Protein AF-A0A847XT49-F1 (afdb_monomer_lite)

Structure (mmCIF, N/CA/C/O backbone):
data_AF-A0A847XT49-F1
#
_entry.id   AF-A0A847XT49-F1
#
loop_
_atom_site.group_PDB
_atom_site.id
_atom_site.type_symbol
_atom_site.label_atom_id
_atom_site.label_alt_id
_atom_site.label_comp_id
_atom_site.label_asym_id
_atom_site.label_entity_id
_atom_site.label_seq_id
_atom_site.pdbx_PDB_ins_code
_atom_site.Cartn_x
_atom_site.Cartn_y
_atom_site.Cartn_z
_atom_site.occupancy
_atom_site.B_iso_or_equiv
_atom_site.auth_seq_id
_atom_site.auth_comp_id
_atom_site.auth_asym_id
_atom_site.auth_atom_id
_atom_site.pdbx_PDB_model_num
ATOM 1 N N . MET A 1 1 ? -0.349 -14.087 -38.206 1.00 60.12 1 MET A N 1
ATOM 2 C CA . MET A 1 1 ? 1.118 -14.023 -38.005 1.00 60.12 1 MET A CA 1
ATOM 3 C C . MET A 1 1 ? 1.437 -12.749 -37.218 1.00 60.12 1 MET A C 1
ATOM 5 O O . MET A 1 1 ? 1.251 -11.669 -37.749 1.00 60.12 1 MET A O 1
ATOM 9 N N . ASN A 1 2 ? 1.831 -12.834 -35.940 1.00 80.69 2 ASN A N 1
ATOM 10 C CA . ASN A 1 2 ? 2.009 -11.651 -35.070 1.00 80.69 2 ASN A CA 1
ATOM 11 C C . ASN A 1 2 ? 3.450 -11.107 -35.118 1.00 80.69 2 ASN A C 1
ATOM 13 O O . ASN A 1 2 ? 4.157 -11.145 -34.113 1.00 80.69 2 ASN A O 1
ATOM 17 N N . LEU A 1 3 ? 3.907 -10.662 -36.295 1.00 83.88 3 LEU A N 1
ATOM 18 C CA . LEU A 1 3 ? 5.313 -10.303 -36.538 1.00 83.88 3 LEU A CA 1
ATOM 19 C C . LEU A 1 3 ? 5.789 -9.132 -35.664 1.00 83.88 3 LEU A C 1
ATOM 21 O O . LEU A 1 3 ? 6.740 -9.295 -34.906 1.00 83.88 3 LEU A O 1
ATOM 25 N N . LYS A 1 4 ? 5.081 -7.995 -35.692 1.00 82.00 4 LYS A N 1
ATOM 26 C CA . LYS A 1 4 ? 5.397 -6.816 -34.865 1.00 82.00 4 LYS A CA 1
ATOM 27 C C . LYS A 1 4 ? 5.479 -7.170 -33.375 1.00 82.00 4 LYS A C 1
ATOM 29 O O . LYS A 1 4 ? 6.487 -6.911 -32.732 1.00 82.00 4 LYS A O 1
ATOM 34 N N . LYS A 1 5 ? 4.478 -7.895 -32.862 1.00 81.19 5 LYS A N 1
ATOM 35 C CA . LYS A 1 5 ? 4.433 -8.349 -31.460 1.00 81.19 5 LYS A CA 1
ATOM 36 C C . LYS A 1 5 ? 5.591 -9.290 -31.098 1.00 81.19 5 LYS A C 1
ATOM 38 O O . LYS A 1 5 ? 5.978 -9.338 -29.939 1.00 81.19 5 LYS A O 1
ATOM 43 N N . LYS A 1 6 ? 6.134 -10.060 -32.051 1.00 84.81 6 LYS A N 1
ATOM 44 C CA . LYS A 1 6 ? 7.329 -10.897 -31.836 1.00 84.81 6 LYS A CA 1
ATOM 45 C C . LYS A 1 6 ? 8.612 -10.063 -31.806 1.00 84.81 6 LYS A C 1
ATOM 47 O O . LYS A 1 6 ? 9.461 -10.338 -30.969 1.00 84.81 6 LYS A O 1
ATOM 52 N N . ILE A 1 7 ? 8.733 -9.058 -32.673 1.00 79.81 7 ILE A N 1
ATOM 53 C CA . ILE A 1 7 ? 9.879 -8.134 -32.710 1.00 79.81 7 ILE A CA 1
ATOM 54 C C . ILE A 1 7 ? 9.938 -7.305 -31.419 1.00 79.81 7 ILE A C 1
ATOM 56 O O . ILE A 1 7 ? 10.989 -7.205 -30.796 1.00 79.81 7 ILE A O 1
ATOM 60 N N . GLU A 1 8 ? 8.794 -6.791 -30.963 1.00 76.19 8 GLU A N 1
ATOM 61 C CA . GLU A 1 8 ? 8.677 -5.973 -29.746 1.00 76.19 8 GLU A CA 1
ATOM 62 C C . GLU A 1 8 ? 8.869 -6.759 -28.438 1.00 76.19 8 GLU A C 1
ATOM 64 O O . GLU A 1 8 ? 9.027 -6.148 -27.385 1.00 76.19 8 GLU A O 1
ATOM 69 N N . ARG A 1 9 ? 8.903 -8.103 -28.471 1.00 74.00 9 ARG A N 1
ATOM 70 C CA . ARG A 1 9 ? 9.296 -8.908 -27.295 1.00 74.00 9 ARG A CA 1
ATOM 71 C C . ARG A 1 9 ? 10.760 -8.713 -26.918 1.00 74.00 9 ARG A C 1
ATOM 73 O O . ARG A 1 9 ? 11.121 -8.989 -25.779 1.00 74.00 9 ARG A O 1
ATOM 80 N N . ILE A 1 10 ? 11.592 -8.290 -27.866 1.00 67.50 10 ILE A N 1
ATOM 81 C CA . ILE A 1 10 ? 12.993 -7.968 -27.618 1.00 67.50 10 ILE A CA 1
ATOM 82 C C . ILE A 1 10 ? 13.068 -6.457 -27.364 1.00 67.50 10 ILE A C 1
ATOM 84 O O . ILE A 1 10 ? 12.682 -5.687 -28.248 1.00 67.50 10 ILE A O 1
ATOM 88 N N . PRO A 1 11 ? 13.555 -5.998 -26.198 1.00 57.53 11 PRO A N 1
ATOM 89 C CA . PRO A 1 11 ? 13.780 -4.575 -25.954 1.00 57.53 11 PRO A CA 1
ATOM 90 C C . PRO A 1 11 ? 14.703 -3.977 -27.025 1.00 57.53 11 PRO A C 1
ATOM 92 O O . PRO A 1 11 ? 15.771 -4.516 -27.296 1.00 57.53 11 PRO A O 1
ATOM 95 N N . GLY A 1 12 ? 14.268 -2.904 -27.693 1.00 64.88 12 GLY A N 1
ATOM 96 C CA . GLY A 1 12 ? 14.983 -2.333 -28.847 1.00 64.88 12 GLY A CA 1
ATOM 97 C C . GLY A 1 12 ? 14.892 -3.160 -30.140 1.00 64.88 12 GLY A C 1
ATOM 98 O O . GLY A 1 12 ? 15.514 -2.805 -31.140 1.00 64.88 12 GLY A O 1
ATOM 99 N N . GLY A 1 13 ? 14.112 -4.244 -30.169 1.00 70.44 13 GLY A N 1
ATOM 100 C CA . GLY A 1 13 ? 14.038 -5.193 -31.286 1.00 70.44 13 GLY A CA 1
ATOM 101 C C . GLY A 1 13 ? 13.625 -4.566 -32.619 1.00 70.44 13 GLY A C 1
ATOM 102 O O . GLY A 1 13 ? 14.125 -4.980 -33.663 1.00 70.44 13 GLY A O 1
ATOM 103 N N . MET A 1 14 ? 12.799 -3.512 -32.579 1.00 80.75 14 MET A N 1
ATOM 104 C CA . MET A 1 14 ? 12.424 -2.703 -33.752 1.00 80.75 14 MET A CA 1
ATOM 105 C C . MET A 1 14 ? 13.620 -2.019 -34.426 1.00 80.75 14 MET A C 1
ATOM 107 O O . MET A 1 14 ? 13.506 -1.593 -35.568 1.00 80.75 14 MET A O 1
ATOM 111 N N . MET A 1 15 ? 14.758 -1.933 -33.739 1.00 77.44 15 MET A N 1
ATOM 112 C CA . MET A 1 15 ? 16.005 -1.409 -34.269 1.00 77.44 15 MET A CA 1
ATOM 113 C C . MET A 1 15 ? 17.002 -2.518 -34.622 1.00 77.44 15 MET A C 1
ATOM 115 O O . MET A 1 15 ? 17.554 -2.542 -35.718 1.00 77.44 15 MET A O 1
ATOM 119 N N . ILE A 1 16 ? 17.237 -3.448 -33.699 1.00 73.19 16 ILE A N 1
ATOM 120 C CA . ILE A 1 16 ? 18.313 -4.441 -33.834 1.00 73.19 16 ILE A CA 1
ATOM 121 C C . ILE A 1 16 ? 18.025 -5.437 -34.940 1.00 73.19 16 ILE A C 1
ATOM 123 O O . ILE A 1 16 ? 18.918 -5.757 -35.712 1.00 73.19 16 ILE A O 1
ATOM 127 N N . ILE A 1 17 ? 16.787 -5.926 -35.032 1.00 84.12 17 ILE A N 1
ATOM 128 C CA . ILE A 1 17 ? 16.445 -6.940 -36.029 1.00 84.12 17 ILE A CA 1
ATOM 129 C C . ILE A 1 17 ? 16.643 -6.382 -37.450 1.00 84.12 17 ILE A C 1
ATOM 131 O O . ILE A 1 17 ? 17.337 -7.033 -38.230 1.00 84.12 17 ILE A O 1
ATOM 135 N N . PRO A 1 18 ? 16.132 -5.182 -37.794 1.00 87.75 18 PRO A N 1
ATOM 136 C CA . PRO A 1 18 ? 16.410 -4.569 -39.092 1.00 87.75 18 PRO A CA 1
ATOM 137 C C . PRO A 1 18 ? 17.892 -4.265 -39.333 1.00 87.75 18 PRO A C 1
ATOM 139 O O . PRO A 1 18 ? 18.370 -4.488 -40.441 1.00 87.75 18 PRO A O 1
ATOM 142 N N . LEU A 1 19 ? 18.632 -3.821 -38.312 1.00 83.12 19 LEU A N 1
ATOM 143 C CA . LEU A 1 19 ? 20.072 -3.569 -38.423 1.00 83.12 19 LEU A CA 1
ATOM 144 C C . LEU A 1 19 ? 20.852 -4.854 -38.734 1.00 83.12 19 LEU A C 1
ATOM 146 O O . LEU A 1 19 ? 21.610 -4.889 -39.698 1.00 83.12 19 LEU A O 1
ATOM 150 N N . ILE A 1 20 ? 20.606 -5.935 -37.988 1.00 84.50 20 ILE A N 1
ATOM 151 C CA . ILE A 1 20 ? 21.206 -7.252 -38.245 1.00 84.50 20 ILE A CA 1
ATOM 152 C C . ILE A 1 20 ? 20.827 -7.741 -39.642 1.00 84.50 20 ILE A C 1
ATOM 154 O O . ILE A 1 20 ? 21.682 -8.246 -40.361 1.00 84.50 20 ILE A O 1
ATOM 158 N N . LEU A 1 21 ? 19.565 -7.577 -40.046 1.00 89.81 21 LEU A N 1
ATOM 159 C CA . LEU A 1 21 ? 19.106 -7.981 -41.371 1.00 89.81 21 LEU A CA 1
ATOM 160 C C . LEU A 1 21 ? 19.866 -7.237 -42.479 1.00 89.81 21 LEU A C 1
ATOM 162 O O . LEU A 1 21 ? 20.338 -7.878 -43.414 1.00 89.81 21 LEU A O 1
ATOM 166 N N . GLY A 1 22 ? 20.034 -5.918 -42.352 1.00 87.38 22 GLY A N 1
ATOM 167 C CA . GLY A 1 22 ? 20.837 -5.121 -43.280 1.00 87.38 22 GLY A CA 1
ATOM 168 C C . GLY A 1 22 ? 22.290 -5.599 -43.339 1.00 87.38 22 GLY A C 1
ATOM 169 O O . GLY A 1 22 ? 22.817 -5.815 -44.427 1.00 87.38 22 GLY A O 1
ATOM 170 N N . THR A 1 23 ? 22.908 -5.861 -42.183 1.00 84.12 23 THR A N 1
ATOM 171 C CA . THR A 1 23 ? 24.293 -6.356 -42.088 1.00 84.12 23 THR A CA 1
ATOM 172 C C . THR A 1 23 ? 24.457 -7.747 -42.694 1.00 84.12 23 THR A C 1
ATOM 174 O O . THR A 1 23 ? 25.430 -7.999 -43.402 1.00 84.12 23 THR A O 1
ATOM 177 N N . LEU A 1 24 ? 23.503 -8.654 -42.469 1.00 89.25 24 LEU A N 1
ATOM 178 C CA . LEU A 1 24 ? 23.511 -9.993 -43.057 1.00 89.25 24 LEU A CA 1
ATOM 179 C C . LEU A 1 24 ? 23.384 -9.927 -44.579 1.00 89.25 24 LEU A C 1
ATOM 181 O O . LEU A 1 24 ? 24.153 -10.584 -45.276 1.00 89.25 24 LEU A O 1
ATOM 185 N N . ILE A 1 25 ? 22.461 -9.115 -45.104 1.00 91.00 25 ILE A N 1
ATOM 186 C CA . ILE A 1 25 ? 22.310 -8.951 -46.555 1.00 91.00 25 ILE A CA 1
ATOM 187 C C . ILE A 1 25 ? 23.571 -8.316 -47.146 1.00 91.00 25 ILE A C 1
ATOM 189 O O . ILE A 1 25 ? 24.065 -8.807 -48.154 1.00 91.00 25 ILE A O 1
ATOM 193 N N . ASN A 1 26 ? 24.145 -7.298 -46.505 1.00 87.69 26 ASN A N 1
ATOM 194 C CA . ASN A 1 26 ? 25.396 -6.691 -46.956 1.00 87.69 26 ASN A CA 1
ATOM 195 C C . ASN A 1 26 ? 26.567 -7.691 -46.951 1.00 87.69 26 ASN A C 1
ATOM 197 O O . ASN A 1 26 ? 27.375 -7.710 -47.873 1.00 87.69 26 ASN A O 1
ATOM 201 N N . THR A 1 27 ? 26.630 -8.570 -45.948 1.00 85.62 27 THR A N 1
ATOM 202 C CA . THR A 1 27 ? 27.708 -9.562 -45.811 1.00 85.62 27 THR A CA 1
ATOM 203 C C . THR A 1 27 ? 27.575 -10.712 -46.815 1.00 85.62 27 THR A C 1
ATOM 205 O O . THR A 1 27 ? 28.565 -11.124 -47.412 1.00 85.62 27 THR A O 1
ATOM 208 N N . PHE A 1 28 ? 26.367 -11.256 -47.001 1.00 90.50 28 PHE A N 1
ATOM 209 C CA . PHE A 1 28 ? 26.149 -12.478 -47.787 1.00 90.50 28 PHE A CA 1
ATOM 210 C C . PHE A 1 28 ? 25.629 -12.228 -49.208 1.00 90.50 28 PHE A C 1
ATOM 212 O O . PHE A 1 28 ? 25.737 -13.103 -50.065 1.00 90.50 28 PHE A O 1
ATOM 219 N N . SER A 1 29 ? 25.014 -11.078 -49.483 1.00 89.88 29 SER A N 1
ATOM 220 C CA . SER A 1 29 ? 24.394 -10.758 -50.778 1.00 89.88 29 SER A CA 1
ATOM 221 C C . SER A 1 29 ? 24.349 -9.239 -51.046 1.00 89.88 29 SER A C 1
ATOM 223 O O . SER A 1 29 ? 23.268 -8.689 -51.279 1.00 89.88 29 SER A O 1
ATOM 225 N N . PRO A 1 30 ? 25.503 -8.536 -51.060 1.00 87.25 30 PRO A N 1
ATOM 226 C CA . PRO A 1 30 ? 25.552 -7.072 -51.174 1.00 87.25 30 PRO A CA 1
ATOM 227 C C . PRO A 1 30 ? 24.913 -6.541 -52.463 1.00 87.25 30 PRO A C 1
ATOM 229 O O . PRO A 1 30 ? 24.335 -5.456 -52.467 1.00 87.25 30 PRO A O 1
ATOM 232 N N . GLY A 1 31 ? 24.938 -7.332 -53.543 1.00 87.62 31 GLY A N 1
ATOM 233 C CA . GLY A 1 31 ? 24.306 -6.980 -54.816 1.00 87.62 31 GLY A CA 1
ATOM 234 C C . GLY A 1 31 ? 22.807 -6.684 -54.697 1.00 87.62 31 GLY A C 1
ATOM 235 O O . GLY A 1 31 ? 22.308 -5.847 -55.439 1.00 87.62 31 GLY A O 1
ATOM 236 N N . VAL A 1 32 ? 22.102 -7.279 -53.721 1.00 88.31 32 VAL A N 1
ATOM 237 C CA . VAL A 1 32 ? 20.669 -7.024 -53.467 1.00 88.31 32 VAL A CA 1
ATOM 238 C C . VAL A 1 32 ? 20.416 -5.585 -53.009 1.00 88.31 32 VAL A C 1
ATOM 240 O O . VAL A 1 32 ? 19.393 -4.990 -53.345 1.00 88.31 32 VAL A O 1
ATOM 243 N N . LEU A 1 33 ? 21.364 -4.998 -52.278 1.00 88.19 33 LEU A N 1
ATOM 244 C CA . LEU A 1 33 ? 21.280 -3.619 -51.794 1.00 88.19 33 LEU A CA 1
ATOM 245 C C . LEU A 1 33 ? 21.618 -2.604 -52.898 1.00 88.19 33 LEU A C 1
ATOM 247 O O . LEU A 1 33 ? 21.274 -1.429 -52.782 1.00 88.19 33 LEU A O 1
ATOM 251 N N . GLN A 1 34 ? 22.246 -3.053 -53.989 1.00 88.94 34 GLN A N 1
ATOM 252 C CA . GLN A 1 34 ? 22.743 -2.225 -55.095 1.00 88.94 34 GLN A CA 1
ATOM 253 C C . GLN A 1 34 ? 21.948 -2.405 -56.403 1.00 88.94 34 GLN A C 1
ATOM 255 O O . GLN A 1 34 ? 22.399 -1.976 -57.461 1.00 88.94 34 GLN A O 1
ATOM 260 N N . ILE A 1 35 ? 20.750 -3.004 -56.347 1.00 90.31 35 ILE A N 1
ATOM 261 C CA . ILE A 1 35 ? 19.878 -3.235 -57.521 1.00 90.31 35 ILE A CA 1
ATOM 262 C C . ILE A 1 35 ? 19.404 -1.916 -58.178 1.00 90.31 35 ILE A C 1
ATOM 264 O O . ILE A 1 35 ? 18.965 -1.911 -59.327 1.00 90.31 35 ILE A O 1
ATOM 268 N N . GLY A 1 36 ? 19.513 -0.784 -57.482 1.00 86.75 36 GLY A N 1
ATOM 269 C CA . GLY A 1 36 ? 19.028 0.521 -57.920 1.00 86.75 36 GLY A CA 1
ATOM 270 C C . GLY A 1 36 ? 17.586 0.794 -57.481 1.00 86.75 36 GLY A C 1
ATOM 271 O O . GLY A 1 36 ? 16.957 0.012 -56.761 1.00 86.75 36 GLY A O 1
ATOM 272 N N . GLY A 1 37 ? 17.055 1.949 -57.890 1.00 91.19 37 GLY A N 1
ATOM 273 C CA . GLY A 1 37 ? 15.684 2.364 -57.576 1.00 91.19 37 GLY A CA 1
ATOM 274 C C . GLY A 1 37 ? 15.412 2.522 -56.073 1.00 91.19 37 GLY A C 1
ATOM 275 O O . GLY A 1 37 ? 16.288 2.909 -55.298 1.00 91.19 37 GLY A O 1
ATOM 276 N N . PHE A 1 38 ? 14.177 2.230 -55.652 1.00 89.62 38 PHE A N 1
ATOM 277 C CA . PHE A 1 38 ? 13.729 2.441 -54.269 1.00 89.62 38 PHE A CA 1
ATOM 278 C C . PHE A 1 38 ? 14.445 1.545 -53.248 1.00 89.62 38 PHE A C 1
ATOM 280 O O . PHE A 1 38 ? 14.674 1.973 -52.120 1.00 89.62 38 PHE A O 1
ATOM 287 N N . THR A 1 39 ? 14.838 0.327 -53.637 1.00 87.56 39 THR A N 1
ATOM 288 C CA . THR A 1 39 ? 15.539 -0.616 -52.751 1.00 87.56 39 THR A CA 1
ATOM 289 C C . THR A 1 39 ? 16.897 -0.067 -52.328 1.00 87.56 39 THR A C 1
ATOM 291 O O . THR A 1 39 ? 17.190 -0.005 -51.135 1.00 87.56 39 THR A O 1
ATOM 294 N N . THR A 1 40 ? 17.698 0.402 -53.290 1.00 89.12 40 THR A N 1
ATOM 295 C CA . THR A 1 40 ? 18.985 1.042 -52.990 1.00 89.12 40 THR A CA 1
ATOM 296 C C . THR A 1 40 ? 18.787 2.354 -52.244 1.00 89.12 40 THR A C 1
ATOM 298 O O . THR A 1 40 ? 19.494 2.594 -51.274 1.00 89.12 40 THR A O 1
ATOM 301 N N . ALA A 1 41 ? 17.775 3.153 -52.601 1.00 88.50 41 ALA A N 1
ATOM 302 C CA . ALA A 1 41 ? 17.479 4.397 -51.891 1.00 88.50 41 ALA A CA 1
ATOM 303 C C . ALA A 1 41 ? 17.152 4.177 -50.401 1.00 88.50 41 ALA A C 1
ATOM 305 O O . ALA A 1 41 ? 17.579 4.966 -49.565 1.00 88.50 41 ALA A O 1
ATOM 306 N N . ILE A 1 42 ? 16.443 3.098 -50.046 1.00 88.56 42 ILE A N 1
ATOM 307 C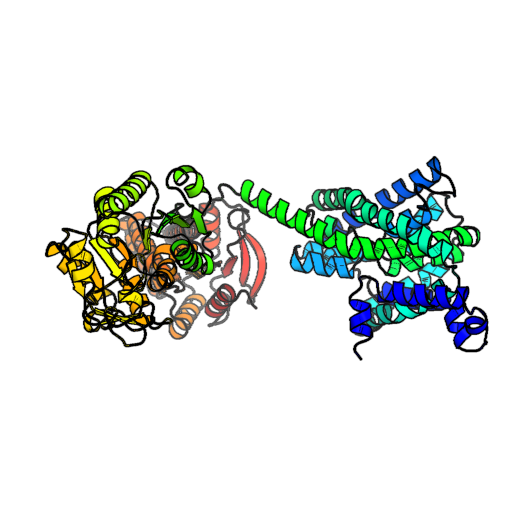 CA . ILE A 1 42 ? 16.200 2.732 -48.642 1.00 88.56 42 ILE A CA 1
ATOM 308 C C . ILE A 1 42 ? 17.486 2.216 -47.987 1.00 88.56 42 ILE A C 1
ATOM 310 O O . ILE A 1 42 ? 17.779 2.603 -46.861 1.00 88.56 42 ILE A O 1
ATOM 314 N N . ALA A 1 43 ? 18.267 1.379 -48.676 1.00 86.38 43 ALA A N 1
ATOM 315 C CA . ALA A 1 43 ? 19.497 0.801 -48.133 1.00 86.38 43 ALA A CA 1
ATOM 316 C C . ALA A 1 43 ? 20.598 1.845 -47.869 1.00 86.38 43 ALA A C 1
ATOM 318 O O . ALA A 1 43 ? 21.316 1.729 -46.883 1.00 86.38 43 ALA A O 1
ATOM 319 N N . THR A 1 44 ? 20.721 2.878 -48.708 1.00 85.00 44 THR A N 1
ATOM 320 C CA . THR A 1 44 ? 21.753 3.924 -48.576 1.00 85.00 44 THR A CA 1
ATOM 321 C C . THR A 1 44 ? 21.217 5.238 -47.998 1.00 85.00 44 THR A C 1
ATOM 323 O O . THR A 1 44 ? 21.986 6.160 -47.741 1.00 85.00 44 THR A O 1
ATOM 326 N N . GLY A 1 45 ? 19.903 5.355 -47.790 1.00 84.62 45 GLY A N 1
ATOM 327 C CA . GLY A 1 45 ? 19.216 6.592 -47.398 1.00 84.62 45 GLY A CA 1
ATOM 328 C C . GLY A 1 45 ? 19.166 6.875 -45.896 1.00 84.62 45 GLY A C 1
ATOM 329 O O . GLY A 1 45 ? 18.257 7.578 -45.447 1.00 84.62 45 GLY A O 1
ATOM 330 N N . SER A 1 46 ? 20.102 6.342 -45.103 1.00 80.31 46 SER A N 1
ATOM 331 C CA . SER A 1 46 ? 20.091 6.469 -43.636 1.00 80.31 46 SER A CA 1
ATOM 332 C C . SER A 1 46 ? 20.013 7.930 -43.175 1.00 80.31 46 SER A C 1
ATOM 334 O O . SER A 1 46 ? 19.205 8.247 -42.305 1.00 80.31 46 SER A O 1
ATOM 336 N N . SER A 1 47 ? 20.752 8.842 -43.812 1.00 81.06 47 SER A N 1
ATOM 337 C CA . SER A 1 47 ? 20.768 10.275 -43.480 1.00 81.06 47 SER A CA 1
ATOM 338 C C . SER A 1 47 ? 19.408 10.956 -43.649 1.00 81.06 47 SER A C 1
ATOM 340 O O . SER A 1 47 ? 18.991 11.722 -42.782 1.00 81.06 47 SER A O 1
ATOM 342 N N . ALA A 1 48 ? 18.690 10.663 -44.738 1.00 87.50 48 ALA A N 1
ATOM 343 C CA . ALA A 1 48 ? 17.374 11.246 -44.995 1.00 87.50 48 ALA A CA 1
ATOM 344 C C . ALA A 1 48 ? 16.340 10.738 -43.980 1.00 87.50 48 ALA A C 1
ATOM 346 O O . ALA A 1 48 ? 15.577 11.522 -43.416 1.00 87.50 48 ALA A O 1
ATOM 347 N N . LEU A 1 49 ? 16.361 9.434 -43.690 1.00 87.25 49 LEU A N 1
ATOM 348 C CA . LEU A 1 49 ? 15.468 8.816 -42.712 1.00 87.25 49 LEU A CA 1
ATOM 349 C C . LEU A 1 49 ? 15.741 9.319 -41.284 1.00 87.25 49 LEU A C 1
ATOM 351 O O . LEU A 1 49 ? 14.794 9.581 -40.541 1.00 87.25 49 LEU A O 1
ATOM 355 N N . ILE A 1 50 ? 17.014 9.518 -40.920 1.00 81.81 50 ILE A N 1
ATOM 356 C CA . ILE A 1 50 ? 17.413 10.144 -39.650 1.00 81.81 50 ILE A CA 1
ATOM 357 C C . ILE A 1 50 ? 16.919 11.595 -39.590 1.00 81.81 50 ILE A C 1
ATOM 359 O O . ILE A 1 50 ? 16.383 12.003 -38.566 1.00 81.81 50 ILE A O 1
ATOM 363 N N . GLY A 1 51 ? 17.017 12.362 -40.680 1.00 84.69 51 GLY A N 1
ATOM 364 C CA . GLY A 1 51 ? 16.494 13.731 -40.742 1.00 84.69 51 GLY A CA 1
ATOM 365 C C . GLY A 1 51 ? 14.994 13.812 -40.436 1.00 84.69 51 GLY A C 1
ATOM 366 O O . GLY A 1 51 ? 14.586 14.583 -39.570 1.00 84.69 51 GLY A O 1
ATOM 367 N N . VAL A 1 52 ? 14.174 12.968 -41.076 1.00 89.44 52 VAL A N 1
ATOM 368 C CA . VAL A 1 52 ? 12.722 12.899 -40.804 1.00 89.44 52 VAL A CA 1
ATOM 369 C C . VAL A 1 52 ? 12.452 12.456 -39.363 1.00 89.44 52 VAL A C 1
ATOM 371 O O . VAL A 1 52 ? 11.589 13.008 -38.683 1.00 89.44 52 VAL A O 1
ATOM 374 N N . PHE A 1 53 ? 13.226 11.496 -38.863 1.00 84.25 53 PHE A N 1
ATOM 375 C CA . PHE A 1 53 ? 13.117 11.032 -37.486 1.00 84.25 53 PHE A CA 1
ATOM 376 C C . PHE A 1 53 ? 13.413 12.139 -36.461 1.00 84.25 53 PHE A C 1
ATOM 378 O O . PHE A 1 53 ? 12.691 12.260 -35.471 1.00 84.25 53 PHE A O 1
ATOM 385 N N . LEU A 1 54 ? 14.408 12.993 -36.717 1.00 82.31 54 LEU A N 1
ATOM 386 C CA . LEU A 1 54 ? 14.720 14.146 -35.868 1.00 82.31 54 LEU A CA 1
ATOM 387 C C . LEU A 1 54 ? 13.577 15.175 -35.831 1.00 82.31 54 LEU A C 1
ATOM 389 O O . LEU A 1 54 ? 13.329 15.746 -34.770 1.00 82.31 54 LEU A O 1
ATOM 393 N N . VAL A 1 55 ? 12.825 15.355 -36.926 1.00 88.12 55 VAL A N 1
ATOM 394 C CA . VAL A 1 55 ? 11.588 16.167 -36.921 1.00 88.12 55 VAL A CA 1
ATOM 395 C C . VAL A 1 55 ? 10.538 15.556 -35.992 1.00 88.12 55 VAL A C 1
ATOM 397 O O . VAL A 1 55 ? 9.968 16.255 -35.154 1.00 88.12 55 VAL A O 1
ATOM 400 N N . CYS A 1 56 ? 10.300 14.244 -36.091 1.00 85.94 56 CYS A N 1
ATOM 401 C CA . CYS A 1 56 ? 9.343 13.547 -35.227 1.00 85.94 56 CYS A CA 1
ATOM 402 C C . CYS A 1 56 ? 9.699 13.671 -33.739 1.00 85.94 56 CYS A C 1
ATOM 404 O O . CYS A 1 56 ? 8.813 13.878 -32.912 1.00 85.94 56 CYS A O 1
ATOM 406 N N . MET A 1 57 ? 10.985 13.557 -33.395 1.00 78.81 57 MET A N 1
ATOM 407 C CA . MET A 1 57 ? 11.453 13.683 -32.010 1.00 78.81 57 MET A CA 1
ATOM 408 C C . MET A 1 57 ? 11.388 15.126 -31.502 1.00 78.81 57 MET A C 1
ATOM 410 O O . MET A 1 57 ? 10.959 15.348 -30.371 1.00 78.81 57 MET A O 1
ATOM 414 N N . GLY A 1 58 ? 11.712 16.112 -32.346 1.00 78.44 58 GLY A N 1
ATOM 415 C CA . GLY A 1 58 ? 11.626 17.531 -31.991 1.00 78.44 58 GLY A CA 1
ATOM 416 C C . GLY A 1 58 ? 10.239 17.952 -31.495 1.00 78.44 58 GLY A C 1
ATOM 417 O O . GLY A 1 58 ? 10.135 18.717 -30.539 1.00 78.44 58 GLY A O 1
ATOM 418 N N . ALA A 1 59 ? 9.167 17.384 -32.063 1.00 83.88 59 ALA A N 1
ATOM 419 C CA . ALA A 1 59 ? 7.783 17.658 -31.653 1.00 83.88 59 ALA A CA 1
ATOM 420 C C . ALA A 1 59 ? 7.464 17.258 -30.200 1.00 83.88 59 ALA A C 1
ATOM 422 O O . ALA A 1 59 ? 6.495 17.744 -29.613 1.00 83.88 59 ALA A O 1
ATOM 423 N N . GLY A 1 60 ? 8.274 16.387 -29.593 1.00 71.62 60 GLY A N 1
ATOM 424 C CA . GLY A 1 60 ? 8.140 15.986 -28.196 1.00 71.62 60 GLY A CA 1
ATOM 425 C C . GLY A 1 60 ? 8.536 17.064 -27.187 1.00 71.62 60 GLY A C 1
ATOM 426 O O . GLY A 1 60 ? 8.030 17.029 -26.064 1.00 71.62 60 GLY A O 1
ATOM 427 N N . ILE A 1 61 ? 9.368 18.033 -27.575 1.00 74.44 61 ILE A N 1
ATOM 428 C CA . ILE A 1 61 ? 9.936 19.038 -26.669 1.00 74.44 61 ILE A CA 1
ATOM 429 C C . ILE A 1 61 ? 8.898 20.138 -26.402 1.00 74.44 61 ILE A C 1
ATOM 431 O O . ILE A 1 61 ? 8.459 20.819 -27.327 1.00 74.44 61 ILE A O 1
ATOM 435 N N . SER A 1 62 ? 8.492 20.338 -25.142 1.00 68.69 62 SER A N 1
ATOM 436 C CA . SER A 1 62 ? 7.515 21.375 -24.758 1.00 68.69 62 SER A CA 1
ATOM 437 C C . SER A 1 62 ? 7.982 22.230 -23.585 1.00 68.69 62 SER A C 1
ATOM 439 O O . SER A 1 62 ? 8.473 21.696 -22.595 1.00 68.69 62 SER A O 1
ATOM 441 N N . PHE A 1 63 ? 7.728 23.540 -23.646 1.00 63.09 63 PHE A N 1
ATOM 442 C CA . PHE A 1 63 ? 8.238 24.529 -22.680 1.00 63.09 63 PHE A CA 1
ATOM 443 C C . PHE A 1 63 ? 7.334 24.805 -21.466 1.00 63.09 63 PHE A C 1
ATOM 445 O O . PHE A 1 63 ? 7.621 25.696 -20.670 1.00 63.09 63 PHE A O 1
ATOM 452 N N . LYS A 1 64 ? 6.227 24.074 -21.302 1.00 60.34 64 LYS A N 1
ATOM 453 C CA . LYS A 1 64 ? 5.272 24.288 -20.202 1.00 60.34 64 LYS A CA 1
ATOM 454 C C . LYS A 1 64 ? 5.469 23.229 -19.114 1.00 60.34 64 LYS A C 1
ATOM 456 O O . LYS A 1 64 ? 4.879 22.158 -19.203 1.00 60.34 64 LYS A O 1
ATOM 461 N N . ALA A 1 65 ? 6.292 23.521 -18.104 1.00 58.72 65 ALA A N 1
ATOM 462 C CA . ALA A 1 65 ? 6.509 22.650 -16.944 1.00 58.72 65 ALA A CA 1
ATOM 463 C C . ALA A 1 65 ? 6.499 23.451 -15.632 1.00 58.72 65 ALA A C 1
ATOM 465 O O . ALA A 1 65 ? 6.903 24.613 -15.601 1.00 58.72 65 ALA A O 1
ATOM 466 N N . ALA A 1 66 ? 6.045 22.823 -14.543 1.00 63.44 66 ALA A N 1
ATOM 467 C CA . ALA A 1 66 ? 6.056 23.426 -13.213 1.00 63.44 66 ALA A CA 1
ATOM 468 C C . ALA A 1 66 ? 7.503 23.712 -12.737 1.00 63.44 66 ALA A C 1
ATOM 470 O O . ALA A 1 66 ? 8.408 22.933 -13.056 1.00 63.44 66 ALA A O 1
ATOM 471 N N . PRO A 1 67 ? 7.752 24.765 -11.931 1.00 74.56 67 PRO A N 1
ATOM 472 C CA . PRO A 1 67 ? 9.107 25.165 -11.524 1.00 74.56 67 PRO A CA 1
ATOM 473 C C . PRO A 1 67 ? 9.935 24.051 -10.860 1.00 74.56 67 PRO A C 1
ATOM 475 O O . PRO A 1 67 ? 11.135 23.929 -11.107 1.00 74.56 67 PRO A O 1
ATOM 478 N N . LEU A 1 68 ? 9.299 23.198 -10.048 1.00 71.12 68 LEU A N 1
ATOM 479 C CA . LEU A 1 68 ? 9.982 22.096 -9.363 1.00 71.12 68 LEU A CA 1
ATOM 480 C C . LEU A 1 68 ? 10.365 20.955 -10.323 1.00 71.12 68 LEU A C 1
ATOM 482 O O . LEU A 1 68 ? 11.462 20.408 -10.221 1.00 71.12 68 LEU A O 1
ATOM 486 N N . ALA A 1 69 ? 9.508 20.654 -11.302 1.00 80.75 69 ALA A N 1
ATOM 487 C CA . ALA A 1 69 ? 9.802 19.697 -12.367 1.00 80.75 69 ALA A CA 1
ATOM 488 C C . ALA A 1 69 ? 10.960 20.181 -13.259 1.00 80.75 69 ALA A C 1
ATOM 490 O O . ALA A 1 69 ? 11.835 19.398 -13.630 1.00 80.75 69 ALA A O 1
ATOM 491 N N . LEU A 1 70 ? 11.018 21.491 -13.531 1.00 82.94 70 LEU A N 1
ATOM 492 C CA . LEU A 1 70 ? 12.122 22.118 -14.261 1.00 82.94 70 LEU A CA 1
ATOM 493 C C . LEU A 1 70 ? 13.451 21.956 -13.510 1.00 82.94 70 LEU A C 1
ATOM 495 O O . LEU A 1 70 ? 14.456 21.576 -14.110 1.00 82.94 70 LEU A O 1
ATOM 499 N N . LYS A 1 71 ? 13.454 22.188 -12.191 1.00 87.12 71 LYS A N 1
ATOM 500 C CA . LYS A 1 71 ? 14.641 22.026 -11.340 1.00 87.12 71 LYS A CA 1
ATOM 501 C C . LYS A 1 71 ? 15.161 20.584 -11.350 1.00 87.12 71 LYS A C 1
ATOM 503 O O . LYS A 1 71 ? 16.349 20.381 -11.606 1.00 87.12 71 LYS A O 1
ATOM 508 N N . LYS A 1 72 ? 14.283 19.597 -11.122 1.00 87.44 72 LYS A N 1
ATOM 509 C CA . LYS A 1 72 ? 14.636 18.164 -11.153 1.00 87.44 72 LYS A CA 1
ATOM 510 C C . LYS A 1 72 ? 15.158 17.745 -12.527 1.00 87.44 72 LYS A C 1
ATOM 512 O O . LYS A 1 72 ? 16.263 17.216 -12.643 1.00 87.44 72 LYS A O 1
ATOM 517 N N . GLY A 1 73 ? 14.400 18.052 -13.580 1.00 88.44 73 GLY A N 1
ATOM 518 C CA . GLY A 1 73 ? 14.763 17.715 -14.955 1.00 88.44 73 GLY A CA 1
ATOM 519 C C . GLY A 1 73 ? 16.092 18.337 -15.389 1.00 88.44 73 GLY A C 1
ATOM 520 O O . GLY A 1 73 ? 16.901 17.662 -16.025 1.00 88.44 73 GLY A O 1
ATOM 521 N N . THR A 1 74 ? 16.371 19.580 -14.985 1.00 90.56 74 THR A N 1
ATOM 522 C CA . THR A 1 74 ? 17.646 20.258 -15.278 1.00 90.56 74 THR A CA 1
ATOM 523 C C . THR A 1 74 ? 18.811 19.605 -14.544 1.00 90.56 74 THR A C 1
ATOM 525 O O . THR A 1 74 ? 19.834 19.319 -15.162 1.00 90.56 74 THR A O 1
ATOM 528 N N . ALA A 1 75 ? 18.658 19.317 -13.249 1.00 94.00 75 ALA A N 1
ATOM 529 C CA . ALA A 1 75 ? 19.707 18.685 -12.452 1.00 94.00 75 ALA A CA 1
ATOM 530 C C . ALA A 1 75 ? 20.102 17.307 -13.004 1.00 94.00 75 ALA A C 1
ATOM 532 O O . ALA A 1 75 ? 21.291 17.024 -13.167 1.00 94.00 75 ALA A O 1
ATOM 533 N N . ILE A 1 76 ? 19.115 16.473 -13.347 1.00 94.75 76 ILE A N 1
ATOM 534 C CA . ILE A 1 76 ? 19.355 15.138 -13.910 1.00 94.75 76 ILE A CA 1
ATOM 535 C C . ILE A 1 76 ? 19.995 15.250 -15.299 1.00 94.75 76 ILE A C 1
ATOM 537 O O . ILE A 1 76 ? 21.003 14.600 -15.563 1.00 94.75 76 ILE A O 1
ATOM 541 N N . THR A 1 77 ? 19.462 16.112 -16.170 1.00 92.50 77 THR A N 1
ATOM 542 C CA . THR A 1 77 ? 20.001 16.316 -17.526 1.00 92.50 77 THR A CA 1
ATOM 543 C C . THR A 1 77 ? 21.454 16.785 -17.493 1.00 92.50 77 THR A C 1
ATOM 545 O O . THR A 1 77 ? 22.295 16.266 -18.224 1.00 92.50 77 THR A O 1
ATOM 548 N N . PHE A 1 78 ? 21.772 17.733 -16.612 1.00 93.50 78 PHE A N 1
ATOM 549 C CA . PHE A 1 78 ? 23.119 18.275 -16.484 1.00 93.50 78 PHE A CA 1
ATOM 550 C C . PHE A 1 78 ? 24.100 17.260 -15.889 1.00 93.50 78 PHE A C 1
ATOM 552 O O . PHE A 1 78 ? 25.215 17.117 -16.387 1.00 93.50 78 PHE A O 1
ATOM 559 N N . SER A 1 79 ? 23.671 16.507 -14.869 1.00 94.81 79 SER A N 1
ATOM 560 C CA . SER A 1 79 ? 24.461 15.408 -14.304 1.00 94.81 79 SER A CA 1
ATOM 561 C C . SER A 1 79 ? 24.817 14.386 -15.376 1.00 94.81 79 SER A C 1
ATOM 563 O O . SER A 1 79 ? 25.987 14.050 -15.556 1.00 94.81 79 SER A O 1
ATOM 565 N N . LYS A 1 80 ? 23.818 13.968 -16.149 1.00 93.06 80 LYS A N 1
ATOM 566 C CA . LYS A 1 80 ? 23.982 12.993 -17.215 1.00 93.06 80 LYS A CA 1
ATOM 567 C C . LYS A 1 80 ? 24.916 13.482 -18.320 1.00 93.06 80 LYS A C 1
ATOM 569 O O . LYS A 1 80 ? 25.801 12.743 -18.753 1.00 93.06 80 LYS A O 1
ATOM 574 N N . PHE A 1 81 ? 24.760 14.742 -18.722 1.00 93.50 81 PHE A N 1
ATOM 575 C CA . PHE A 1 81 ? 25.639 15.390 -19.686 1.00 93.50 81 PHE A CA 1
ATOM 576 C C . PHE A 1 81 ? 27.095 15.402 -19.202 1.00 93.50 81 PHE A C 1
ATOM 578 O O . PHE A 1 81 ? 27.965 14.852 -19.872 1.00 93.50 81 PHE A O 1
ATOM 585 N N . ILE A 1 82 ? 27.363 15.949 -18.012 1.00 93.69 82 ILE A N 1
ATOM 586 C CA . ILE A 1 82 ? 28.727 16.054 -17.472 1.00 93.69 82 ILE A CA 1
ATOM 587 C C . ILE A 1 82 ? 29.370 14.682 -17.309 1.00 93.69 82 ILE A C 1
ATOM 589 O O . ILE A 1 82 ? 30.514 14.495 -17.714 1.00 93.69 82 ILE A O 1
ATOM 593 N N . VAL A 1 83 ? 28.656 13.721 -16.723 1.00 94.38 83 VAL A N 1
ATOM 594 C CA . VAL A 1 83 ? 29.202 12.388 -16.446 1.00 94.38 83 VAL A CA 1
ATOM 595 C C . VAL A 1 83 ? 29.504 11.649 -17.748 1.00 94.38 83 VAL A C 1
ATOM 597 O O . VAL A 1 83 ? 30.596 11.101 -17.893 1.00 94.38 83 VAL A O 1
ATOM 600 N N . GLY A 1 84 ? 28.584 11.677 -18.717 1.00 93.62 84 GLY A N 1
ATOM 601 C CA . GLY A 1 84 ? 28.795 11.052 -20.023 1.00 93.62 84 GLY A CA 1
ATOM 602 C C . GLY A 1 84 ? 29.982 11.657 -20.777 1.00 93.62 84 GLY A C 1
ATOM 603 O O . GLY A 1 84 ? 30.816 10.922 -21.307 1.00 93.62 84 GLY A O 1
ATOM 604 N N . VAL A 1 85 ? 30.109 12.987 -20.761 1.00 93.88 85 VAL A N 1
ATOM 605 C CA . VAL A 1 85 ? 31.236 13.695 -21.386 1.00 93.88 85 VAL A CA 1
ATOM 606 C C . VAL A 1 85 ? 32.549 13.403 -20.667 1.00 93.88 85 VAL A C 1
ATOM 608 O O . VAL A 1 85 ? 33.531 13.063 -21.320 1.00 93.88 85 VAL A O 1
ATOM 611 N N . ALA A 1 86 ? 32.581 13.464 -19.336 1.00 93.31 86 ALA A N 1
ATOM 612 C CA . ALA A 1 86 ? 33.787 13.211 -18.556 1.00 93.31 86 ALA A CA 1
ATOM 613 C C . ALA A 1 86 ? 34.327 11.790 -18.773 1.00 93.31 86 ALA A C 1
ATOM 615 O O . ALA A 1 86 ? 35.526 11.619 -18.987 1.00 93.31 86 ALA A O 1
ATOM 616 N N . ILE A 1 87 ? 33.456 10.775 -18.773 1.00 91.62 87 ILE A N 1
ATOM 617 C CA . ILE A 1 87 ? 33.859 9.381 -19.019 1.00 91.62 87 ILE A CA 1
ATOM 618 C C . ILE A 1 87 ? 34.319 9.206 -20.470 1.00 91.62 87 ILE A C 1
ATOM 620 O O . ILE A 1 87 ? 35.352 8.582 -20.714 1.00 91.62 87 ILE A O 1
ATOM 624 N N . GLY A 1 88 ? 33.605 9.795 -21.433 1.00 91.06 88 GLY A N 1
ATOM 625 C CA . GLY A 1 88 ? 34.001 9.766 -22.841 1.00 91.06 88 GLY A CA 1
ATOM 626 C C . GLY A 1 88 ? 35.372 10.398 -23.094 1.00 91.06 88 GLY A C 1
ATOM 627 O O . GLY A 1 88 ? 36.199 9.816 -23.795 1.00 91.06 88 GLY A O 1
ATOM 628 N N . LEU A 1 89 ? 35.644 11.547 -22.469 1.00 89.75 89 LEU A N 1
ATOM 629 C CA . LEU A 1 89 ? 36.940 12.227 -22.531 1.00 89.75 89 LEU A CA 1
ATOM 630 C C . LEU A 1 89 ? 38.046 11.434 -21.846 1.00 89.75 89 LEU A C 1
ATOM 632 O O . LEU A 1 89 ? 39.165 11.378 -22.352 1.00 89.75 89 LEU A O 1
ATOM 636 N N . LEU A 1 90 ? 37.742 10.819 -20.703 1.00 89.56 90 LEU A N 1
ATOM 637 C CA . LEU A 1 90 ? 38.691 9.978 -19.987 1.00 89.56 90 LEU A CA 1
ATOM 638 C C . LEU A 1 90 ? 39.132 8.800 -20.865 1.00 89.56 90 LEU A C 1
ATOM 640 O O . LEU A 1 90 ? 40.328 8.543 -20.978 1.00 89.56 90 LEU A O 1
ATOM 644 N N . ILE A 1 91 ? 38.187 8.140 -21.540 1.00 88.06 91 ILE A N 1
ATOM 645 C CA . ILE A 1 91 ? 38.476 7.047 -22.477 1.00 88.06 91 ILE A CA 1
ATOM 646 C C . ILE A 1 91 ? 39.287 7.556 -23.673 1.00 88.06 91 ILE A C 1
ATOM 648 O O . ILE A 1 91 ? 40.294 6.942 -24.020 1.00 88.06 91 ILE A O 1
ATOM 652 N N . ALA A 1 92 ? 38.910 8.697 -24.258 1.00 86.50 92 ALA A N 1
ATOM 653 C CA . ALA A 1 92 ? 39.651 9.285 -25.373 1.00 86.50 92 ALA A CA 1
ATOM 654 C C . ALA A 1 92 ? 41.109 9.603 -24.995 1.00 86.50 92 ALA A C 1
ATOM 656 O O . ALA A 1 92 ? 42.030 9.294 -25.748 1.00 86.50 92 ALA A O 1
ATOM 657 N N . LYS A 1 93 ? 41.331 10.176 -23.805 1.00 85.56 93 LYS A N 1
ATOM 658 C CA . LYS A 1 93 ? 42.658 10.592 -23.336 1.00 85.56 93 LYS A CA 1
ATOM 659 C C . LYS A 1 93 ? 43.542 9.419 -22.909 1.00 85.56 93 LYS A C 1
ATOM 661 O O . LYS A 1 93 ? 44.749 9.475 -23.120 1.00 85.56 93 LYS A O 1
ATOM 666 N N . LEU A 1 94 ? 42.971 8.393 -22.275 1.00 83.69 94 LEU A N 1
ATOM 667 C CA . LEU A 1 94 ? 43.735 7.264 -21.732 1.00 83.69 94 LEU A CA 1
ATOM 668 C C . LEU A 1 94 ? 43.936 6.121 -22.731 1.00 83.69 94 LEU A C 1
ATOM 670 O O . LEU A 1 94 ? 44.909 5.382 -22.602 1.00 83.69 94 LEU A O 1
ATOM 674 N N . CYS A 1 95 ? 43.026 5.942 -23.691 1.00 80.50 95 CYS A N 1
ATOM 675 C CA . CYS A 1 95 ? 43.005 4.759 -24.560 1.00 80.50 95 CYS A CA 1
ATOM 676 C C . CYS A 1 95 ? 43.058 5.073 -26.066 1.00 80.50 95 CYS A C 1
ATOM 678 O O . CYS A 1 95 ? 43.140 4.143 -26.874 1.00 80.50 95 CYS A O 1
ATOM 680 N N . GLY A 1 96 ? 43.038 6.356 -26.451 1.00 71.62 96 GLY A N 1
ATOM 681 C CA . GLY A 1 96 ? 43.094 6.792 -27.849 1.00 71.62 96 GLY A CA 1
ATOM 682 C C . GLY A 1 96 ? 41.905 6.304 -28.687 1.00 71.62 96 GLY A C 1
ATOM 683 O O . GLY A 1 96 ? 40.852 5.945 -28.155 1.00 71.62 96 GLY A O 1
ATOM 684 N N . GLU A 1 97 ? 42.075 6.264 -30.012 1.00 63.06 97 GLU A N 1
ATOM 685 C CA . GLU A 1 97 ? 41.032 5.832 -30.964 1.00 63.06 97 GLU A CA 1
ATOM 686 C C . GLU A 1 97 ? 40.610 4.364 -30.787 1.00 63.06 97 GLU A C 1
ATOM 688 O O . GLU A 1 97 ? 39.474 3.996 -31.083 1.00 63.06 97 GLU A O 1
ATOM 693 N N . SER A 1 98 ? 41.502 3.532 -30.243 1.00 63.22 98 SER A N 1
ATOM 694 C CA . SER A 1 98 ? 41.264 2.120 -29.921 1.00 63.22 98 SER A CA 1
ATOM 695 C C . SER A 1 98 ? 40.226 1.893 -28.813 1.00 63.22 98 SER A C 1
ATOM 697 O O . SER A 1 98 ? 39.684 0.790 -28.704 1.00 63.22 98 SER A O 1
ATOM 699 N N . GLY A 1 99 ? 39.920 2.921 -28.011 1.00 74.88 99 GLY A N 1
ATOM 700 C CA . GLY A 1 99 ? 38.909 2.844 -26.960 1.00 74.88 99 GLY A CA 1
ATOM 701 C C . GLY A 1 99 ? 39.293 1.956 -25.767 1.00 74.88 99 GLY A C 1
ATOM 702 O O . GLY A 1 99 ? 40.362 1.350 -25.725 1.00 74.88 99 GLY A O 1
ATOM 703 N N . TRP A 1 100 ? 38.412 1.867 -24.765 1.00 80.25 100 TRP A N 1
ATOM 704 C CA . TRP A 1 100 ? 38.623 1.039 -23.565 1.00 80.25 100 TRP A CA 1
ATOM 705 C C . TRP A 1 100 ? 37.734 -0.205 -23.609 1.00 80.25 100 TRP A C 1
ATOM 707 O O . TRP A 1 100 ? 36.514 -0.083 -23.660 1.00 80.25 100 TRP A O 1
ATOM 717 N N . LEU A 1 101 ? 38.325 -1.408 -23.624 1.00 81.31 101 LEU A N 1
ATOM 718 C CA . LEU A 1 101 ? 37.588 -2.678 -23.792 1.00 81.31 101 LEU A CA 1
ATOM 719 C C . LEU A 1 101 ? 36.676 -2.686 -25.039 1.00 81.31 101 LEU A C 1
ATOM 721 O O . LEU A 1 101 ? 35.586 -3.257 -25.037 1.00 81.31 101 LEU A O 1
ATOM 725 N N . GLY A 1 102 ? 37.119 -2.012 -26.105 1.00 81.56 102 GLY A N 1
ATOM 726 C CA . GLY A 1 102 ? 36.363 -1.845 -27.344 1.00 81.56 102 GLY A CA 1
ATOM 727 C C . GLY A 1 102 ? 35.298 -0.745 -27.306 1.00 81.56 102 GLY A C 1
ATOM 728 O O . GLY A 1 102 ? 34.576 -0.611 -28.286 1.00 81.56 102 GLY A O 1
ATOM 729 N N . LEU A 1 103 ? 35.167 0.038 -26.227 1.00 88.19 103 LEU A N 1
ATOM 730 C CA . LEU A 1 103 ? 34.273 1.202 -26.156 1.00 88.19 103 LEU A CA 1
ATOM 731 C C . LEU A 1 103 ? 34.892 2.425 -26.824 1.00 88.19 103 LEU A C 1
ATOM 733 O O . LEU A 1 103 ? 35.929 2.912 -26.375 1.00 88.19 103 LEU A O 1
ATOM 737 N N . SER A 1 104 ? 34.216 2.975 -27.831 1.00 90.25 104 SER A N 1
ATOM 738 C CA . SER A 1 104 ? 34.614 4.265 -28.406 1.00 90.25 104 SER A CA 1
ATOM 739 C C . SER A 1 104 ? 34.146 5.434 -27.531 1.00 90.25 104 SER A C 1
ATOM 741 O O . SER A 1 104 ? 33.071 5.385 -26.926 1.00 90.25 104 SER A O 1
ATOM 743 N N . SER A 1 105 ? 34.922 6.521 -27.499 1.00 90.25 105 SER A N 1
ATOM 744 C CA . SER A 1 105 ? 34.534 7.763 -26.814 1.00 90.25 105 SER A CA 1
ATOM 745 C C . SER A 1 105 ? 33.221 8.328 -27.370 1.00 90.25 105 SER A C 1
ATOM 747 O O . SER A 1 105 ? 32.355 8.737 -26.599 1.00 90.25 105 SER A O 1
ATOM 749 N N . LEU A 1 106 ? 33.025 8.257 -28.692 1.00 91.69 106 LEU A N 1
ATOM 750 C CA . LEU A 1 106 ? 31.783 8.643 -29.363 1.00 91.69 106 LEU A CA 1
ATOM 751 C C . LEU A 1 106 ? 30.581 7.827 -28.869 1.00 91.69 106 LEU A C 1
ATOM 753 O O . LEU A 1 106 ? 29.551 8.415 -28.549 1.00 91.69 106 LEU A O 1
ATOM 757 N N . ALA A 1 107 ? 30.699 6.497 -28.762 1.00 92.56 107 ALA A N 1
ATOM 758 C CA . ALA A 1 107 ? 29.616 5.658 -28.245 1.00 92.56 107 ALA A CA 1
ATOM 759 C C . ALA A 1 107 ? 29.279 5.992 -26.794 1.00 92.56 107 ALA A C 1
ATOM 761 O O . ALA A 1 107 ? 28.106 6.069 -26.440 1.00 92.56 107 ALA A O 1
ATOM 762 N N . VAL A 1 108 ? 30.298 6.215 -25.962 1.00 94.06 108 VAL A N 1
ATOM 763 C CA . VAL A 1 108 ? 30.123 6.543 -24.545 1.00 94.06 108 VAL A CA 1
ATOM 764 C C . VAL A 1 108 ? 29.382 7.863 -24.382 1.00 94.06 108 VAL A C 1
ATOM 766 O O . VAL A 1 108 ? 28.367 7.906 -23.690 1.00 94.06 108 VAL A O 1
ATOM 769 N N . ILE A 1 109 ? 29.830 8.917 -25.069 1.00 93.38 109 ILE A N 1
ATOM 770 C CA . ILE A 1 109 ? 29.175 10.228 -25.014 1.00 93.38 109 ILE A CA 1
ATOM 771 C C . ILE A 1 109 ? 27.756 10.114 -25.582 1.00 93.38 109 ILE A C 1
ATOM 773 O O . ILE A 1 109 ? 26.810 10.553 -24.932 1.00 93.38 109 ILE A O 1
ATOM 777 N N . ALA A 1 110 ? 27.574 9.460 -26.732 1.00 92.38 110 ALA A N 1
ATOM 778 C CA . ALA A 1 110 ? 26.260 9.293 -27.349 1.00 92.38 110 ALA A CA 1
ATOM 779 C C . ALA A 1 110 ? 25.273 8.528 -26.451 1.00 92.38 110 ALA A C 1
ATOM 781 O O . ALA A 1 110 ? 24.133 8.958 -26.294 1.00 92.38 110 ALA A O 1
ATOM 782 N N . ALA A 1 111 ? 25.695 7.420 -25.836 1.00 93.19 111 ALA A N 1
ATOM 783 C CA . ALA A 1 111 ? 24.818 6.567 -25.038 1.00 93.19 111 ALA A CA 1
ATOM 784 C C . ALA A 1 111 ? 24.549 7.113 -23.634 1.00 93.19 111 ALA A C 1
ATOM 786 O O . ALA A 1 111 ? 23.417 7.022 -23.159 1.00 93.19 111 ALA A O 1
ATOM 787 N N . MET A 1 11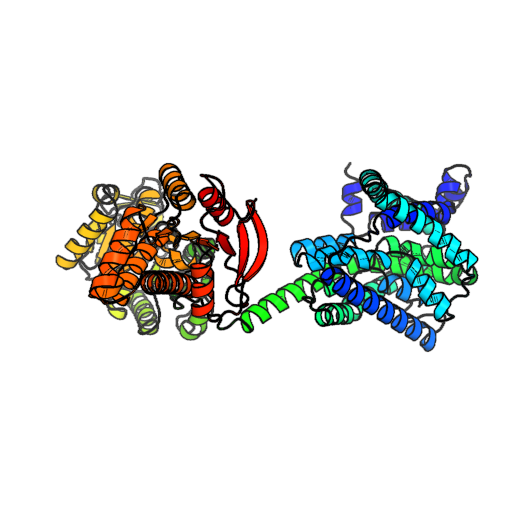2 ? 25.576 7.650 -22.964 1.00 94.31 112 MET A N 1
ATOM 788 C CA . MET A 1 112 ? 25.468 8.083 -21.570 1.00 94.31 112 MET A CA 1
ATOM 789 C C . MET A 1 112 ? 24.850 9.465 -21.423 1.00 94.31 112 MET A C 1
ATOM 791 O O . MET A 1 112 ? 24.315 9.738 -20.358 1.00 94.31 112 MET A O 1
ATOM 795 N N . THR A 1 113 ? 24.889 10.323 -22.448 1.00 92.44 113 THR A N 1
ATOM 796 C CA . THR A 1 113 ? 24.239 11.648 -22.392 1.00 92.44 113 THR A CA 1
ATOM 797 C C . THR A 1 113 ? 22.749 11.611 -22.744 1.00 92.44 113 THR A C 1
ATOM 799 O O . THR A 1 113 ? 22.031 12.542 -22.402 1.00 92.44 113 THR A O 1
ATOM 802 N N . ASN A 1 114 ? 22.271 10.523 -23.352 1.00 89.31 114 ASN A N 1
ATOM 803 C CA . ASN A 1 114 ? 20.899 10.338 -23.836 1.00 89.31 114 ASN A CA 1
ATOM 804 C C . AS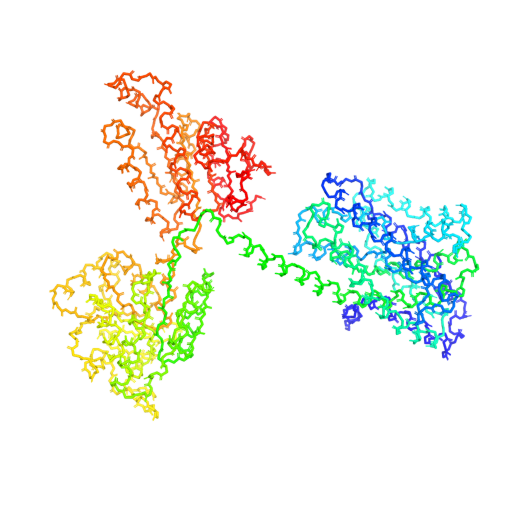N A 1 114 ? 20.035 9.518 -22.880 1.00 89.31 114 ASN A C 1
ATOM 806 O O . ASN A 1 114 ? 20.563 8.603 -22.257 1.00 89.31 114 ASN A O 1
ATOM 810 N N . SER A 1 115 ? 18.716 9.741 -22.830 1.00 88.31 115 SER A N 1
ATOM 811 C CA . SER A 1 115 ? 17.791 9.017 -21.937 1.00 88.31 115 SER A CA 1
ATOM 812 C C . SER A 1 115 ? 16.604 8.411 -22.676 1.00 88.31 115 SER A C 1
ATOM 814 O O . SER A 1 115 ? 16.044 9.006 -23.582 1.00 88.31 115 SER A O 1
ATOM 816 N N . ASN A 1 116 ? 16.155 7.215 -22.299 1.00 85.50 116 ASN A N 1
ATOM 817 C CA . ASN A 1 116 ? 14.933 6.685 -22.898 1.00 85.50 116 ASN A CA 1
ATOM 818 C C . ASN A 1 116 ? 13.707 7.363 -22.263 1.00 85.50 116 ASN A C 1
ATOM 820 O O . ASN A 1 116 ? 13.216 6.905 -21.233 1.00 85.50 116 ASN A O 1
ATOM 824 N N . GLY A 1 117 ? 13.212 8.440 -22.879 1.00 77.06 117 GLY A N 1
ATOM 825 C CA . GLY A 1 117 ? 12.070 9.207 -22.376 1.00 77.06 117 GLY A CA 1
ATOM 826 C C . GLY A 1 117 ? 10.781 8.392 -22.197 1.00 77.06 117 GLY A C 1
ATOM 827 O O . GLY A 1 117 ? 10.058 8.584 -21.222 1.00 77.06 117 GLY A O 1
ATOM 828 N N . GLY A 1 118 ? 10.513 7.421 -23.077 1.00 69.12 118 GLY A N 1
ATOM 829 C CA . GLY A 1 118 ? 9.352 6.533 -22.942 1.00 69.12 118 GLY A CA 1
ATOM 830 C C . GLY A 1 118 ? 9.466 5.594 -21.738 1.00 69.12 118 GLY A C 1
ATOM 831 O O . GLY A 1 118 ? 8.523 5.453 -20.962 1.00 69.12 118 GLY A O 1
ATOM 832 N N . LEU A 1 119 ? 10.646 4.996 -21.549 1.00 76.69 119 LEU A N 1
ATOM 833 C CA . LEU A 1 119 ? 10.945 4.161 -20.384 1.00 76.69 119 LEU A CA 1
ATOM 834 C C . LEU A 1 119 ? 10.929 4.979 -19.090 1.00 76.69 119 LEU A C 1
ATOM 836 O O . LEU A 1 119 ? 10.418 4.514 -18.076 1.00 76.69 119 LEU A O 1
ATOM 840 N N . TYR A 1 120 ? 11.451 6.204 -19.137 1.00 86.31 120 TYR A N 1
ATOM 841 C CA . TYR A 1 120 ? 11.415 7.143 -18.027 1.00 86.31 120 TYR A CA 1
ATOM 842 C C . TYR A 1 120 ? 9.980 7.397 -17.572 1.00 86.31 120 TYR A C 1
ATOM 844 O O . TYR A 1 120 ? 9.663 7.109 -16.422 1.00 86.31 120 TYR A O 1
ATOM 852 N N . VAL A 1 121 ? 9.110 7.862 -18.480 1.00 73.62 121 VAL A N 1
ATOM 853 C CA . VAL A 1 121 ? 7.705 8.188 -18.179 1.00 73.62 121 VAL A CA 1
ATOM 854 C C . VAL A 1 121 ? 6.958 6.976 -17.630 1.00 73.62 121 VAL A C 1
ATOM 856 O O . VAL A 1 121 ? 6.215 7.119 -16.664 1.00 73.62 121 VAL A O 1
ATOM 859 N N . ALA A 1 122 ? 7.184 5.783 -18.187 1.00 67.25 122 ALA A N 1
ATOM 860 C CA . ALA A 1 122 ? 6.575 4.557 -17.676 1.00 67.25 122 ALA A CA 1
ATOM 861 C C . ALA A 1 122 ? 6.992 4.265 -16.223 1.00 67.25 122 ALA A C 1
ATOM 863 O O . ALA A 1 122 ? 6.143 3.997 -15.377 1.00 67.25 122 ALA A O 1
ATOM 864 N N . LEU A 1 123 ? 8.289 4.364 -15.915 1.00 72.00 123 LEU A N 1
ATOM 865 C CA . LEU A 1 123 ? 8.818 4.062 -14.584 1.00 72.00 123 LEU A CA 1
ATOM 866 C C . LEU A 1 123 ? 8.434 5.118 -13.538 1.00 72.00 123 LEU A C 1
ATOM 868 O O . LEU A 1 123 ? 8.090 4.757 -12.414 1.00 72.00 123 LEU A O 1
ATOM 872 N N . VAL A 1 124 ? 8.484 6.411 -13.877 1.00 80.12 124 VAL A N 1
ATOM 873 C CA . VAL A 1 124 ? 8.098 7.480 -12.936 1.00 80.12 124 VAL A CA 1
ATOM 874 C C . VAL A 1 124 ? 6.584 7.634 -12.816 1.00 80.12 124 VAL A C 1
ATOM 876 O O . VAL A 1 124 ? 6.119 8.060 -11.769 1.00 80.12 124 VAL A O 1
ATOM 879 N N . GLY A 1 125 ? 5.806 7.236 -13.825 1.00 57.88 125 GLY A N 1
ATOM 880 C CA . GLY A 1 125 ? 4.348 7.167 -13.717 1.00 57.88 125 GLY A CA 1
ATOM 881 C C . GLY A 1 125 ? 3.869 6.077 -12.752 1.00 57.88 125 GLY A C 1
ATOM 882 O O . GLY A 1 125 ? 2.815 6.225 -12.144 1.00 57.88 125 GLY A O 1
ATOM 883 N N . GLU A 1 126 ? 4.644 5.000 -12.588 1.00 63.69 126 GLU A N 1
ATOM 884 C CA . GLU A 1 126 ? 4.329 3.910 -11.654 1.00 63.69 126 GLU A CA 1
ATOM 885 C C . GLU A 1 126 ? 4.931 4.125 -10.253 1.00 63.69 126 GLU A C 1
ATOM 887 O O . GLU A 1 126 ? 4.307 3.785 -9.250 1.00 63.69 126 GLU A O 1
ATOM 892 N N . MET A 1 127 ? 6.154 4.665 -10.167 1.00 76.88 127 MET A N 1
ATOM 893 C CA . MET A 1 127 ? 6.927 4.726 -8.914 1.00 76.88 127 MET A CA 1
ATOM 894 C C . MET A 1 127 ? 7.282 6.146 -8.443 1.00 76.88 127 MET A C 1
ATOM 896 O O . MET A 1 127 ? 7.751 6.295 -7.314 1.00 76.88 127 MET A O 1
ATOM 900 N N . GLY A 1 128 ? 7.133 7.164 -9.293 1.00 76.44 128 GLY A N 1
ATOM 901 C CA . GLY A 1 128 ? 7.513 8.557 -9.029 1.00 76.44 128 GLY A CA 1
ATOM 902 C C . GLY A 1 128 ? 6.332 9.456 -8.649 1.00 76.44 128 GLY A C 1
ATOM 903 O O . GLY A 1 128 ? 5.215 8.988 -8.445 1.00 76.44 128 GLY A O 1
ATOM 904 N N . ASP A 1 129 ? 6.599 10.757 -8.524 1.00 77.44 129 ASP A N 1
ATOM 905 C CA . ASP A 1 129 ? 5.589 11.794 -8.257 1.00 77.44 129 ASP A CA 1
ATOM 906 C C . ASP A 1 129 ? 5.283 12.663 -9.501 1.00 77.44 129 ASP A C 1
ATOM 908 O O . ASP A 1 129 ? 5.939 12.554 -10.538 1.00 77.44 129 ASP A O 1
ATOM 912 N N . GLU A 1 130 ? 4.287 13.556 -9.429 1.00 71.06 130 GLU A N 1
ATOM 913 C CA . GLU A 1 130 ? 3.903 14.413 -10.569 1.00 71.06 130 GLU A CA 1
ATOM 914 C C . GLU A 1 130 ? 5.046 15.317 -11.067 1.00 71.06 130 GLU A C 1
ATOM 916 O O . GLU A 1 130 ? 5.120 15.660 -12.250 1.00 71.06 130 GLU A O 1
ATOM 921 N N . THR A 1 131 ? 5.975 15.689 -10.185 1.00 79.12 131 THR A N 1
ATOM 922 C CA . THR A 1 131 ? 7.127 16.523 -10.552 1.00 79.12 131 THR A CA 1
ATOM 923 C C . THR A 1 131 ? 8.229 15.702 -11.222 1.00 79.12 131 THR A C 1
ATOM 925 O O . THR A 1 131 ? 8.936 16.234 -12.078 1.00 79.12 131 THR A O 1
ATOM 928 N N . ASP A 1 132 ? 8.331 14.409 -10.896 1.00 84.25 132 ASP A N 1
ATOM 929 C CA . ASP A 1 132 ? 9.146 13.434 -11.621 1.00 84.25 132 ASP A CA 1
ATOM 930 C C . ASP A 1 132 ? 8.565 13.209 -13.028 1.00 84.25 132 ASP A C 1
ATOM 932 O O . ASP A 1 132 ? 9.291 13.275 -14.015 1.00 84.25 132 ASP A O 1
ATOM 936 N N . VAL A 1 133 ? 7.243 13.054 -13.162 1.00 74.94 133 VAL A N 1
ATOM 937 C CA . VAL A 1 133 ? 6.588 12.963 -14.482 1.00 74.94 133 VAL A CA 1
ATOM 938 C C . VAL A 1 133 ? 6.849 14.227 -15.307 1.00 74.94 133 VAL A C 1
ATOM 940 O O . VAL A 1 133 ? 7.220 14.137 -16.476 1.00 74.94 133 VAL A O 1
ATOM 943 N N . GLY A 1 134 ? 6.722 15.411 -14.701 1.00 73.12 134 GLY A N 1
ATOM 944 C CA . GLY A 1 134 ? 6.947 16.691 -15.376 1.00 73.12 134 GLY A CA 1
ATOM 945 C C . GLY A 1 134 ? 8.399 16.947 -15.805 1.00 73.12 134 GLY A C 1
ATOM 946 O O . GLY A 1 134 ? 8.634 17.728 -16.731 1.00 73.12 134 GLY A O 1
ATOM 947 N N . ALA A 1 135 ? 9.382 16.295 -15.177 1.00 85.50 135 ALA A N 1
ATOM 948 C CA . ALA A 1 135 ? 10.801 16.484 -15.487 1.00 85.50 135 ALA A CA 1
ATOM 949 C C . ALA A 1 135 ? 11.191 15.967 -16.887 1.00 85.50 135 ALA A C 1
ATOM 951 O O . ALA A 1 135 ? 12.219 16.390 -17.432 1.00 85.50 135 ALA A O 1
ATOM 952 N N . ILE A 1 136 ? 10.345 15.137 -17.518 1.00 82.44 136 ILE A N 1
ATOM 953 C CA . ILE A 1 136 ? 10.537 14.669 -18.899 1.00 82.44 136 ILE A CA 1
ATOM 954 C C . ILE A 1 136 ? 10.680 15.821 -19.904 1.00 82.44 136 ILE A C 1
ATOM 956 O O . ILE A 1 136 ? 11.413 15.695 -20.882 1.00 82.44 136 ILE A O 1
ATOM 960 N N . ALA A 1 137 ? 10.035 16.966 -19.648 1.00 73.88 137 ALA A N 1
ATOM 961 C CA . ALA A 1 137 ? 10.093 18.129 -20.529 1.00 73.88 137 ALA A CA 1
ATOM 962 C C . ALA A 1 137 ? 11.535 18.619 -20.743 1.00 73.88 137 ALA A C 1
ATOM 964 O O . ALA A 1 137 ? 11.915 18.941 -21.865 1.00 73.88 137 ALA A O 1
ATOM 965 N N . VAL A 1 138 ? 12.355 18.608 -19.687 1.00 81.44 138 VAL A N 1
ATOM 966 C CA . VAL A 1 138 ? 13.770 19.000 -19.763 1.00 81.44 138 VAL A CA 1
ATOM 967 C C . VAL A 1 138 ? 14.639 17.843 -20.236 1.00 81.44 138 VAL A C 1
ATOM 969 O O . VAL A 1 138 ? 15.526 18.044 -21.059 1.00 81.44 138 VAL A O 1
ATOM 972 N N . LEU A 1 139 ? 14.365 16.627 -19.756 1.00 82.25 139 LEU A N 1
ATOM 973 C CA . LEU A 1 139 ? 15.124 15.437 -20.150 1.00 82.25 139 LEU A CA 1
ATOM 974 C C . LEU A 1 139 ? 15.073 15.203 -21.661 1.00 82.25 139 LEU A C 1
ATOM 976 O O . LEU A 1 139 ? 16.097 14.878 -22.245 1.00 82.25 139 LEU A O 1
ATOM 980 N N . SER A 1 140 ? 13.939 15.481 -22.307 1.00 76.38 140 SER A N 1
ATOM 981 C CA . SER A 1 140 ? 13.791 15.347 -23.762 1.00 76.38 140 SER A CA 1
ATOM 982 C C . SER A 1 140 ? 14.762 16.208 -24.586 1.00 76.38 140 SER A C 1
ATOM 984 O O . SER A 1 140 ? 14.979 15.933 -25.760 1.00 76.38 140 SER A O 1
ATOM 986 N N . ILE A 1 141 ? 15.400 17.224 -23.990 1.00 77.12 141 ILE A N 1
ATOM 987 C CA . ILE A 1 141 ? 16.437 18.032 -24.655 1.00 77.12 141 ILE A CA 1
ATOM 988 C C . ILE A 1 141 ? 17.714 17.208 -24.889 1.00 77.12 141 ILE A C 1
ATOM 990 O O . ILE A 1 141 ? 18.456 17.469 -25.837 1.00 77.12 141 ILE A O 1
ATOM 994 N N . ASN A 1 142 ? 17.983 16.218 -24.031 1.00 78.25 142 ASN A N 1
ATOM 995 C CA . ASN A 1 142 ? 19.137 15.337 -24.183 1.00 78.25 142 ASN A CA 1
ATOM 996 C C . ASN A 1 142 ? 18.914 14.203 -25.188 1.00 78.25 142 ASN A C 1
ATOM 998 O O . ASN A 1 142 ? 19.892 13.583 -25.601 1.00 78.25 142 ASN A O 1
ATOM 1002 N N . ASP A 1 143 ? 17.666 13.999 -25.618 1.00 73.38 143 ASP A N 1
ATOM 1003 C CA . ASP A 1 143 ? 17.256 12.933 -26.521 1.00 73.38 143 ASP A CA 1
ATOM 1004 C C . ASP A 1 143 ? 17.663 13.269 -27.968 1.00 73.38 143 ASP A C 1
ATOM 1006 O O . ASP A 1 143 ? 16.943 13.918 -28.725 1.00 73.38 143 ASP A O 1
ATOM 1010 N N . GLY A 1 144 ? 18.831 12.791 -28.383 1.00 74.44 144 GLY A N 1
ATOM 1011 C CA . GLY A 1 144 ? 19.319 12.824 -29.755 1.00 74.44 144 GLY A CA 1
ATOM 1012 C C . GLY A 1 144 ? 20.772 13.297 -29.884 1.00 74.44 144 GLY A C 1
ATOM 1013 O O . GLY A 1 144 ? 21.562 13.200 -28.940 1.00 74.44 144 GLY A O 1
ATOM 1014 N N . PRO A 1 145 ? 21.158 13.790 -31.076 1.00 80.75 145 PRO A N 1
ATOM 1015 C CA . PRO A 1 145 ? 22.541 14.155 -31.372 1.00 80.75 145 PRO A CA 1
ATOM 1016 C C . PRO A 1 145 ? 22.968 15.524 -30.834 1.00 80.75 145 PRO A C 1
ATOM 1018 O O . PRO A 1 145 ? 24.166 15.773 -30.741 1.00 80.75 145 PRO A O 1
ATOM 1021 N N . LEU A 1 146 ? 22.032 16.400 -30.453 1.00 81.81 146 LEU A N 1
ATOM 1022 C CA . LEU A 1 146 ? 22.317 17.799 -30.114 1.00 81.81 146 LEU A CA 1
ATOM 1023 C C . LEU A 1 146 ? 23.387 17.957 -29.024 1.00 81.81 146 LEU A C 1
ATOM 1025 O O . LEU A 1 146 ? 24.452 18.523 -29.276 1.00 81.81 146 LEU A O 1
ATOM 1029 N N . LEU A 1 147 ? 23.127 17.451 -27.815 1.00 84.75 147 LEU A N 1
ATOM 1030 C CA . LEU A 1 147 ? 24.074 17.608 -26.708 1.00 84.75 147 LEU A CA 1
ATOM 1031 C C . LEU A 1 147 ? 25.374 16.842 -26.967 1.00 84.75 147 LEU A C 1
ATOM 1033 O O . LEU A 1 147 ? 26.449 17.341 -26.651 1.00 84.75 147 LEU A O 1
ATOM 1037 N N . THR A 1 148 ? 25.301 15.670 -27.602 1.00 88.19 148 THR A N 1
ATOM 1038 C CA . THR A 1 148 ? 26.498 14.905 -27.978 1.00 88.19 148 THR A CA 1
ATOM 1039 C C . THR A 1 148 ? 27.394 15.690 -28.940 1.00 88.19 148 THR A C 1
ATOM 1041 O O . THR A 1 148 ? 28.601 15.751 -28.731 1.00 88.19 148 THR A O 1
ATOM 1044 N N . MET A 1 149 ? 26.829 16.344 -29.956 1.00 85.94 149 MET A N 1
ATOM 1045 C CA . MET A 1 149 ? 27.588 17.182 -30.887 1.00 85.94 149 MET A CA 1
ATOM 1046 C C . MET A 1 149 ? 28.184 18.403 -30.191 1.00 85.94 149 MET A C 1
ATOM 1048 O O . MET A 1 149 ? 29.364 18.688 -30.375 1.00 85.94 149 MET A O 1
ATOM 1052 N N . ILE A 1 150 ? 27.414 19.090 -29.342 1.00 85.75 150 ILE A N 1
ATOM 1053 C CA . ILE A 1 150 ? 27.943 20.208 -28.547 1.00 85.75 150 ILE A CA 1
ATOM 1054 C C . ILE A 1 150 ? 29.137 19.736 -27.706 1.00 85.75 150 ILE A C 1
ATOM 1056 O O . ILE A 1 150 ? 30.186 20.379 -27.714 1.00 85.75 150 ILE A O 1
ATOM 1060 N N . ALA A 1 151 ? 29.021 18.590 -27.032 1.00 87.25 151 ALA A N 1
ATOM 1061 C CA . ALA A 1 151 ? 30.111 18.022 -26.247 1.00 87.25 151 ALA A CA 1
ATOM 1062 C C . ALA A 1 151 ? 31.348 17.716 -27.099 1.00 87.25 151 ALA A C 1
ATOM 1064 O O . ALA A 1 151 ? 32.448 18.133 -26.754 1.00 87.25 151 ALA A O 1
ATOM 1065 N N . LEU A 1 152 ? 31.193 17.022 -28.224 1.00 87.12 152 LEU A N 1
ATOM 1066 C CA . LEU A 1 152 ? 32.321 16.651 -29.082 1.00 87.12 152 LEU A CA 1
ATOM 1067 C C . LEU A 1 152 ? 33.022 17.872 -29.693 1.00 87.12 152 LEU A C 1
ATOM 1069 O O . LEU A 1 152 ? 34.250 17.917 -29.707 1.00 87.12 152 LEU A O 1
ATOM 1073 N N . GLY A 1 153 ? 32.256 18.879 -30.124 1.00 85.00 153 GLY A N 1
ATOM 1074 C CA . GLY A 1 153 ? 32.798 20.127 -30.663 1.00 85.00 153 GLY A CA 1
ATOM 1075 C C . GLY A 1 153 ? 33.528 20.964 -29.609 1.00 85.00 153 GLY A C 1
ATOM 1076 O O . GLY A 1 153 ? 34.635 21.437 -29.847 1.00 85.00 153 GLY A O 1
ATOM 1077 N N . THR A 1 154 ? 32.943 21.112 -28.414 1.00 85.00 154 THR A N 1
ATOM 1078 C CA . THR A 1 154 ? 33.543 21.895 -27.311 1.00 85.00 154 THR A CA 1
ATOM 1079 C C . THR A 1 154 ? 34.758 21.226 -26.679 1.00 85.00 154 THR A C 1
ATOM 1081 O O . THR A 1 154 ? 35.633 21.911 -26.155 1.00 85.00 154 THR A O 1
ATOM 1084 N N . THR A 1 155 ? 34.834 19.898 -26.733 1.00 84.25 155 THR A N 1
ATOM 1085 C CA . THR A 1 155 ? 35.969 19.133 -26.200 1.00 84.25 155 THR A CA 1
ATOM 1086 C C . THR A 1 155 ? 37.110 18.945 -27.197 1.00 84.25 155 THR A C 1
ATOM 1088 O O . THR A 1 155 ? 38.169 18.454 -26.811 1.00 84.25 155 THR A O 1
ATOM 1091 N N . GLY A 1 156 ? 36.910 19.323 -28.464 1.00 82.06 156 GLY A N 1
ATOM 1092 C CA . GLY A 1 156 ? 37.881 19.120 -29.541 1.00 82.06 156 GLY A CA 1
ATOM 1093 C C . GLY A 1 156 ? 37.993 17.668 -30.018 1.00 82.06 156 GLY A C 1
ATOM 1094 O O . GLY A 1 156 ? 38.899 17.359 -30.786 1.00 82.06 156 GLY A O 1
ATOM 1095 N N . LEU A 1 157 ? 37.091 16.777 -29.583 1.00 82.19 157 LEU A N 1
ATOM 1096 C CA . LEU A 1 157 ? 37.036 15.388 -30.054 1.00 82.19 157 LEU A CA 1
ATOM 1097 C C . LEU A 1 157 ? 36.471 15.265 -31.475 1.00 82.19 157 LEU A C 1
ATOM 1099 O O . LEU A 1 157 ? 36.724 14.260 -32.127 1.00 82.19 157 LEU A O 1
ATOM 1103 N N . ALA A 1 158 ? 35.714 16.260 -31.943 1.00 83.00 158 ALA A N 1
ATOM 1104 C CA . ALA A 1 158 ? 35.269 16.377 -33.328 1.00 83.00 158 ALA A CA 1
ATOM 1105 C C . ALA A 1 158 ? 35.361 17.833 -33.791 1.00 83.00 158 ALA A C 1
ATOM 1107 O O . ALA A 1 158 ? 35.125 18.761 -33.013 1.00 83.00 158 ALA A O 1
ATOM 1108 N N . THR A 1 159 ? 35.655 18.040 -35.072 1.00 81.56 159 THR A N 1
ATOM 1109 C CA . THR A 1 159 ? 35.641 19.375 -35.674 1.00 81.56 159 THR A CA 1
ATOM 1110 C C . THR A 1 159 ? 34.276 19.581 -36.296 1.00 81.56 159 THR A C 1
ATOM 1112 O O . THR A 1 159 ? 34.040 19.167 -37.423 1.00 81.56 159 THR A O 1
ATOM 1115 N N . ILE A 1 160 ? 33.356 20.194 -35.552 1.00 79.25 160 ILE A N 1
ATOM 1116 C CA . ILE A 1 160 ? 31.980 20.403 -36.012 1.00 79.25 160 ILE A CA 1
ATOM 1117 C C . ILE A 1 160 ? 31.838 21.848 -36.503 1.00 79.25 160 ILE A C 1
ATOM 1119 O O . ILE A 1 160 ? 31.754 22.761 -35.676 1.00 79.25 160 ILE A O 1
ATOM 1123 N N . PRO A 1 161 ? 31.784 22.095 -37.826 1.00 81.25 161 PRO A N 1
ATOM 1124 C CA . PRO A 1 161 ? 31.500 23.422 -38.348 1.00 81.25 161 PRO A CA 1
ATOM 1125 C C . PRO A 1 161 ? 30.128 23.894 -37.867 1.00 81.25 161 PRO A C 1
ATOM 1127 O O . PRO A 1 161 ? 29.169 23.116 -37.837 1.00 81.25 161 PRO A O 1
ATOM 1130 N N . LEU A 1 162 ? 30.000 25.189 -37.566 1.00 77.00 162 LEU A N 1
ATOM 1131 C CA . LEU A 1 162 ? 28.732 25.766 -37.108 1.00 77.00 162 LEU A CA 1
ATOM 1132 C C . LEU A 1 162 ? 27.588 25.484 -38.103 1.00 77.00 162 LEU A C 1
ATOM 1134 O O . LEU A 1 162 ? 26.472 25.182 -37.695 1.00 77.00 162 LEU A O 1
ATOM 1138 N N . GLY A 1 163 ? 27.885 25.508 -39.409 1.00 77.00 163 GLY A N 1
ATOM 1139 C CA . GLY A 1 163 ? 26.929 25.176 -40.470 1.00 77.00 163 GLY A CA 1
ATOM 1140 C C . GLY A 1 163 ? 26.424 23.728 -40.417 1.00 77.00 163 GLY A C 1
ATOM 1141 O O . GLY A 1 163 ? 25.230 23.495 -40.589 1.00 77.00 163 GLY A O 1
ATOM 1142 N N . SER A 1 164 ? 27.292 22.764 -40.102 1.00 73.81 164 SER A N 1
ATOM 1143 C CA . SER A 1 164 ? 26.913 21.354 -39.945 1.00 73.81 164 SER A CA 1
ATOM 1144 C C . SER A 1 164 ? 26.075 21.123 -38.686 1.00 73.81 164 SER A C 1
ATOM 1146 O O . SER A 1 164 ? 25.098 20.376 -38.717 1.00 73.81 164 SER A O 1
ATOM 1148 N N . LEU A 1 165 ? 26.412 21.807 -37.585 1.00 75.62 165 LEU A N 1
ATOM 1149 C CA . LEU A 1 165 ? 25.616 21.786 -36.354 1.00 75.62 165 LEU A CA 1
ATOM 1150 C C . LEU A 1 165 ? 24.207 22.350 -36.595 1.00 75.62 165 LEU A C 1
ATOM 1152 O O . LEU A 1 165 ? 23.222 21.749 -36.169 1.00 75.62 165 LEU A O 1
ATOM 1156 N N . ILE A 1 166 ? 24.108 23.464 -37.328 1.00 80.00 166 ILE A N 1
ATOM 1157 C CA . ILE A 1 166 ? 22.830 24.055 -37.748 1.00 80.00 166 ILE A CA 1
ATOM 1158 C C . ILE A 1 166 ? 22.043 23.072 -38.628 1.00 80.00 166 ILE A C 1
ATOM 1160 O O . ILE A 1 166 ? 20.848 22.887 -38.407 1.00 80.00 166 ILE A O 1
ATOM 1164 N N . GLY A 1 167 ? 22.699 22.390 -39.572 1.00 80.56 167 GLY A N 1
ATOM 1165 C CA . GLY A 1 167 ? 22.064 21.398 -40.445 1.00 80.56 167 GLY A CA 1
ATOM 1166 C C . GLY A 1 167 ? 21.408 20.233 -39.693 1.00 80.56 167 GLY A C 1
ATOM 1167 O O . GLY A 1 167 ? 20.317 19.804 -40.062 1.00 80.56 167 GLY A O 1
ATOM 1168 N N . VAL A 1 168 ? 22.022 19.765 -38.602 1.00 74.38 168 VAL A N 1
ATOM 1169 C CA . VAL A 1 168 ? 21.445 18.719 -37.734 1.00 74.38 168 VAL A CA 1
ATOM 1170 C C . VAL A 1 168 ? 20.351 19.275 -36.808 1.00 74.38 168 VAL A C 1
ATOM 1172 O O . VAL A 1 168 ? 19.402 18.565 -36.471 1.00 74.38 168 VAL A O 1
ATOM 1175 N N . LEU A 1 169 ? 20.444 20.550 -36.421 1.00 78.69 169 LEU A N 1
ATOM 1176 C CA . LEU A 1 169 ? 19.487 21.221 -35.537 1.00 78.69 169 LEU A CA 1
ATOM 1177 C C . LEU A 1 169 ? 18.171 21.613 -36.215 1.00 78.69 169 LEU A C 1
ATOM 1179 O O . LEU A 1 169 ? 17.120 21.535 -35.578 1.00 78.69 169 LEU A O 1
ATOM 1183 N N . ILE A 1 170 ? 18.211 22.029 -37.483 1.00 88.00 170 ILE A N 1
ATOM 1184 C CA . ILE A 1 170 ? 17.033 22.511 -38.222 1.00 88.00 170 ILE A CA 1
ATOM 1185 C C . ILE A 1 170 ? 15.858 21.514 -38.155 1.00 88.00 170 ILE A C 1
ATOM 1187 O O . ILE A 1 170 ? 14.768 21.938 -37.767 1.00 88.00 170 ILE A O 1
ATOM 1191 N N . PRO A 1 171 ? 16.030 20.205 -38.441 1.00 87.69 171 PRO A N 1
ATOM 1192 C CA . PRO A 1 171 ? 14.948 19.227 -38.311 1.00 87.69 171 PRO A CA 1
ATOM 1193 C C . PRO A 1 171 ? 14.315 19.177 -36.911 1.00 87.69 171 PRO A C 1
ATOM 1195 O O . PRO A 1 171 ? 13.091 19.156 -36.788 1.00 87.69 171 PRO A O 1
ATOM 1198 N N . ILE A 1 172 ? 15.130 19.225 -35.852 1.00 83.88 172 ILE A N 1
ATOM 1199 C CA . ILE A 1 172 ? 14.663 19.190 -34.456 1.00 83.88 172 ILE A CA 1
ATOM 1200 C C . ILE A 1 172 ? 13.845 20.448 -34.137 1.00 83.88 172 ILE A C 1
ATOM 1202 O O . ILE A 1 172 ? 12.764 20.356 -33.554 1.00 83.88 172 ILE A O 1
ATOM 1206 N N . VAL A 1 173 ? 14.334 21.621 -34.551 1.00 84.69 173 VAL A N 1
ATOM 1207 C CA . VAL A 1 173 ? 13.654 22.909 -34.345 1.00 84.69 173 VAL A CA 1
ATOM 1208 C C . VAL A 1 173 ? 12.324 22.955 -35.096 1.00 84.69 173 VAL A C 1
ATOM 1210 O O . VAL A 1 173 ? 11.323 23.380 -34.524 1.00 84.69 173 VAL A O 1
ATOM 1213 N N . ILE A 1 174 ? 12.276 22.467 -36.340 1.00 91.12 174 ILE A N 1
ATOM 1214 C CA . ILE A 1 174 ? 11.028 22.360 -37.111 1.00 91.12 174 ILE A CA 1
ATOM 1215 C C . ILE A 1 174 ? 10.014 21.495 -36.357 1.00 91.12 174 ILE A C 1
ATOM 1217 O O . ILE A 1 174 ? 8.878 21.921 -36.155 1.00 91.12 174 ILE A O 1
ATOM 1221 N N . GLY A 1 175 ? 10.431 20.316 -35.888 1.00 87.94 175 GLY A N 1
ATOM 1222 C CA . GLY A 1 175 ? 9.586 19.442 -35.076 1.00 87.94 175 GLY A CA 1
ATOM 1223 C C . GLY A 1 175 ? 9.049 20.145 -33.832 1.00 87.94 175 GLY A C 1
ATOM 1224 O O . GLY A 1 175 ? 7.845 20.130 -33.581 1.00 87.94 175 GLY A O 1
ATOM 1225 N N . MET A 1 176 ? 9.932 20.809 -33.084 1.00 84.69 176 MET A N 1
ATOM 1226 C CA . MET A 1 176 ? 9.598 21.544 -31.863 1.00 84.69 176 MET A CA 1
ATOM 1227 C C . MET A 1 176 ? 8.568 22.646 -32.115 1.00 84.69 176 MET A C 1
ATOM 1229 O O . MET A 1 176 ? 7.597 22.756 -31.365 1.00 84.69 176 MET A O 1
ATOM 1233 N N . ILE A 1 177 ? 8.745 23.437 -33.175 1.00 89.31 177 ILE A N 1
ATOM 1234 C CA . ILE A 1 177 ? 7.791 24.480 -33.566 1.00 89.31 177 ILE A CA 1
ATOM 1235 C C . ILE A 1 177 ? 6.430 23.845 -33.869 1.00 89.31 177 ILE A C 1
ATOM 1237 O O . ILE A 1 177 ? 5.433 24.224 -33.259 1.00 89.31 177 ILE A O 1
ATOM 1241 N N . LEU A 1 178 ? 6.389 22.828 -34.736 1.00 91.00 178 LEU A N 1
ATOM 1242 C CA . LEU A 1 178 ? 5.146 22.154 -35.122 1.00 91.00 178 LEU A CA 1
ATOM 1243 C C . LEU A 1 178 ? 4.408 21.545 -33.919 1.00 91.00 178 LEU A C 1
ATOM 1245 O O . LEU A 1 178 ? 3.195 21.700 -33.801 1.00 91.00 178 LEU A O 1
ATOM 1249 N N . GLY A 1 179 ? 5.132 20.901 -33.000 1.00 86.06 179 GLY A N 1
ATOM 1250 C CA . GLY A 1 179 ? 4.542 20.265 -31.820 1.00 86.06 179 GLY A CA 1
ATOM 1251 C C . GLY A 1 179 ? 4.038 21.242 -30.749 1.00 86.06 179 GLY A C 1
ATOM 1252 O O . GLY A 1 179 ? 3.154 20.889 -29.967 1.00 86.06 179 GLY A O 1
ATOM 1253 N N . ASN A 1 180 ? 4.574 22.467 -30.693 1.00 84.75 180 ASN A N 1
ATOM 1254 C CA . ASN A 1 180 ? 4.086 23.505 -29.776 1.00 84.75 180 ASN A CA 1
ATOM 1255 C C . ASN A 1 180 ? 2.976 24.370 -30.393 1.00 84.75 180 ASN A C 1
ATOM 1257 O O . ASN A 1 180 ? 2.168 24.916 -29.640 1.00 84.75 180 ASN A O 1
ATOM 1261 N N . LEU A 1 181 ? 2.918 24.483 -31.726 1.00 90.62 181 LEU A N 1
ATOM 1262 C CA . LEU A 1 181 ? 1.847 25.187 -32.437 1.00 90.62 181 LEU A CA 1
ATOM 1263 C C . LEU A 1 181 ? 0.519 24.423 -32.397 1.00 90.62 181 LEU A C 1
ATOM 1265 O O . LEU A 1 181 ? -0.528 25.050 -32.259 1.00 90.62 181 LEU A O 1
ATOM 1269 N N . ASP A 1 182 ? 0.554 23.090 -32.488 1.00 89.12 182 ASP A N 1
ATOM 1270 C CA . ASP A 1 182 ? -0.651 22.266 -32.579 1.00 89.12 182 ASP A CA 1
ATOM 1271 C C . ASP A 1 182 ? -0.485 20.918 -31.846 1.00 89.12 182 ASP A C 1
ATOM 1273 O O . ASP A 1 182 ? 0.466 20.159 -32.065 1.00 89.12 182 ASP A O 1
ATOM 1277 N N . LYS A 1 183 ? -1.426 20.610 -30.942 1.00 84.75 183 LYS A N 1
ATOM 1278 C CA . LYS A 1 183 ? -1.386 19.388 -30.120 1.00 84.75 183 LYS A CA 1
ATOM 1279 C C . LYS A 1 183 ? -1.656 18.114 -30.931 1.00 84.75 183 LYS A C 1
ATOM 1281 O O . LYS A 1 183 ? -1.117 17.061 -30.582 1.00 84.75 183 LYS A O 1
ATOM 1286 N N . ASP A 1 184 ? -2.453 18.190 -31.990 1.00 90.94 184 ASP A N 1
ATOM 1287 C CA . ASP A 1 184 ? -2.761 17.053 -32.858 1.00 90.94 184 ASP A CA 1
ATOM 1288 C C . ASP A 1 184 ? -1.586 16.754 -33.792 1.00 90.94 184 ASP A C 1
ATOM 1290 O O . ASP A 1 184 ? -1.201 15.593 -33.947 1.00 90.94 184 ASP A O 1
ATOM 1294 N N . MET A 1 185 ? -0.919 17.791 -34.307 1.00 89.81 185 MET A N 1
ATOM 1295 C CA . MET A 1 185 ? 0.340 17.676 -35.042 1.00 89.81 185 MET A CA 1
ATOM 1296 C C . MET A 1 185 ? 1.432 17.057 -34.169 1.00 89.81 185 MET A C 1
ATOM 1298 O O . MET A 1 185 ? 2.143 16.154 -34.614 1.00 89.81 185 MET A O 1
ATOM 1302 N N . ARG A 1 186 ? 1.528 17.463 -32.895 1.00 86.44 186 ARG A N 1
ATOM 1303 C CA . ARG A 1 186 ? 2.419 16.819 -31.919 1.00 86.44 186 ARG A CA 1
ATOM 1304 C C . ARG A 1 186 ? 2.136 15.324 -31.802 1.00 86.44 186 ARG A C 1
ATOM 1306 O O . ARG A 1 186 ? 3.057 14.516 -31.910 1.00 86.44 186 ARG A O 1
ATOM 1313 N N . LYS A 1 187 ? 0.872 14.941 -31.603 1.00 84.56 187 LYS A N 1
ATOM 1314 C CA . LYS A 1 187 ? 0.459 13.534 -31.475 1.00 84.56 187 LYS A CA 1
ATOM 1315 C C . LYS A 1 187 ? 0.750 12.731 -32.749 1.00 84.56 187 LYS A C 1
ATOM 1317 O O . LYS A 1 187 ? 1.229 11.598 -32.665 1.00 84.56 187 LYS A O 1
ATOM 1322 N N . PHE A 1 188 ? 0.503 13.322 -33.916 1.00 91.50 188 PHE A N 1
ATOM 1323 C CA . PHE A 1 188 ? 0.797 12.730 -35.219 1.00 91.50 188 PHE A CA 1
ATOM 1324 C C . PHE A 1 188 ? 2.302 12.488 -35.410 1.00 91.50 188 PHE A C 1
ATOM 1326 O O . PHE A 1 188 ? 2.716 11.354 -35.653 1.00 91.50 188 PHE A O 1
ATOM 1333 N N . LEU A 1 189 ? 3.135 13.516 -35.220 1.00 88.31 189 LEU A N 1
ATOM 1334 C CA . LEU A 1 189 ? 4.588 13.427 -35.402 1.00 88.31 189 LEU A CA 1
ATOM 1335 C C . LEU A 1 189 ? 5.246 12.457 -34.412 1.00 88.31 189 LEU A C 1
ATOM 1337 O O . LEU A 1 189 ? 6.101 11.665 -34.814 1.00 88.31 189 LEU A O 1
ATOM 1341 N N . LEU A 1 190 ? 4.800 12.445 -33.151 1.00 81.44 190 LEU A N 1
ATOM 1342 C CA . LEU A 1 190 ? 5.278 11.490 -32.145 1.00 81.44 190 LEU A CA 1
ATOM 1343 C C . LEU A 1 190 ? 4.944 10.035 -32.502 1.00 81.44 190 LEU A C 1
ATOM 1345 O O . LEU A 1 190 ? 5.705 9.131 -32.160 1.00 81.44 190 LEU A O 1
ATOM 1349 N N . SER A 1 191 ? 3.856 9.800 -33.239 1.00 84.00 191 SER A N 1
ATOM 1350 C CA . SER A 1 191 ? 3.502 8.465 -33.739 1.00 84.00 191 SER A CA 1
ATOM 1351 C C . SER A 1 191 ? 4.408 8.011 -34.895 1.00 84.00 191 SER A C 1
ATOM 1353 O O . SER A 1 191 ? 4.587 6.811 -35.098 1.00 84.00 191 SER A O 1
ATOM 1355 N N . GLY A 1 192 ? 5.012 8.951 -35.634 1.00 84.81 192 GLY A N 1
ATOM 1356 C CA . GLY A 1 192 ? 5.899 8.674 -36.769 1.00 84.81 192 GLY A CA 1
ATOM 1357 C C . GLY A 1 192 ? 7.304 8.208 -36.375 1.00 84.81 192 GLY A C 1
ATOM 1358 O O . GLY A 1 192 ? 7.889 7.371 -37.061 1.00 84.81 192 GLY A O 1
ATOM 1359 N N . GLY A 1 193 ? 7.833 8.675 -35.240 1.00 79.75 193 GLY A N 1
ATOM 1360 C CA . GLY A 1 193 ? 9.169 8.302 -34.759 1.00 79.75 193 GLY A CA 1
ATOM 1361 C C . GLY A 1 193 ? 9.396 6.784 -34.688 1.00 79.75 193 GLY A C 1
ATOM 1362 O O . GLY A 1 193 ? 10.293 6.281 -35.368 1.00 79.75 193 GLY A O 1
ATOM 1363 N N . PRO A 1 194 ? 8.563 6.027 -33.945 1.00 81.50 194 PRO A N 1
ATOM 1364 C CA . PRO A 1 194 ? 8.661 4.567 -33.859 1.00 81.50 194 PRO A CA 1
ATOM 1365 C C . PRO A 1 194 ? 8.564 3.838 -35.205 1.00 81.50 194 PRO A C 1
ATOM 1367 O O . PRO A 1 194 ? 9.145 2.764 -35.360 1.00 81.50 194 PRO A O 1
ATOM 1370 N N . VAL A 1 195 ? 7.848 4.410 -36.179 1.00 87.81 195 VAL A N 1
ATOM 1371 C CA . VAL A 1 195 ? 7.696 3.834 -37.524 1.00 87.81 195 VAL A CA 1
ATOM 1372 C C . VAL A 1 195 ? 9.000 3.929 -38.312 1.00 87.81 195 VAL A C 1
ATOM 1374 O O . VAL A 1 195 ? 9.326 2.997 -39.039 1.00 87.81 195 VAL A O 1
ATOM 1377 N N . LEU A 1 196 ? 9.767 5.010 -38.148 1.00 86.94 196 LEU A N 1
ATOM 1378 C CA . LEU A 1 196 ? 11.007 5.256 -38.896 1.00 86.94 196 LEU A CA 1
ATOM 1379 C C . LEU A 1 196 ? 12.198 4.422 -38.402 1.00 86.94 196 LEU A C 1
ATOM 1381 O O . LEU A 1 196 ? 13.078 4.103 -39.203 1.00 86.94 196 LEU A O 1
ATOM 1385 N N . ILE A 1 197 ? 12.202 4.031 -37.120 1.00 83.69 197 ILE A N 1
ATOM 1386 C CA . ILE A 1 197 ? 13.262 3.229 -36.476 1.00 83.69 197 ILE A CA 1
ATOM 1387 C C . ILE A 1 197 ? 13.714 2.024 -37.314 1.00 83.69 197 ILE A C 1
ATOM 1389 O O . ILE A 1 197 ? 14.903 1.946 -37.628 1.00 83.69 197 ILE A O 1
ATOM 1393 N N . PRO A 1 198 ? 12.830 1.094 -37.723 1.00 86.62 198 PRO A N 1
ATOM 1394 C CA . PRO A 1 198 ? 13.255 -0.080 -38.479 1.00 86.62 198 PRO A CA 1
ATOM 1395 C C . PRO A 1 198 ? 13.885 0.252 -39.838 1.00 86.62 198 PRO A C 1
ATOM 1397 O O . PRO A 1 198 ? 14.775 -0.470 -40.283 1.00 86.62 198 PRO A O 1
ATOM 1400 N N . PHE A 1 199 ? 13.467 1.338 -40.492 1.00 89.25 199 PHE A N 1
ATOM 1401 C CA . PHE A 1 199 ? 13.946 1.686 -41.831 1.00 89.25 199 PHE A CA 1
ATOM 1402 C C . PHE A 1 199 ? 15.351 2.278 -41.801 1.00 89.25 199 PHE A C 1
ATOM 1404 O O . PHE A 1 199 ? 16.222 1.811 -42.534 1.00 89.25 199 PHE A O 1
ATOM 1411 N N . PHE A 1 200 ? 15.612 3.263 -40.934 1.00 85.12 200 PHE A N 1
ATOM 1412 C CA . PHE A 1 200 ? 16.969 3.805 -40.846 1.00 85.12 200 PHE A CA 1
ATOM 1413 C C . PHE A 1 200 ? 17.933 2.802 -40.206 1.00 85.12 200 PHE A C 1
ATOM 1415 O O . PHE A 1 200 ? 19.107 2.787 -40.557 1.00 85.12 200 PHE A O 1
ATOM 1422 N N . ALA A 1 201 ? 17.457 1.933 -39.306 1.00 81.56 201 ALA A N 1
ATOM 1423 C CA . ALA A 1 201 ? 18.281 0.882 -38.719 1.00 81.56 201 ALA A CA 1
ATOM 1424 C C . ALA A 1 201 ? 18.718 -0.154 -39.761 1.00 81.56 201 ALA A C 1
ATOM 1426 O O . ALA A 1 201 ? 19.882 -0.546 -39.774 1.00 81.56 201 ALA A O 1
ATOM 1427 N N . PHE A 1 202 ? 17.817 -0.540 -40.670 1.00 88.75 202 PHE A N 1
ATOM 1428 C CA . PHE A 1 202 ? 18.161 -1.366 -41.826 1.00 88.75 202 PHE A CA 1
ATOM 1429 C C . PHE A 1 202 ? 19.195 -0.686 -42.729 1.00 88.75 202 PHE A C 1
ATOM 1431 O O . PHE A 1 202 ? 20.196 -1.308 -43.077 1.00 88.75 202 PHE A O 1
ATOM 1438 N N . ALA A 1 203 ? 18.988 0.594 -43.054 1.00 84.88 203 ALA A N 1
ATOM 1439 C CA . ALA A 1 203 ? 19.912 1.379 -43.873 1.00 84.88 203 ALA A CA 1
ATOM 1440 C C . ALA A 1 203 ? 21.311 1.502 -43.237 1.00 84.88 203 ALA A C 1
ATOM 1442 O O . ALA A 1 203 ? 22.327 1.413 -43.916 1.00 84.88 203 ALA A O 1
ATOM 1443 N N . LEU A 1 204 ? 21.382 1.659 -41.911 1.00 80.00 204 LEU A N 1
ATOM 1444 C CA . LEU A 1 204 ? 22.647 1.627 -41.171 1.00 80.00 204 LEU A CA 1
ATOM 1445 C C . LEU A 1 204 ? 23.285 0.235 -41.217 1.00 80.00 204 LEU A C 1
ATOM 1447 O O . LEU A 1 204 ? 24.476 0.115 -41.487 1.00 80.00 204 LEU A O 1
ATOM 1451 N N . GLY A 1 205 ? 22.492 -0.817 -40.998 1.00 81.69 205 GLY A N 1
ATOM 1452 C CA . GLY A 1 205 ? 22.944 -2.206 -41.065 1.00 81.69 205 GLY A CA 1
ATOM 1453 C C . GLY A 1 205 ? 23.529 -2.581 -42.424 1.00 81.69 205 GLY A C 1
ATOM 1454 O O . GLY A 1 205 ? 24.550 -3.263 -42.481 1.00 81.69 205 GLY A O 1
ATOM 1455 N N . ALA A 1 206 ? 22.922 -2.083 -43.502 1.00 85.94 206 ALA A N 1
ATOM 1456 C CA . ALA A 1 206 ? 23.371 -2.242 -44.882 1.00 85.94 206 ALA A CA 1
ATOM 1457 C C . ALA A 1 206 ? 24.771 -1.651 -45.153 1.00 85.94 206 ALA A C 1
ATOM 1459 O O . ALA A 1 206 ? 25.382 -1.997 -46.158 1.00 85.94 206 ALA A O 1
ATOM 1460 N N . GLY A 1 207 ? 25.291 -0.798 -44.262 1.00 76.12 207 GLY A N 1
ATOM 1461 C CA . GLY A 1 207 ? 26.647 -0.245 -44.323 1.00 76.12 207 GLY A CA 1
ATOM 1462 C C . GLY A 1 207 ? 27.668 -0.913 -43.391 1.00 76.12 207 GLY A C 1
ATOM 1463 O O . GLY A 1 207 ? 28.781 -0.406 -43.285 1.00 76.12 207 GLY A O 1
ATOM 1464 N N . LEU A 1 208 ? 27.311 -2.002 -42.694 1.00 77.69 208 LEU A N 1
ATOM 1465 C CA . LEU A 1 208 ? 28.158 -2.676 -41.694 1.00 77.69 208 LEU A CA 1
ATOM 1466 C C . LEU A 1 208 ? 28.542 -4.105 -42.113 1.00 77.69 208 LEU A C 1
ATOM 1468 O O . LEU A 1 208 ? 27.834 -4.744 -42.895 1.00 77.69 208 LEU A O 1
ATOM 1472 N N . ASP A 1 209 ? 29.628 -4.628 -41.533 1.00 76.94 209 ASP A N 1
ATOM 1473 C CA . ASP A 1 209 ? 30.019 -6.042 -41.618 1.00 76.94 209 ASP A CA 1
ATOM 1474 C C . ASP A 1 209 ? 29.720 -6.824 -40.318 1.00 76.94 209 ASP A C 1
ATOM 1476 O O . ASP A 1 209 ? 29.554 -6.261 -39.229 1.00 76.94 209 ASP A O 1
ATOM 1480 N N . LEU A 1 210 ? 29.638 -8.157 -40.426 1.00 77.25 210 LEU A N 1
ATOM 1481 C CA . LEU A 1 210 ? 29.271 -9.043 -39.312 1.00 77.25 210 LEU A CA 1
ATOM 1482 C C . LEU A 1 210 ? 30.299 -9.045 -38.161 1.00 77.25 210 LEU A C 1
ATOM 1484 O O . LEU A 1 210 ? 29.934 -9.261 -37.003 1.00 77.25 210 LEU A O 1
ATOM 1488 N N . LYS A 1 211 ? 31.581 -8.796 -38.452 1.00 74.94 211 LYS A N 1
ATOM 1489 C CA . LYS A 1 211 ? 32.655 -8.787 -37.450 1.00 74.94 211 LYS A CA 1
ATOM 1490 C C . LYS A 1 211 ? 32.559 -7.537 -36.574 1.00 74.94 211 LYS A C 1
ATOM 1492 O O . LYS A 1 211 ? 32.674 -7.645 -35.351 1.00 74.94 211 LYS A O 1
ATOM 1497 N N . MET A 1 212 ? 32.289 -6.379 -37.179 1.00 69.50 212 MET A N 1
ATOM 1498 C CA . MET A 1 212 ? 32.030 -5.122 -36.476 1.00 69.50 212 MET A CA 1
ATOM 1499 C C . MET A 1 212 ? 30.824 -5.245 -35.547 1.00 69.50 212 MET A C 1
ATOM 1501 O O . MET A 1 212 ? 30.895 -4.811 -34.399 1.00 69.50 212 MET A O 1
ATOM 1505 N N . LEU A 1 213 ? 29.753 -5.905 -35.997 1.00 71.44 213 LEU A N 1
ATOM 1506 C CA . LEU A 1 213 ? 28.542 -6.112 -35.202 1.00 71.44 213 LEU A CA 1
ATOM 1507 C C . LEU A 1 213 ? 28.802 -6.921 -33.915 1.00 71.44 213 LEU A C 1
ATOM 1509 O O . LEU A 1 213 ? 28.325 -6.543 -32.846 1.00 71.44 213 LEU A O 1
ATOM 1513 N N . ILE A 1 214 ? 29.563 -8.018 -33.998 1.00 76.06 214 ILE A N 1
ATOM 1514 C CA . ILE A 1 214 ? 29.842 -8.892 -32.843 1.00 76.06 214 ILE A CA 1
ATOM 1515 C C . ILE A 1 214 ? 30.729 -8.182 -31.813 1.00 76.06 214 ILE A C 1
ATOM 1517 O O . ILE A 1 214 ? 30.420 -8.192 -30.620 1.00 76.06 214 ILE A O 1
ATOM 1521 N N . ILE A 1 215 ? 31.810 -7.539 -32.268 1.00 69.69 215 ILE A N 1
ATOM 1522 C CA . ILE A 1 215 ? 32.753 -6.828 -31.390 1.00 69.69 215 ILE A CA 1
ATOM 1523 C C . ILE A 1 215 ? 32.047 -5.663 -30.684 1.00 69.69 215 ILE A C 1
ATOM 1525 O O . ILE A 1 215 ? 32.162 -5.508 -29.468 1.00 69.69 215 ILE A O 1
ATOM 1529 N N . ALA A 1 216 ? 31.264 -4.882 -31.431 1.00 71.75 216 ALA A N 1
ATOM 1530 C CA . ALA A 1 216 ? 30.502 -3.763 -30.894 1.00 71.75 216 ALA A CA 1
ATOM 1531 C C . ALA A 1 216 ? 29.335 -4.202 -29.987 1.00 71.75 216 ALA A C 1
ATOM 1533 O O . ALA A 1 216 ? 28.928 -3.450 -29.103 1.00 71.75 216 ALA A O 1
ATOM 1534 N N . GLY A 1 217 ? 28.815 -5.423 -30.153 1.00 78.06 217 GLY A N 1
ATOM 1535 C CA . GLY A 1 217 ? 27.778 -5.980 -29.285 1.00 78.06 217 GLY A CA 1
ATOM 1536 C C . GLY A 1 217 ? 28.258 -6.200 -27.848 1.00 78.06 217 GLY A C 1
ATOM 1537 O O . GLY A 1 217 ? 27.574 -5.800 -26.907 1.00 78.06 217 GLY A O 1
ATOM 1538 N N . PHE A 1 218 ? 29.449 -6.782 -27.661 1.00 84.69 218 PHE A N 1
ATOM 1539 C CA . PHE A 1 218 ? 29.998 -7.032 -26.321 1.00 84.69 218 PHE A CA 1
ATOM 1540 C C . PHE A 1 218 ? 30.351 -5.732 -25.589 1.00 84.69 218 PHE A C 1
ATOM 1542 O O . PHE A 1 218 ? 29.938 -5.534 -24.443 1.00 84.69 218 PHE A O 1
ATOM 1549 N N . SER A 1 219 ? 31.055 -4.813 -26.257 1.00 89.69 219 SER A N 1
ATOM 1550 C CA . SER A 1 219 ? 31.370 -3.512 -25.662 1.00 89.69 219 SER A CA 1
ATOM 1551 C C . SER A 1 219 ? 30.102 -2.682 -25.428 1.00 89.69 219 SER A C 1
ATOM 1553 O O . SER A 1 219 ? 29.982 -2.028 -24.399 1.00 89.69 219 SER A O 1
ATOM 1555 N N . GLY A 1 220 ? 29.083 -2.787 -26.281 1.00 89.81 220 GLY A N 1
ATOM 1556 C CA . GLY A 1 220 ? 27.791 -2.140 -26.051 1.00 89.81 220 GLY A CA 1
ATOM 1557 C C . GLY A 1 220 ? 27.008 -2.661 -24.834 1.00 89.81 220 GLY A C 1
ATOM 1558 O O . GLY A 1 220 ? 26.320 -1.879 -24.178 1.00 89.81 220 GLY A O 1
ATOM 1559 N N . ILE A 1 221 ? 27.142 -3.940 -24.456 1.00 90.75 221 ILE A N 1
ATOM 1560 C CA . ILE A 1 221 ? 26.585 -4.447 -23.184 1.00 90.75 221 ILE A CA 1
ATOM 1561 C C . ILE A 1 221 ? 27.293 -3.786 -21.998 1.00 90.75 221 ILE A C 1
ATOM 1563 O O . ILE A 1 221 ? 26.636 -3.290 -21.080 1.00 90.75 221 ILE A O 1
ATOM 1567 N N . LEU A 1 222 ? 28.628 -3.721 -22.033 1.00 93.44 222 LEU A N 1
ATOM 1568 C CA . LEU A 1 222 ? 29.408 -3.018 -21.013 1.00 93.44 222 LEU A CA 1
ATOM 1569 C C . LEU A 1 222 ? 28.985 -1.543 -20.913 1.00 93.44 222 LEU A C 1
ATOM 1571 O O . LEU A 1 222 ? 28.779 -1.038 -19.810 1.00 93.44 222 LEU A O 1
ATOM 1575 N N . LEU A 1 223 ? 28.770 -0.877 -22.051 1.00 94.88 223 LEU A N 1
ATOM 1576 C CA . LEU A 1 223 ? 28.265 0.495 -22.102 1.00 94.88 223 LEU A CA 1
ATOM 1577 C C . LEU A 1 223 ? 26.905 0.643 -21.413 1.00 94.88 223 LEU A C 1
ATOM 1579 O O . LEU A 1 223 ? 26.700 1.591 -20.657 1.00 94.88 223 LEU A O 1
ATOM 1583 N N . GLY A 1 224 ? 25.989 -0.304 -21.620 1.00 93.75 224 GLY A N 1
ATOM 1584 C CA . GLY A 1 224 ? 24.680 -0.291 -20.968 1.00 93.75 224 GLY A CA 1
ATOM 1585 C C . GLY A 1 224 ? 24.754 -0.491 -19.454 1.00 93.75 224 GLY A C 1
ATOM 1586 O O . GLY A 1 224 ? 24.033 0.175 -18.705 1.00 93.75 224 GLY A O 1
ATOM 1587 N N . ILE A 1 225 ? 25.664 -1.349 -18.985 1.00 95.56 225 ILE A N 1
ATOM 1588 C CA . ILE A 1 225 ? 25.941 -1.537 -17.552 1.00 95.56 225 ILE A CA 1
ATOM 1589 C C . ILE A 1 225 ? 26.481 -0.236 -16.946 1.00 95.56 225 ILE A C 1
ATOM 1591 O O . ILE A 1 225 ? 25.970 0.220 -15.921 1.00 95.56 225 ILE A O 1
ATOM 1595 N N . LEU A 1 226 ? 27.466 0.396 -17.594 1.00 95.44 226 LEU A N 1
ATOM 1596 C CA . LEU A 1 226 ? 28.029 1.674 -17.149 1.00 95.44 226 LEU A CA 1
ATOM 1597 C C . LEU A 1 226 ? 26.976 2.786 -17.155 1.00 95.44 226 LEU A C 1
ATOM 1599 O O . LEU A 1 226 ? 26.849 3.517 -16.175 1.00 95.44 226 LEU A O 1
ATOM 1603 N N . THR A 1 227 ? 26.170 2.879 -18.211 1.00 95.88 227 THR A N 1
ATOM 1604 C CA . THR A 1 227 ? 25.087 3.866 -18.313 1.00 95.88 227 THR A CA 1
ATOM 1605 C C . THR A 1 227 ? 24.082 3.700 -17.175 1.00 95.88 227 THR A C 1
ATOM 1607 O O . THR A 1 227 ? 23.701 4.685 -16.542 1.00 95.88 227 THR A O 1
ATOM 1610 N N . THR A 1 228 ? 23.694 2.458 -16.873 1.00 96.62 228 THR A N 1
ATOM 1611 C CA . THR A 1 228 ? 22.691 2.182 -15.841 1.00 96.62 228 THR A CA 1
ATOM 1612 C C . THR A 1 228 ? 23.237 2.414 -14.438 1.00 96.62 228 THR A C 1
ATOM 1614 O O . THR A 1 228 ? 22.631 3.142 -13.661 1.00 96.62 228 THR A O 1
ATOM 1617 N N . PHE A 1 229 ? 24.378 1.817 -14.088 1.00 96.56 229 PHE A N 1
ATOM 1618 C CA . PHE A 1 229 ? 24.858 1.821 -12.704 1.00 96.56 229 PHE A CA 1
ATOM 1619 C C . PHE A 1 229 ? 25.781 2.992 -12.385 1.00 96.56 229 PHE A C 1
ATOM 1621 O O . PHE A 1 229 ? 25.574 3.660 -11.374 1.00 96.56 229 PHE A O 1
ATOM 1628 N N . LEU A 1 230 ? 26.783 3.265 -13.227 1.00 95.38 230 LEU A N 1
ATOM 1629 C CA . LEU A 1 230 ? 27.714 4.370 -12.991 1.00 95.38 230 LEU A CA 1
ATOM 1630 C C . LEU A 1 230 ? 27.041 5.710 -13.299 1.00 95.38 230 LEU A C 1
ATOM 1632 O O . LEU A 1 230 ? 27.022 6.592 -12.446 1.00 95.38 230 LEU A O 1
ATOM 1636 N N . GLY A 1 231 ? 26.417 5.834 -14.474 1.00 93.81 231 GLY A N 1
ATOM 1637 C CA . GLY A 1 231 ? 25.594 6.997 -14.811 1.00 93.81 231 GLY A CA 1
ATOM 1638 C C . GLY A 1 231 ? 24.439 7.170 -13.826 1.00 93.81 231 GLY A C 1
ATOM 1639 O O . GLY A 1 231 ? 24.207 8.269 -13.320 1.00 93.81 231 GLY A O 1
ATOM 1640 N N . GLY A 1 232 ? 23.769 6.070 -13.469 1.00 95.62 232 GLY A N 1
ATOM 1641 C CA . GLY A 1 232 ? 22.656 6.133 -12.531 1.00 95.62 232 GLY A CA 1
ATOM 1642 C C . GLY A 1 232 ? 23.018 6.486 -11.106 1.00 95.62 232 GLY A C 1
ATOM 1643 O O . GLY A 1 232 ? 22.245 7.195 -10.469 1.00 95.62 232 GLY A O 1
ATOM 1644 N N . PHE A 1 233 ? 24.201 6.119 -10.619 1.00 96.75 233 PHE A N 1
ATOM 1645 C CA . PHE A 1 233 ? 24.684 6.601 -9.329 1.00 96.75 233 PHE A CA 1
ATOM 1646 C C . PHE A 1 233 ? 24.666 8.136 -9.257 1.00 96.75 233 PHE A C 1
ATOM 1648 O O . PHE A 1 233 ? 24.085 8.702 -8.328 1.00 96.75 233 PHE A O 1
ATOM 1655 N N . PHE A 1 234 ? 25.224 8.811 -10.264 1.00 97.12 234 PHE A N 1
ATOM 1656 C CA . PHE A 1 234 ? 25.256 10.273 -10.304 1.00 97.12 234 PHE A CA 1
ATOM 1657 C C . PHE A 1 234 ? 23.878 10.888 -10.557 1.00 97.12 234 PHE A C 1
ATOM 1659 O O . PHE A 1 234 ? 23.518 11.843 -9.872 1.00 97.12 234 PHE A O 1
ATOM 1666 N N . ASN A 1 235 ? 23.065 10.308 -11.445 1.00 96.50 235 ASN A N 1
ATOM 1667 C CA . ASN A 1 235 ? 21.708 10.803 -11.694 1.00 96.50 235 ASN A CA 1
ATOM 1668 C C . ASN A 1 235 ? 20.816 10.698 -10.447 1.00 96.50 235 ASN A C 1
ATOM 1670 O O . ASN A 1 235 ? 20.061 11.621 -10.157 1.00 96.50 235 ASN A O 1
ATOM 1674 N N . ILE A 1 236 ? 20.915 9.605 -9.680 1.00 96.88 236 ILE A N 1
ATOM 1675 C CA . ILE A 1 236 ? 20.196 9.428 -8.407 1.00 96.88 236 ILE A CA 1
ATOM 1676 C C . ILE A 1 236 ? 20.628 10.492 -7.392 1.00 96.88 236 ILE A C 1
ATOM 1678 O O . ILE A 1 236 ? 19.791 11.012 -6.653 1.00 96.88 236 ILE A O 1
ATOM 1682 N N . LEU A 1 237 ? 21.923 10.819 -7.334 1.00 95.94 237 LEU A N 1
ATOM 1683 C CA . LEU A 1 237 ? 22.428 11.880 -6.462 1.00 95.94 237 LEU A CA 1
ATOM 1684 C C . LEU A 1 237 ? 21.943 13.263 -6.902 1.00 95.94 237 LEU A C 1
ATOM 1686 O O . LEU A 1 237 ? 21.509 14.038 -6.055 1.00 95.94 237 LEU A O 1
ATOM 1690 N N . ALA A 1 238 ? 21.975 13.560 -8.201 1.00 94.62 238 ALA A N 1
ATOM 1691 C CA . ALA A 1 238 ? 21.517 14.833 -8.750 1.00 94.62 238 ALA A CA 1
ATOM 1692 C C . ALA A 1 238 ? 20.012 15.045 -8.536 1.00 94.62 238 ALA A C 1
ATOM 1694 O O . ALA A 1 238 ? 19.590 16.121 -8.113 1.00 94.62 238 ALA A O 1
ATOM 1695 N N . ASP A 1 239 ? 19.216 13.996 -8.744 1.00 95.25 239 ASP A N 1
ATOM 1696 C CA . ASP A 1 239 ? 17.788 13.988 -8.442 1.00 95.25 239 ASP A CA 1
ATOM 1697 C C . ASP A 1 239 ? 17.543 14.318 -6.960 1.00 95.25 239 ASP A C 1
ATOM 1699 O O . ASP A 1 239 ? 16.866 15.296 -6.636 1.00 95.25 239 ASP A O 1
ATOM 1703 N N . LYS A 1 240 ? 18.214 13.610 -6.043 1.00 90.94 240 LYS A N 1
ATOM 1704 C CA . LYS A 1 240 ? 18.126 13.890 -4.599 1.00 90.94 240 LYS A CA 1
ATOM 1705 C C . LYS A 1 240 ? 18.565 15.306 -4.230 1.00 90.94 240 LYS A C 1
ATOM 1707 O O . LYS A 1 240 ? 17.872 15.977 -3.471 1.00 90.94 240 LYS A O 1
ATOM 1712 N N . ALA A 1 241 ? 19.675 15.785 -4.788 1.00 91.75 241 ALA A N 1
ATOM 1713 C CA . ALA A 1 241 ? 20.185 17.135 -4.546 1.00 91.75 241 ALA A CA 1
ATOM 1714 C C . ALA A 1 241 ? 19.216 18.225 -5.036 1.00 91.75 241 ALA A C 1
ATOM 1716 O O . ALA A 1 241 ? 19.166 19.322 -4.481 1.00 91.75 241 ALA A O 1
ATOM 1717 N N . SER A 1 242 ? 18.404 17.923 -6.051 1.00 89.00 242 SER A N 1
ATOM 1718 C CA . SER A 1 242 ? 17.383 18.838 -6.561 1.00 89.00 242 SER A CA 1
ATOM 1719 C C . SER A 1 242 ? 16.088 18.864 -5.731 1.00 89.00 242 SER A C 1
ATOM 1721 O O . SER A 1 242 ? 15.251 19.744 -5.952 1.00 89.00 242 SER A O 1
ATOM 1723 N N . GLY A 1 243 ? 15.964 17.987 -4.726 1.00 81.06 243 GLY A N 1
ATOM 1724 C CA . GLY A 1 243 ? 14.771 17.805 -3.889 1.00 81.06 243 GLY A CA 1
ATOM 1725 C C . GLY A 1 243 ? 13.908 16.608 -4.299 1.00 81.06 243 GLY A C 1
ATOM 1726 O O . GLY A 1 243 ? 12.779 16.480 -3.835 1.00 81.06 243 GLY A O 1
ATOM 1727 N N . GLY A 1 244 ? 14.405 15.751 -5.193 1.00 85.69 244 GLY A N 1
ATOM 1728 C CA . GLY A 1 244 ? 13.717 14.551 -5.645 1.00 85.69 244 GLY A CA 1
ATOM 1729 C C . GLY A 1 244 ? 14.035 13.297 -4.841 1.00 85.69 244 GLY A C 1
ATOM 1730 O O . GLY A 1 244 ? 14.812 13.275 -3.886 1.00 85.69 244 GLY A O 1
ATOM 1731 N N . SER A 1 245 ? 13.371 12.215 -5.222 1.00 86.62 245 SER A N 1
ATOM 1732 C CA . SER A 1 245 ? 13.357 10.952 -4.484 1.00 86.62 245 SER A CA 1
ATOM 1733 C C . SER A 1 245 ? 14.549 10.037 -4.785 1.00 86.62 245 SER A C 1
ATOM 1735 O O . SER A 1 245 ? 14.809 9.076 -4.053 1.00 86.62 245 SER A O 1
ATOM 1737 N N . GLY A 1 246 ? 15.270 10.317 -5.869 1.00 91.81 246 GLY A N 1
ATOM 1738 C CA . GLY A 1 246 ? 16.215 9.406 -6.505 1.00 91.81 246 GLY A CA 1
ATOM 1739 C C . GLY A 1 246 ? 15.561 8.496 -7.552 1.00 91.81 246 GLY A C 1
ATOM 1740 O O . GLY A 1 246 ? 16.281 7.796 -8.261 1.00 91.81 246 GLY A O 1
ATOM 1741 N N . ILE A 1 247 ? 14.227 8.467 -7.651 1.00 92.19 247 ILE A N 1
ATOM 1742 C CA . ILE A 1 247 ? 13.483 7.593 -8.573 1.00 92.19 247 ILE A CA 1
ATOM 1743 C C . ILE A 1 247 ? 13.551 8.143 -9.994 1.00 92.19 247 ILE A C 1
ATOM 1745 O O . ILE A 1 247 ? 13.845 7.379 -10.911 1.00 92.19 247 ILE A O 1
ATOM 1749 N N . ALA A 1 248 ? 13.369 9.454 -10.176 1.00 92.25 248 ALA A N 1
ATOM 1750 C CA . ALA A 1 248 ? 13.553 10.105 -11.468 1.00 92.25 248 ALA A CA 1
ATOM 1751 C C . ALA A 1 248 ? 15.002 9.952 -11.953 1.00 92.25 248 ALA A C 1
ATOM 1753 O O . ALA A 1 248 ? 15.239 9.597 -13.106 1.00 92.25 248 ALA A O 1
ATOM 1754 N N . GLY A 1 249 ? 15.980 10.126 -11.062 1.00 95.31 249 GLY A N 1
ATOM 1755 C CA . GLY A 1 249 ? 17.390 9.898 -11.377 1.00 95.31 249 GLY A CA 1
ATOM 1756 C C . GLY A 1 249 ? 17.661 8.462 -11.838 1.00 95.31 249 GLY A C 1
ATOM 1757 O O . GLY A 1 249 ? 18.303 8.247 -12.866 1.00 95.31 249 GLY A O 1
ATOM 1758 N N . ALA A 1 250 ? 17.118 7.465 -11.131 1.00 95.69 250 ALA A N 1
ATOM 1759 C CA . ALA A 1 250 ? 17.240 6.059 -11.517 1.00 95.69 250 ALA A CA 1
ATOM 1760 C C . ALA A 1 250 ? 16.547 5.761 -12.856 1.00 95.69 250 ALA A C 1
ATOM 1762 O O . ALA A 1 250 ? 17.160 5.167 -13.740 1.00 95.69 250 ALA A O 1
ATOM 1763 N N . ALA A 1 251 ? 15.316 6.240 -13.050 1.00 92.19 251 ALA A N 1
ATOM 1764 C CA . ALA A 1 251 ? 14.544 6.036 -14.275 1.00 92.19 251 ALA A CA 1
ATOM 1765 C C . ALA A 1 251 ? 15.201 6.686 -15.502 1.00 92.19 251 ALA A C 1
ATOM 1767 O O . ALA A 1 251 ? 15.155 6.136 -16.603 1.00 92.19 251 ALA A O 1
ATOM 1768 N N . ALA A 1 252 ? 15.870 7.826 -15.317 1.00 93.75 252 ALA A N 1
ATOM 1769 C CA . ALA A 1 252 ? 16.604 8.504 -16.380 1.00 93.75 252 ALA A CA 1
ATOM 1770 C C . ALA A 1 252 ? 17.898 7.771 -16.763 1.00 93.75 252 ALA A C 1
ATOM 1772 O O . ALA A 1 252 ? 18.531 8.130 -17.749 1.00 93.75 252 ALA A O 1
ATOM 1773 N N . SER A 1 253 ? 18.317 6.737 -16.032 1.00 95.56 253 SER A N 1
ATOM 1774 C CA . SER A 1 253 ? 19.608 6.057 -16.218 1.00 95.56 253 SER A CA 1
ATOM 1775 C C . SER A 1 253 ? 19.538 4.958 -17.268 1.00 95.56 253 SER A C 1
ATOM 1777 O O . SER A 1 253 ? 19.807 3.790 -17.000 1.00 95.56 253 SER A O 1
ATOM 1779 N N . SER A 1 254 ? 19.126 5.350 -18.468 1.00 92.94 254 SER A N 1
ATOM 1780 C CA . SER A 1 254 ? 18.968 4.487 -19.634 1.00 92.94 254 SER A CA 1
ATOM 1781 C C . SER A 1 254 ? 19.607 5.097 -20.874 1.00 92.94 254 SER A C 1
ATOM 1783 O O . SER A 1 254 ? 19.848 6.300 -20.895 1.00 92.94 254 SER A O 1
ATOM 1785 N N . THR A 1 255 ? 19.855 4.287 -21.905 1.00 91.38 255 THR A N 1
ATOM 1786 C CA . THR A 1 255 ? 20.203 4.766 -23.248 1.00 91.38 255 THR A CA 1
ATOM 1787 C C . THR A 1 255 ? 18.949 4.783 -24.114 1.00 91.38 255 THR A C 1
ATOM 1789 O O . THR A 1 255 ? 18.150 3.844 -24.109 1.00 91.38 255 THR A O 1
ATOM 1792 N N . ALA A 1 256 ? 18.769 5.866 -24.858 1.00 84.44 256 ALA A N 1
ATOM 1793 C CA . ALA A 1 256 ? 17.606 6.082 -25.696 1.00 84.44 256 ALA A CA 1
ATOM 1794 C C . ALA A 1 256 ? 17.713 5.341 -27.040 1.00 84.44 256 ALA A C 1
ATOM 1796 O O . ALA A 1 256 ? 18.786 5.283 -27.636 1.00 84.44 256 ALA A O 1
ATOM 1797 N N . GLY A 1 257 ? 16.597 4.831 -27.572 1.00 72.94 257 GLY A N 1
ATOM 1798 C CA . GLY A 1 257 ? 16.604 4.165 -28.885 1.00 72.94 257 GLY A CA 1
ATOM 1799 C C . GLY A 1 257 ? 16.941 5.105 -30.048 1.00 72.94 257 GLY A C 1
ATOM 1800 O O . GLY A 1 257 ? 17.553 4.688 -31.026 1.00 72.94 257 GLY A O 1
ATOM 1801 N N . ASN A 1 258 ? 16.608 6.390 -29.924 1.00 74.94 258 ASN A N 1
ATOM 1802 C CA . ASN A 1 258 ? 17.011 7.433 -30.869 1.00 74.94 258 ASN A CA 1
ATOM 1803 C C . ASN A 1 258 ? 18.511 7.771 -30.786 1.00 74.94 258 ASN A C 1
ATOM 1805 O O . ASN A 1 258 ? 19.081 8.187 -31.793 1.00 74.94 258 ASN A O 1
ATOM 1809 N N . ALA A 1 259 ? 19.170 7.541 -29.643 1.00 84.50 259 ALA A N 1
ATOM 1810 C CA . ALA A 1 259 ? 20.602 7.806 -29.463 1.00 84.50 259 ALA A CA 1
ATOM 1811 C C . ALA A 1 259 ? 21.478 6.977 -30.407 1.00 84.50 259 ALA A C 1
ATOM 1813 O O . ALA A 1 259 ? 22.617 7.330 -30.694 1.00 84.50 259 ALA A O 1
ATOM 1814 N N . VAL A 1 260 ? 20.950 5.871 -30.921 1.00 82.06 260 VAL A N 1
ATOM 1815 C CA . VAL A 1 260 ? 21.682 5.008 -31.840 1.00 82.06 260 VAL A CA 1
ATOM 1816 C C . VAL A 1 260 ? 21.903 5.675 -33.204 1.00 82.06 260 VAL A C 1
ATOM 1818 O O . VAL A 1 260 ? 22.869 5.358 -33.889 1.00 82.06 260 VAL A O 1
ATOM 1821 N N . ALA A 1 261 ? 21.073 6.653 -33.583 1.00 80.00 261 ALA A N 1
ATOM 1822 C CA . ALA A 1 261 ? 21.309 7.479 -34.768 1.00 80.00 261 ALA A CA 1
ATOM 1823 C C . ALA A 1 261 ? 22.384 8.563 -34.543 1.00 80.00 261 ALA A C 1
ATOM 1825 O O . ALA A 1 261 ? 22.876 9.154 -35.505 1.00 80.00 261 ALA A O 1
ATOM 1826 N N . THR A 1 262 ? 22.767 8.832 -33.290 1.00 87.88 262 THR A N 1
ATOM 1827 C CA . THR A 1 262 ? 23.677 9.928 -32.934 1.00 87.88 262 THR A CA 1
ATOM 1828 C C . THR A 1 262 ? 25.071 9.794 -33.549 1.00 87.88 262 THR A C 1
ATOM 1830 O O . THR A 1 262 ? 25.531 10.780 -34.121 1.00 87.88 262 THR A O 1
ATOM 1833 N N . PRO A 1 263 ? 25.757 8.632 -33.518 1.00 90.06 263 PRO A N 1
ATOM 1834 C CA . PRO A 1 263 ? 27.073 8.518 -34.145 1.00 90.06 263 PRO A CA 1
ATOM 1835 C C . PRO A 1 263 ? 27.043 8.810 -35.649 1.00 90.06 263 PRO A C 1
ATOM 1837 O O . PRO A 1 263 ? 27.918 9.503 -36.159 1.00 90.06 263 PRO A O 1
ATOM 1840 N N . ALA A 1 264 ? 26.002 8.350 -36.350 1.00 85.44 264 ALA A N 1
ATOM 1841 C CA . ALA A 1 264 ? 25.813 8.645 -37.767 1.00 85.44 264 ALA A CA 1
ATOM 1842 C C . ALA A 1 264 ? 25.560 10.143 -38.014 1.00 85.44 264 ALA A C 1
ATOM 1844 O O . ALA A 1 264 ? 26.130 10.716 -38.937 1.00 85.44 264 ALA A O 1
ATOM 1845 N N . ALA A 1 265 ? 24.764 10.802 -37.165 1.00 84.25 265 ALA A N 1
ATOM 1846 C CA . ALA A 1 265 ? 24.555 12.249 -37.243 1.00 84.25 265 ALA A CA 1
ATOM 1847 C C . ALA A 1 265 ? 25.854 13.044 -37.006 1.00 84.25 265 ALA A C 1
ATOM 1849 O O . ALA A 1 265 ? 26.100 14.034 -37.691 1.00 84.25 265 ALA A O 1
ATOM 1850 N N . VAL A 1 266 ? 26.712 12.585 -36.087 1.00 88.44 266 VAL A N 1
ATOM 1851 C CA . VAL A 1 266 ? 28.043 13.171 -35.861 1.00 88.44 266 VAL A CA 1
ATOM 1852 C C . VAL A 1 266 ? 28.932 12.995 -37.092 1.00 88.44 266 VAL A C 1
ATOM 1854 O O . VAL A 1 266 ? 29.547 13.966 -37.515 1.00 88.44 266 VAL A O 1
ATOM 1857 N N . ALA A 1 267 ? 28.958 11.812 -37.711 1.00 87.81 267 ALA A N 1
ATOM 1858 C CA . ALA A 1 267 ? 29.739 11.565 -38.927 1.00 87.81 267 ALA A CA 1
ATOM 1859 C C . ALA A 1 267 ? 29.283 12.405 -40.132 1.00 87.81 267 ALA A C 1
ATOM 1861 O O . ALA A 1 267 ? 30.092 12.766 -40.980 1.00 87.81 267 ALA A O 1
ATOM 1862 N N . LEU A 1 268 ? 27.994 12.752 -40.207 1.00 83.00 268 LEU A N 1
ATOM 1863 C CA . LEU A 1 268 ? 27.502 13.690 -41.221 1.00 83.00 268 LEU A CA 1
ATOM 1864 C C . LEU A 1 268 ? 28.007 15.114 -40.985 1.00 83.00 268 LEU A C 1
ATOM 1866 O O . LEU A 1 268 ? 28.197 15.863 -41.940 1.00 83.00 268 LEU A O 1
ATOM 1870 N N . ALA A 1 269 ? 28.203 15.492 -39.723 1.00 83.75 269 ALA A N 1
ATOM 1871 C CA . ALA A 1 269 ? 28.678 16.818 -39.369 1.00 83.75 269 ALA A CA 1
ATOM 1872 C C . ALA A 1 269 ? 30.206 16.950 -39.429 1.00 83.75 269 ALA A C 1
ATOM 1874 O O . ALA A 1 269 ? 30.702 18.019 -39.785 1.00 83.75 269 ALA A O 1
ATOM 1875 N N . ASP A 1 270 ? 30.915 15.867 -39.110 1.00 86.06 270 ASP A N 1
ATOM 1876 C CA . ASP A 1 270 ? 32.361 15.708 -39.215 1.00 86.06 270 ASP A CA 1
ATOM 1877 C C . ASP A 1 270 ? 32.683 14.365 -39.904 1.00 86.06 270 ASP A C 1
ATOM 1879 O O . ASP A 1 270 ? 32.710 13.317 -39.246 1.00 86.06 270 ASP A O 1
ATOM 1883 N N . PRO A 1 271 ? 32.952 14.371 -41.225 1.00 85.12 271 PRO A N 1
ATOM 1884 C CA . PRO A 1 271 ? 33.267 13.159 -41.976 1.00 85.12 271 PRO A CA 1
ATOM 1885 C C . PRO A 1 271 ? 34.467 12.372 -41.435 1.00 85.12 271 PRO A C 1
ATOM 1887 O O . PRO A 1 271 ? 34.528 11.159 -41.662 1.00 85.12 271 PRO A O 1
ATOM 1890 N N . ALA A 1 272 ? 35.385 13.003 -40.688 1.00 86.62 272 ALA A N 1
ATOM 1891 C CA . ALA A 1 272 ? 36.513 12.312 -40.060 1.00 86.62 272 ALA A CA 1
ATOM 1892 C C . ALA A 1 272 ? 36.055 11.289 -39.003 1.00 86.62 272 ALA A C 1
ATOM 1894 O O . ALA A 1 272 ? 36.748 10.307 -38.749 1.00 86.62 272 ALA A O 1
ATOM 1895 N N . MET A 1 273 ? 34.853 11.458 -38.444 1.00 87.00 273 MET A N 1
ATOM 1896 C CA . MET A 1 273 ? 34.266 10.544 -37.459 1.00 87.00 273 MET A CA 1
ATOM 1897 C C . MET A 1 273 ? 33.586 9.318 -38.085 1.00 87.00 273 MET A C 1
ATOM 1899 O O . MET A 1 273 ? 33.073 8.477 -37.350 1.00 87.00 273 MET A O 1
ATOM 1903 N N . SER A 1 274 ? 33.566 9.174 -39.416 1.00 84.94 274 SER A N 1
ATOM 1904 C CA . SER A 1 274 ? 32.807 8.112 -40.104 1.00 84.94 274 SER A CA 1
ATOM 1905 C C . SER A 1 274 ? 33.207 6.693 -39.684 1.00 84.94 274 SER A C 1
ATOM 1907 O O . SER A 1 274 ? 32.338 5.857 -39.433 1.00 84.94 274 SER A O 1
ATOM 1909 N N . SER A 1 275 ? 34.508 6.419 -39.554 1.00 83.06 275 SER A N 1
ATOM 1910 C CA . SER A 1 275 ? 35.024 5.110 -39.124 1.00 83.06 275 SER A CA 1
ATOM 1911 C C . SER A 1 275 ? 34.644 4.795 -37.673 1.00 83.06 275 SER A C 1
ATOM 1913 O O . SER A 1 275 ? 34.188 3.696 -37.359 1.00 83.06 275 SER A O 1
ATOM 1915 N N . ILE A 1 276 ? 34.754 5.786 -36.786 1.00 86.12 276 ILE A N 1
ATOM 1916 C CA . ILE A 1 276 ? 34.391 5.662 -35.369 1.00 86.12 276 ILE A CA 1
ATOM 1917 C C . ILE A 1 276 ? 32.871 5.518 -35.220 1.00 86.12 276 ILE A C 1
ATOM 1919 O O . ILE A 1 276 ? 32.403 4.731 -34.400 1.00 86.12 276 ILE A O 1
ATOM 1923 N N . ALA A 1 277 ? 32.080 6.214 -36.036 1.00 87.31 277 ALA A N 1
ATOM 1924 C CA . ALA A 1 277 ? 30.624 6.141 -36.024 1.00 87.31 277 ALA A CA 1
ATOM 1925 C C . ALA A 1 277 ? 30.089 4.757 -36.416 1.00 87.31 277 ALA A C 1
ATOM 1927 O O . ALA A 1 277 ? 29.111 4.295 -35.818 1.00 87.31 277 ALA A O 1
ATOM 1928 N N . GLN A 1 278 ? 30.744 4.067 -37.356 1.00 81.62 278 GLN A N 1
ATOM 1929 C CA . GLN A 1 278 ? 30.413 2.681 -37.715 1.00 81.62 278 GLN A CA 1
ATOM 1930 C C . GLN A 1 278 ? 30.622 1.716 -36.541 1.00 81.62 278 GLN A C 1
ATOM 1932 O O . GLN A 1 278 ? 29.818 0.810 -36.338 1.00 81.62 278 GLN A O 1
ATOM 1937 N N . ILE A 1 279 ? 31.648 1.951 -35.718 1.00 84.50 279 ILE A N 1
ATOM 1938 C CA . ILE A 1 279 ? 31.924 1.161 -34.508 1.00 84.50 279 ILE A CA 1
ATOM 1939 C C . ILE A 1 279 ? 30.982 1.558 -33.362 1.00 84.50 279 ILE A C 1
ATOM 1941 O O . ILE A 1 279 ? 30.514 0.705 -32.610 1.00 84.50 279 ILE A O 1
ATOM 1945 N N . ALA A 1 280 ? 30.684 2.848 -33.221 1.00 89.06 280 ALA A N 1
ATOM 1946 C CA . ALA A 1 280 ? 29.879 3.377 -32.130 1.00 89.06 280 ALA A CA 1
ATOM 1947 C C . ALA A 1 280 ? 28.390 3.032 -32.264 1.00 89.06 280 ALA A C 1
ATOM 1949 O O . ALA A 1 280 ? 27.732 2.753 -31.264 1.00 89.06 280 ALA A O 1
ATOM 1950 N N . THR A 1 281 ? 27.853 3.011 -33.487 1.00 85.81 281 THR A N 1
ATOM 1951 C CA . THR A 1 281 ? 26.421 2.780 -33.739 1.00 85.81 281 THR A CA 1
ATOM 1952 C C . THR A 1 281 ? 25.923 1.463 -33.120 1.00 85.81 281 THR A C 1
ATOM 1954 O O . THR A 1 281 ? 24.983 1.504 -32.322 1.00 85.81 281 THR A O 1
ATOM 1957 N N . PRO A 1 282 ? 26.551 0.292 -33.353 1.00 84.12 282 PRO A N 1
ATOM 1958 C CA . PRO A 1 282 ? 26.081 -0.946 -32.736 1.00 84.12 282 PRO A CA 1
ATOM 1959 C C . PRO A 1 282 ? 26.329 -1.006 -31.217 1.00 84.12 282 PRO A C 1
ATOM 1961 O O . PRO A 1 282 ? 25.568 -1.667 -30.511 1.00 84.12 282 PRO A O 1
ATOM 1964 N N . GLN A 1 283 ? 27.321 -0.275 -30.684 1.00 91.25 283 GLN A N 1
ATOM 1965 C CA . GLN A 1 283 ? 27.549 -0.175 -29.232 1.00 91.25 283 GLN A CA 1
ATOM 1966 C C . GLN A 1 283 ? 26.394 0.543 -28.535 1.00 91.25 283 GLN A C 1
ATOM 1968 O O . GLN A 1 283 ? 25.878 0.061 -27.526 1.00 91.25 283 GLN A O 1
ATOM 1973 N N . VAL A 1 284 ? 25.947 1.672 -29.093 1.00 90.19 284 VAL A N 1
ATOM 1974 C CA . VAL A 1 284 ? 24.793 2.416 -28.566 1.00 90.19 284 VAL A CA 1
ATOM 1975 C C . VAL A 1 284 ? 23.510 1.582 -28.706 1.00 90.19 284 VAL A C 1
ATOM 1977 O O . VAL A 1 284 ? 22.676 1.573 -27.795 1.00 90.19 284 VAL A O 1
ATOM 1980 N N . ALA A 1 285 ? 23.373 0.805 -29.790 1.00 83.81 285 ALA A N 1
ATOM 1981 C CA . ALA A 1 285 ? 22.259 -0.129 -29.972 1.00 83.81 285 ALA A CA 1
ATOM 1982 C C . ALA A 1 285 ? 22.207 -1.187 -28.855 1.00 83.81 285 ALA A C 1
ATOM 1984 O O . ALA A 1 285 ? 21.175 -1.360 -28.208 1.00 83.81 285 ALA A O 1
ATOM 1985 N N . ALA A 1 286 ? 23.329 -1.855 -28.575 1.00 87.56 286 ALA A N 1
ATOM 1986 C CA . ALA A 1 286 ? 23.419 -2.853 -27.509 1.00 87.56 286 ALA A CA 1
ATOM 1987 C C . ALA A 1 286 ? 23.257 -2.238 -26.101 1.00 87.56 286 ALA A C 1
ATOM 1989 O O . ALA A 1 286 ? 22.611 -2.843 -25.236 1.00 87.56 286 ALA A O 1
ATOM 1990 N N . SER A 1 287 ? 23.734 -1.006 -25.884 1.00 91.62 287 SER A N 1
ATOM 1991 C CA . SER A 1 287 ? 23.495 -0.247 -24.645 1.00 91.62 287 SER A CA 1
ATOM 1992 C C . SER A 1 287 ? 22.005 0.018 -24.411 1.00 91.62 287 SER A C 1
ATOM 1994 O O . SER A 1 287 ? 21.509 -0.121 -23.290 1.00 91.62 287 SER A O 1
ATOM 1996 N N . THR A 1 288 ? 21.257 0.330 -25.473 1.00 85.44 288 THR A N 1
ATOM 1997 C CA . THR A 1 288 ? 19.801 0.558 -25.420 1.00 85.44 288 THR A CA 1
ATOM 1998 C C . THR A 1 288 ? 19.050 -0.678 -24.918 1.00 85.44 288 THR A C 1
ATOM 2000 O O . THR A 1 288 ? 18.182 -0.559 -24.057 1.00 85.44 288 THR A O 1
ATOM 2003 N N . ILE A 1 289 ? 19.402 -1.881 -25.389 1.00 81.56 289 ILE A N 1
ATOM 2004 C CA . ILE A 1 289 ? 18.794 -3.141 -24.908 1.00 81.56 289 ILE A CA 1
ATOM 2005 C C . ILE A 1 289 ? 19.113 -3.349 -23.435 1.00 81.56 289 ILE A C 1
ATOM 2007 O O . ILE A 1 289 ? 18.239 -3.632 -22.617 1.00 81.56 289 ILE A O 1
ATOM 2011 N N . THR A 1 290 ? 20.400 -3.233 -23.121 1.00 88.75 290 THR A N 1
ATOM 2012 C CA . THR A 1 290 ? 20.938 -3.557 -21.807 1.00 88.75 290 THR A CA 1
ATOM 2013 C C . THR A 1 290 ? 20.301 -2.657 -20.754 1.00 88.75 290 THR A C 1
ATOM 2015 O O . THR A 1 290 ? 19.802 -3.135 -19.739 1.00 88.75 290 THR A O 1
ATOM 2018 N N . THR A 1 291 ? 20.216 -1.359 -21.037 1.00 91.56 291 THR A N 1
ATOM 2019 C CA . THR A 1 291 ? 19.551 -0.393 -20.158 1.00 91.56 291 THR A CA 1
ATOM 2020 C C . THR A 1 291 ? 18.036 -0.590 -20.099 1.00 91.56 291 THR A C 1
ATOM 2022 O O . THR A 1 291 ? 17.466 -0.506 -19.018 1.00 91.56 291 THR A O 1
ATOM 2025 N N . ALA A 1 292 ? 17.360 -0.969 -21.188 1.00 79.31 292 ALA A N 1
ATOM 2026 C CA . ALA A 1 292 ? 15.926 -1.273 -21.139 1.00 79.31 292 ALA A CA 1
ATOM 2027 C C . ALA A 1 292 ? 15.568 -2.412 -20.159 1.00 79.31 292 ALA A C 1
ATOM 2029 O O . ALA A 1 292 ? 14.449 -2.447 -19.651 1.00 79.31 292 ALA A O 1
ATOM 2030 N N . ILE A 1 293 ? 16.513 -3.313 -19.866 1.00 82.12 293 ILE A N 1
ATOM 2031 C CA . ILE A 1 293 ? 16.359 -4.382 -18.867 1.00 82.12 293 ILE A CA 1
ATOM 2032 C C . ILE A 1 293 ? 16.827 -3.920 -17.480 1.00 82.12 293 ILE A C 1
ATOM 2034 O O . ILE A 1 293 ? 16.141 -4.147 -16.483 1.00 82.12 293 ILE A O 1
ATOM 2038 N N . LEU A 1 294 ? 17.999 -3.285 -17.393 1.00 91.25 294 LEU A N 1
ATOM 2039 C CA . LEU A 1 294 ? 18.630 -2.960 -16.112 1.00 91.25 294 LEU A CA 1
ATOM 2040 C C . LEU A 1 294 ? 18.033 -1.718 -15.434 1.00 91.25 294 LEU A C 1
ATOM 2042 O O . LEU A 1 294 ? 17.948 -1.686 -14.206 1.00 91.25 294 LEU A O 1
ATOM 2046 N N . THR A 1 295 ? 17.595 -0.710 -16.193 1.00 91.19 295 THR A N 1
ATOM 2047 C CA . THR A 1 295 ? 17.044 0.536 -15.639 1.00 91.19 295 THR A CA 1
ATOM 2048 C C . THR A 1 295 ? 15.775 0.286 -14.808 1.00 91.19 295 THR A C 1
ATOM 2050 O O . THR A 1 295 ? 15.734 0.765 -13.675 1.00 91.19 295 THR A O 1
ATOM 2053 N N . PRO A 1 296 ? 14.780 -0.521 -15.244 1.00 85.38 296 PRO A N 1
ATOM 2054 C CA . PRO A 1 296 ? 13.647 -0.895 -14.389 1.00 85.38 296 PRO A CA 1
ATOM 2055 C C . PRO A 1 296 ? 14.054 -1.565 -13.072 1.00 85.38 296 PRO A C 1
ATOM 2057 O O . PRO A 1 296 ? 13.490 -1.259 -12.018 1.00 85.38 296 PRO A O 1
ATOM 2060 N N . LEU A 1 297 ? 15.055 -2.454 -13.110 1.00 87.94 297 LEU A N 1
ATOM 2061 C CA . LEU A 1 297 ? 15.562 -3.146 -11.921 1.00 87.94 297 LEU A CA 1
ATOM 2062 C C . LEU A 1 297 ? 16.210 -2.162 -10.941 1.00 87.94 297 LEU A C 1
ATOM 2064 O O . LEU A 1 297 ? 15.941 -2.221 -9.738 1.00 87.94 297 LEU A O 1
ATOM 2068 N N . LEU A 1 298 ? 17.016 -1.226 -11.453 1.00 94.06 298 LEU A N 1
ATOM 2069 C CA . LEU A 1 298 ? 17.632 -0.169 -10.655 1.00 94.06 298 LEU A CA 1
ATOM 2070 C C . LEU A 1 298 ? 16.575 0.747 -10.025 1.00 94.06 298 LEU A C 1
ATOM 2072 O O . LEU A 1 298 ? 16.622 0.993 -8.819 1.00 94.06 298 LEU A O 1
ATOM 2076 N N . THR A 1 299 ? 15.597 1.214 -10.804 1.00 89.06 299 THR A N 1
ATOM 2077 C CA . THR A 1 299 ? 14.526 2.090 -10.307 1.00 89.06 299 THR A CA 1
ATOM 2078 C C . THR A 1 299 ? 13.687 1.396 -9.238 1.00 89.06 299 THR A C 1
ATOM 2080 O O . THR A 1 299 ? 13.456 1.965 -8.171 1.00 89.06 299 THR A O 1
ATOM 2083 N N . THR A 1 300 ? 13.336 0.124 -9.453 1.00 83.88 300 THR A N 1
ATOM 2084 C CA . THR A 1 300 ? 12.626 -0.701 -8.462 1.00 83.88 300 THR A CA 1
ATOM 2085 C C . THR A 1 300 ? 13.436 -0.854 -7.173 1.00 83.88 300 THR A C 1
ATOM 2087 O O . THR A 1 300 ? 12.890 -0.773 -6.070 1.00 83.88 300 THR A O 1
ATOM 2090 N N . TYR A 1 301 ? 14.752 -1.062 -7.281 1.00 89.38 301 TYR A N 1
ATOM 2091 C CA . TYR A 1 301 ? 15.640 -1.150 -6.124 1.00 89.38 301 TYR A CA 1
ATOM 2092 C C . TYR A 1 301 ? 15.672 0.161 -5.323 1.00 89.38 301 TYR A C 1
ATOM 2094 O O . TYR A 1 301 ? 15.531 0.133 -4.096 1.00 89.38 301 TYR A O 1
ATOM 2102 N N . VAL A 1 302 ? 15.797 1.308 -5.998 1.00 88.94 302 VAL A N 1
ATOM 2103 C CA . VAL A 1 302 ? 15.786 2.635 -5.357 1.00 88.94 302 VAL A CA 1
ATOM 2104 C C . VAL A 1 302 ? 14.443 2.907 -4.676 1.00 88.94 302 VAL A C 1
ATOM 2106 O O . VAL A 1 302 ? 14.428 3.305 -3.508 1.00 88.94 302 VAL A O 1
ATOM 2109 N N . PHE A 1 303 ? 13.329 2.604 -5.348 1.00 84.44 303 PHE A N 1
ATOM 2110 C CA . PHE A 1 303 ? 11.978 2.716 -4.795 1.00 84.44 303 PHE A CA 1
ATOM 2111 C C . PHE A 1 303 ? 11.805 1.876 -3.518 1.00 84.44 303 PHE A C 1
ATOM 2113 O O . PHE A 1 303 ? 11.403 2.393 -2.472 1.00 84.44 303 PHE A O 1
ATOM 2120 N N . ARG A 1 304 ? 12.192 0.592 -3.548 1.00 79.69 304 ARG A N 1
ATOM 2121 C CA . ARG A 1 304 ? 12.107 -0.308 -2.380 1.00 79.69 304 ARG A CA 1
ATOM 2122 C C . ARG A 1 304 ? 12.988 0.150 -1.222 1.00 79.69 304 ARG A C 1
ATOM 2124 O O . ARG A 1 304 ? 12.555 0.102 -0.069 1.00 79.69 304 ARG A O 1
ATOM 2131 N N . ARG A 1 305 ? 14.214 0.601 -1.506 1.00 78.94 305 ARG A N 1
ATOM 2132 C CA . ARG A 1 305 ? 15.140 1.097 -0.480 1.00 78.94 305 ARG A CA 1
ATOM 2133 C C . ARG A 1 305 ? 14.595 2.356 0.186 1.00 78.94 305 ARG A C 1
ATOM 2135 O O . ARG A 1 305 ? 14.669 2.450 1.407 1.00 78.94 305 ARG A O 1
ATOM 2142 N N . ARG A 1 306 ? 13.982 3.265 -0.582 1.00 72.44 306 ARG A N 1
ATOM 2143 C CA . ARG A 1 306 ? 13.285 4.434 -0.032 1.00 72.44 306 ARG A CA 1
ATOM 2144 C C . ARG A 1 306 ? 12.114 4.013 0.842 1.00 72.44 306 ARG A C 1
ATOM 2146 O O . ARG A 1 306 ? 12.070 4.451 1.979 1.00 72.44 306 ARG A O 1
ATOM 2153 N N . LYS A 1 307 ? 11.234 3.121 0.376 1.00 62.78 307 LYS A N 1
ATOM 2154 C CA . LYS A 1 307 ? 10.094 2.639 1.174 1.00 62.78 307 LYS A CA 1
ATOM 2155 C C . LYS A 1 307 ? 10.561 2.025 2.498 1.00 62.78 307 LYS A C 1
ATOM 2157 O O . LYS A 1 307 ? 10.008 2.337 3.541 1.00 62.78 307 LYS A O 1
ATOM 2162 N N . LYS A 1 308 ? 11.644 1.239 2.488 1.00 47.75 308 LYS A N 1
ATOM 2163 C CA . LYS A 1 308 ? 12.262 0.679 3.703 1.00 47.75 308 LYS A CA 1
ATOM 2164 C C . LYS A 1 308 ? 12.866 1.755 4.618 1.00 47.75 308 LYS A C 1
ATOM 2166 O O . LYS A 1 308 ? 12.690 1.675 5.826 1.00 47.75 308 LYS A O 1
ATOM 2171 N N . SER A 1 309 ? 13.553 2.756 4.068 1.00 47.88 309 SER A N 1
ATOM 2172 C CA . SER A 1 309 ? 14.093 3.884 4.840 1.00 47.88 309 SER A CA 1
ATOM 2173 C C . SER A 1 309 ? 13.000 4.804 5.380 1.00 47.88 309 SER A C 1
ATOM 2175 O O . SER A 1 309 ? 13.135 5.277 6.492 1.00 47.88 309 SER A O 1
ATOM 2177 N N . GLN A 1 310 ? 11.908 5.012 4.651 1.00 43.12 310 GLN A N 1
ATOM 2178 C CA . GLN A 1 310 ? 10.752 5.797 5.083 1.00 43.12 310 GLN A CA 1
ATOM 2179 C C . GLN A 1 310 ? 9.963 5.045 6.162 1.00 43.12 310 GLN A C 1
ATOM 2181 O O . GLN A 1 310 ? 9.529 5.657 7.120 1.00 43.12 310 GLN A O 1
ATOM 2186 N N . ILE A 1 311 ? 9.896 3.711 6.088 1.00 39.47 311 ILE A N 1
ATOM 2187 C CA . ILE A 1 311 ? 9.401 2.853 7.179 1.00 39.47 311 ILE A CA 1
ATOM 2188 C C . ILE A 1 311 ? 10.325 2.908 8.414 1.00 39.47 311 ILE A C 1
ATOM 2190 O O . ILE A 1 311 ? 9.831 2.836 9.530 1.00 39.47 311 ILE A O 1
ATOM 2194 N N . MET A 1 312 ? 11.648 3.049 8.245 1.00 35.66 312 MET A N 1
ATOM 2195 C CA . MET A 1 312 ? 12.589 3.184 9.374 1.00 35.66 312 MET A CA 1
ATOM 2196 C C . MET A 1 312 ? 12.666 4.606 9.955 1.00 35.66 312 MET A C 1
ATOM 2198 O O . MET A 1 312 ? 12.961 4.749 11.134 1.00 35.66 312 MET A O 1
ATOM 2202 N N . ILE A 1 313 ? 12.428 5.645 9.146 1.00 38.31 313 ILE A N 1
ATOM 2203 C CA . ILE A 1 313 ? 12.436 7.060 9.559 1.00 38.31 313 ILE A CA 1
ATOM 2204 C C . ILE A 1 313 ? 11.075 7.462 10.145 1.00 38.31 313 ILE A C 1
ATOM 2206 O O . ILE A 1 313 ? 11.040 8.209 11.111 1.00 38.31 313 ILE A O 1
ATOM 2210 N N . ASN A 1 314 ? 9.971 6.912 9.629 1.00 35.78 314 ASN A N 1
ATOM 2211 C CA . ASN A 1 314 ? 8.621 7.105 10.175 1.00 35.78 314 ASN A CA 1
ATOM 2212 C C . ASN A 1 314 ? 8.300 6.117 11.311 1.00 35.78 314 ASN A C 1
ATOM 2214 O O . ASN A 1 314 ? 7.132 5.912 11.645 1.00 35.78 314 ASN A O 1
ATOM 2218 N N . GLY A 1 315 ? 9.320 5.483 11.899 1.00 33.12 315 GLY A N 1
ATOM 2219 C CA . GLY A 1 315 ? 9.180 4.835 13.195 1.00 33.12 315 GLY A CA 1
ATOM 2220 C C . GLY A 1 315 ? 8.908 5.914 14.238 1.00 33.12 315 GLY A C 1
ATOM 2221 O O . GLY A 1 315 ? 9.853 6.508 14.746 1.00 33.12 315 GLY A O 1
ATOM 2222 N N . ASN A 1 316 ? 7.618 6.137 14.503 1.00 36.62 316 ASN A N 1
ATOM 2223 C CA . ASN A 1 316 ? 6.995 7.140 15.377 1.00 36.62 316 ASN A CA 1
ATOM 2224 C C . ASN A 1 316 ? 6.558 8.427 14.652 1.00 36.62 316 ASN A C 1
ATOM 2226 O O . ASN A 1 316 ? 7.117 9.500 14.862 1.00 36.62 316 ASN A O 1
ATOM 2230 N N . GLY A 1 317 ? 5.515 8.321 13.822 1.00 32.19 317 GLY A N 1
ATOM 2231 C CA . GLY A 1 317 ? 4.618 9.447 13.537 1.00 32.19 317 GLY A CA 1
ATOM 2232 C C . GLY A 1 317 ? 3.411 9.419 14.494 1.00 32.19 317 GLY A C 1
ATOM 2233 O O . GLY A 1 317 ? 2.947 8.321 14.816 1.00 32.19 317 GLY A O 1
ATOM 2234 N N . PRO A 1 318 ? 2.907 10.570 14.977 1.00 32.16 318 PRO A N 1
ATOM 2235 C CA . PRO A 1 318 ? 1.683 10.633 15.778 1.00 32.16 318 PRO A CA 1
ATOM 2236 C C . PRO A 1 318 ? 0.478 10.232 14.910 1.00 32.16 318 PRO A C 1
ATOM 2238 O O . PRO A 1 318 ? 0.340 10.724 13.794 1.00 32.16 318 PRO A O 1
ATOM 2241 N N . GLY A 1 319 ? -0.341 9.293 15.397 1.00 42.59 319 GLY A N 1
ATOM 2242 C CA . GLY A 1 319 ? -1.406 8.640 14.617 1.00 42.59 319 GLY A CA 1
ATOM 2243 C C . GLY A 1 319 ? -1.544 7.124 14.829 1.00 42.59 319 GLY A C 1
ATOM 2244 O O . GLY A 1 319 ? -2.429 6.495 14.251 1.00 42.59 319 GLY A O 1
ATOM 2245 N N . GLN A 1 320 ? -0.652 6.488 15.600 1.00 39.31 320 GLN A N 1
ATOM 2246 C CA . GLN A 1 320 ? -0.787 5.064 15.916 1.00 39.31 320 GLN A CA 1
ATOM 2247 C C . GLN A 1 320 ? -1.760 4.871 17.081 1.00 39.31 320 GLN A C 1
ATOM 2249 O O . GLN A 1 320 ? -1.387 5.045 18.241 1.00 39.31 320 GLN A O 1
ATOM 2254 N N . VAL A 1 321 ? -2.977 4.424 16.749 1.00 43.94 321 VAL A N 1
ATOM 2255 C CA . VAL A 1 321 ? -3.785 3.548 17.617 1.00 43.94 321 VAL A CA 1
ATOM 2256 C C . VAL A 1 321 ? -2.821 2.552 18.280 1.00 43.94 321 VAL A C 1
ATOM 2258 O O . VAL A 1 321 ? -1.953 2.034 17.559 1.00 43.94 321 VAL A O 1
ATOM 2261 N N . PRO A 1 322 ? -2.899 2.301 19.605 1.00 46.16 322 PRO A N 1
ATOM 2262 C CA . PRO A 1 322 ? -1.996 1.384 20.296 1.00 46.16 322 PRO A CA 1
ATOM 2263 C C . PRO A 1 322 ? -1.770 0.120 19.466 1.00 46.16 322 PRO A C 1
ATOM 2265 O O . PRO A 1 322 ? -2.708 -0.394 18.858 1.00 46.16 322 PRO A O 1
ATOM 2268 N N . ASP A 1 323 ? -0.517 -0.346 19.386 1.00 63.12 323 ASP A N 1
ATOM 2269 C CA . ASP A 1 323 ? -0.093 -1.438 18.499 1.00 63.12 323 ASP A CA 1
ATOM 2270 C C . ASP A 1 323 ? -0.620 -2.797 19.002 1.00 63.12 323 ASP A C 1
ATOM 2272 O O . ASP A 1 323 ? 0.114 -3.666 19.471 1.00 63.12 323 ASP A O 1
ATOM 2276 N N . GLU A 1 324 ? -1.944 -2.918 18.994 1.00 75.88 324 GLU A N 1
ATOM 2277 C CA . GLU A 1 324 ? -2.746 -4.048 19.410 1.00 75.88 324 GLU A CA 1
ATOM 2278 C C . GLU A 1 324 ? -2.501 -5.203 18.442 1.00 75.88 324 GLU A C 1
ATOM 2280 O O . GLU A 1 324 ? -2.618 -5.050 17.217 1.00 75.88 324 GLU A O 1
ATOM 2285 N N . LYS A 1 325 ? -2.124 -6.356 18.999 1.00 86.94 325 LYS A N 1
ATOM 2286 C CA . LYS A 1 325 ? -1.760 -7.552 18.237 1.00 86.94 325 LYS A CA 1
ATOM 2287 C C . LYS A 1 325 ? -2.897 -8.560 18.183 1.00 86.94 325 LYS A C 1
ATOM 2289 O O . LYS A 1 325 ? -3.654 -8.719 19.143 1.00 86.94 325 LYS A O 1
ATOM 2294 N N . ILE A 1 326 ? -2.946 -9.281 17.068 1.00 91.56 326 ILE A N 1
ATOM 2295 C CA . ILE A 1 326 ? -3.807 -10.445 16.864 1.00 91.56 326 ILE A CA 1
ATOM 2296 C C . ILE A 1 326 ? -2.946 -11.686 16.940 1.00 91.56 326 ILE A C 1
ATOM 2298 O O . ILE A 1 326 ? -1.938 -11.790 16.239 1.00 91.56 326 ILE A O 1
ATOM 2302 N N . ILE A 1 327 ? -3.361 -12.650 17.747 1.00 95.31 327 ILE A N 1
ATOM 2303 C CA . ILE A 1 327 ? -2.692 -13.939 17.821 1.00 95.31 327 ILE A CA 1
ATOM 2304 C C . ILE A 1 327 ? -3.605 -15.008 17.261 1.00 95.31 327 ILE A C 1
ATOM 2306 O O . ILE A 1 327 ? -4.742 -15.141 17.695 1.00 95.31 327 ILE A O 1
ATOM 2310 N N . ILE A 1 328 ? -3.091 -15.805 16.335 1.00 97.19 328 ILE A N 1
ATOM 2311 C CA . ILE A 1 328 ? -3.738 -17.043 15.914 1.00 97.19 328 ILE A CA 1
ATOM 2312 C C . ILE A 1 328 ? -2.943 -18.187 16.527 1.00 97.19 328 ILE A C 1
ATOM 2314 O O . ILE A 1 328 ? -1.738 -18.270 16.325 1.00 97.19 328 ILE A O 1
ATOM 2318 N N . VAL A 1 329 ? -3.591 -19.083 17.261 1.00 96.75 329 VAL A N 1
ATOM 2319 C CA . VAL A 1 329 ? -2.961 -20.317 17.748 1.00 96.75 329 VAL A CA 1
ATOM 2320 C C . VAL A 1 329 ? -3.538 -21.477 16.951 1.00 96.75 329 VAL A C 1
ATOM 2322 O O . VAL A 1 329 ? -4.728 -21.773 17.047 1.00 96.75 329 VAL A O 1
ATOM 2325 N N . ALA A 1 330 ? -2.710 -22.129 16.147 1.00 96.38 330 ALA A N 1
ATOM 2326 C CA . ALA A 1 330 ? -3.110 -23.192 15.236 1.00 96.38 330 ALA A CA 1
ATOM 2327 C C . ALA A 1 330 ? -2.398 -24.497 15.578 1.00 96.38 330 ALA A C 1
ATOM 2329 O O . ALA A 1 330 ? -1.237 -24.494 15.972 1.00 96.38 330 ALA A O 1
ATOM 2330 N N . ASP A 1 331 ? -3.104 -25.608 15.408 1.00 93.69 331 ASP A N 1
ATOM 2331 C CA . ASP A 1 331 ? -2.598 -26.959 15.644 1.00 93.69 331 ASP A CA 1
ATOM 2332 C C . ASP A 1 331 ? -1.701 -27.476 14.504 1.00 93.69 331 ASP A C 1
ATOM 2334 O O . ASP A 1 331 ? -0.915 -28.401 14.721 1.00 93.69 331 ASP A O 1
ATOM 2338 N N . ASP A 1 332 ? -1.800 -26.875 13.312 1.00 93.25 332 ASP A N 1
ATOM 2339 C CA . ASP A 1 332 ? -0.957 -27.143 12.148 1.00 93.25 332 ASP A CA 1
ATOM 2340 C C . ASP A 1 332 ? -0.582 -25.881 11.344 1.00 93.25 332 ASP A C 1
ATOM 2342 O O . ASP A 1 332 ? -1.208 -24.822 11.431 1.00 93.25 332 ASP A O 1
ATOM 2346 N N . PHE A 1 333 ? 0.455 -26.006 10.509 1.00 92.00 333 PHE A N 1
ATOM 2347 C CA . PHE A 1 333 ? 0.989 -24.892 9.718 1.00 92.00 333 PHE A CA 1
ATOM 2348 C C . PHE A 1 333 ? 0.039 -24.416 8.610 1.00 92.00 333 PHE A C 1
ATOM 2350 O O . PHE A 1 333 ? -0.069 -23.214 8.348 1.00 92.00 333 PHE A O 1
ATOM 2357 N N . THR A 1 334 ? -0.654 -25.351 7.956 1.00 92.12 334 THR A N 1
ATOM 2358 C CA . THR A 1 334 ? -1.598 -25.031 6.878 1.00 92.12 334 THR A CA 1
ATOM 2359 C C . THR A 1 334 ? -2.789 -24.266 7.437 1.00 92.12 334 THR A C 1
ATOM 2361 O O . THR A 1 334 ? -3.087 -23.177 6.955 1.00 92.12 334 THR A O 1
ATOM 2364 N N . GLY A 1 335 ? -3.388 -24.747 8.533 1.00 92.62 335 GLY A N 1
ATOM 2365 C CA . GLY A 1 335 ? -4.460 -24.035 9.219 1.00 92.62 335 GLY A CA 1
ATOM 2366 C C . GLY A 1 335 ? -4.028 -22.656 9.719 1.00 92.62 335 GLY A C 1
ATOM 2367 O O . GLY A 1 335 ? -4.787 -21.702 9.561 1.00 92.62 335 GLY A O 1
ATOM 2368 N N . ALA A 1 336 ? -2.808 -22.522 10.255 1.00 94.94 336 ALA A N 1
ATOM 2369 C CA . ALA A 1 336 ? -2.248 -21.223 10.638 1.00 94.94 336 ALA A CA 1
ATOM 2370 C C . ALA A 1 336 ? -2.231 -20.236 9.458 1.00 94.94 336 ALA A C 1
ATOM 2372 O O . ALA A 1 336 ? -2.653 -19.087 9.594 1.00 94.94 336 ALA A O 1
ATOM 2373 N N . SER A 1 337 ? -1.773 -20.702 8.295 1.00 94.88 337 SER A N 1
ATOM 2374 C CA . SER A 1 337 ? -1.642 -19.897 7.078 1.00 94.88 337 SER A CA 1
ATOM 2375 C C . SER A 1 337 ? -3.003 -19.529 6.474 1.00 94.88 337 SER A C 1
ATOM 2377 O O . SER A 1 337 ? -3.225 -18.365 6.134 1.00 94.88 337 SER A O 1
ATOM 2379 N N . ASP A 1 338 ? -3.935 -20.484 6.408 1.00 93.81 338 ASP A N 1
ATOM 2380 C CA . ASP A 1 338 ? -5.294 -20.301 5.871 1.00 93.81 338 ASP A CA 1
ATOM 2381 C C . ASP A 1 338 ? -6.136 -19.325 6.700 1.00 93.81 338 ASP A C 1
ATOM 2383 O O . ASP A 1 338 ? -7.027 -18.645 6.184 1.00 93.81 338 ASP A O 1
ATOM 2387 N N . THR A 1 339 ? -5.861 -19.235 7.999 1.00 95.81 339 THR A N 1
ATOM 2388 C CA . THR A 1 339 ? -6.484 -18.241 8.872 1.00 95.81 339 THR A CA 1
ATOM 2389 C C . THR A 1 339 ? -5.776 -16.896 8.755 1.00 95.81 339 THR A C 1
ATOM 2391 O O . THR A 1 339 ? -6.441 -15.882 8.554 1.00 95.81 339 THR A O 1
ATOM 2394 N N . ALA A 1 340 ? -4.439 -16.868 8.795 1.00 95.62 340 ALA A N 1
ATOM 2395 C CA . ALA A 1 340 ? -3.661 -15.633 8.681 1.00 95.62 340 ALA A CA 1
ATOM 2396 C C . ALA A 1 340 ? -3.940 -14.872 7.372 1.00 95.62 340 ALA A C 1
ATOM 2398 O O . ALA A 1 340 ? -3.987 -13.641 7.369 1.00 95.62 340 ALA A O 1
ATOM 2399 N N . VAL A 1 341 ? -4.192 -15.579 6.262 1.00 94.94 341 VAL A N 1
ATOM 2400 C CA . VAL A 1 341 ? -4.511 -14.931 4.980 1.00 94.94 341 VAL A CA 1
ATOM 2401 C C . VAL A 1 341 ? -5.815 -14.125 5.033 1.00 94.94 341 VAL A C 1
ATOM 2403 O O . VAL A 1 341 ? -5.927 -13.132 4.316 1.00 94.94 341 VAL A O 1
ATOM 2406 N N . GLN A 1 342 ? -6.781 -14.482 5.891 1.00 95.06 342 GLN A N 1
ATOM 2407 C CA . GLN A 1 342 ? -8.025 -13.711 6.014 1.00 95.06 342 GLN A CA 1
ATOM 2408 C C . GLN A 1 342 ? -7.771 -12.314 6.590 1.00 95.06 342 GLN A C 1
ATOM 2410 O O . GLN A 1 342 ? -8.322 -11.334 6.096 1.00 95.06 342 GLN A O 1
ATOM 2415 N N . PHE A 1 343 ? -6.846 -12.201 7.544 1.00 93.69 343 PHE A N 1
ATOM 2416 C CA . PHE A 1 343 ? -6.393 -10.917 8.077 1.00 93.69 343 PHE A CA 1
ATOM 2417 C C . PHE A 1 343 ? -5.536 -10.156 7.053 1.00 93.69 343 PHE A C 1
ATOM 2419 O O . PHE A 1 343 ? -5.719 -8.954 6.852 1.00 93.69 343 PHE A O 1
ATOM 2426 N N . ALA A 1 344 ? -4.651 -10.856 6.331 1.00 91.50 344 ALA A N 1
ATOM 2427 C CA . ALA A 1 344 ? -3.805 -10.250 5.301 1.00 91.50 344 ALA A CA 1
ATOM 2428 C C . ALA A 1 344 ? -4.605 -9.632 4.141 1.00 91.50 344 ALA A C 1
ATOM 2430 O O . ALA A 1 344 ? -4.250 -8.555 3.659 1.00 91.50 344 ALA A O 1
ATOM 2431 N N . LYS A 1 345 ? -5.720 -10.256 3.727 1.00 87.94 345 LYS A N 1
ATOM 2432 C CA . LYS A 1 345 ? -6.650 -9.696 2.725 1.00 87.94 345 LYS A CA 1
ATOM 2433 C C . LYS A 1 345 ? -7.213 -8.331 3.130 1.00 87.94 345 LYS A C 1
ATOM 2435 O O . LYS A 1 345 ? -7.573 -7.549 2.256 1.00 87.94 345 LYS A O 1
ATOM 2440 N N . LYS A 1 346 ? -7.277 -8.042 4.432 1.00 86.12 346 LYS A N 1
ATOM 2441 C CA . LYS A 1 346 ? -7.750 -6.768 4.991 1.00 86.12 346 LYS A CA 1
ATOM 2442 C C . LYS A 1 346 ? -6.614 -5.771 5.257 1.00 86.12 346 LYS A C 1
ATOM 2444 O O . LYS A 1 346 ? -6.825 -4.749 5.895 1.00 86.12 346 LYS A O 1
ATOM 2449 N N . GLY A 1 347 ? -5.405 -6.054 4.768 1.00 84.00 347 GLY A N 1
ATOM 2450 C CA . GLY A 1 347 ? -4.249 -5.164 4.884 1.00 84.00 347 GLY A CA 1
ATOM 2451 C C . GLY A 1 347 ? -3.446 -5.311 6.178 1.00 84.00 347 GLY A C 1
ATOM 2452 O O . GLY A 1 347 ? -2.470 -4.584 6.350 1.00 84.00 347 GLY A O 1
ATOM 2453 N N . LEU A 1 348 ? -3.800 -6.255 7.059 1.00 87.88 348 LEU A N 1
ATOM 2454 C CA . LEU A 1 348 ? -3.054 -6.515 8.291 1.00 87.88 348 LEU A CA 1
ATOM 2455 C C . LEU A 1 348 ? -1.808 -7.357 8.003 1.00 87.88 348 LEU A C 1
ATOM 2457 O O . LEU A 1 348 ? -1.879 -8.456 7.440 1.00 87.88 348 LEU A O 1
ATOM 2461 N N . LYS A 1 349 ? -0.638 -6.867 8.414 1.00 90.19 349 LYS A N 1
ATOM 2462 C CA . LYS A 1 349 ? 0.627 -7.567 8.199 1.00 90.19 349 LYS A CA 1
ATOM 2463 C C . LYS A 1 349 ? 0.655 -8.836 9.042 1.00 90.19 349 LYS A C 1
ATOM 2465 O O . LYS A 1 349 ? 0.768 -8.772 10.262 1.00 90.19 349 LYS A O 1
ATOM 2470 N N . SER A 1 350 ? 0.594 -9.985 8.381 1.00 93.06 350 SER A N 1
ATOM 2471 C CA . SER A 1 350 ? 0.465 -11.287 9.037 1.00 93.06 350 SER A CA 1
ATOM 2472 C C . SER A 1 350 ? 1.751 -12.108 8.911 1.00 93.06 350 SER A C 1
ATOM 2474 O O . SER A 1 350 ? 2.357 -12.150 7.840 1.00 93.06 350 SER A O 1
ATOM 2476 N N . LEU A 1 351 ? 2.175 -12.752 9.998 1.00 94.75 351 LEU A N 1
ATOM 2477 C CA . LEU A 1 351 ? 3.366 -13.601 10.075 1.00 94.75 351 LEU A CA 1
ATOM 2478 C C . LEU A 1 351 ? 3.001 -14.952 10.694 1.00 94.75 351 LEU A C 1
ATOM 2480 O O . LEU A 1 351 ? 2.340 -14.991 11.726 1.00 94.75 351 LEU A O 1
ATOM 2484 N N . VAL A 1 352 ? 3.465 -16.048 10.092 1.00 95.50 352 VAL A N 1
ATOM 2485 C CA . VAL A 1 352 ? 3.316 -17.408 10.632 1.00 95.50 352 VAL A CA 1
ATOM 2486 C C . VAL A 1 352 ? 4.663 -17.879 11.183 1.00 95.50 352 VAL A C 1
ATOM 2488 O O . VAL A 1 352 ? 5.677 -17.767 10.492 1.00 95.50 352 VAL A O 1
ATOM 2491 N N . ILE A 1 353 ? 4.679 -18.412 12.405 1.00 93.81 353 ILE A N 1
ATOM 2492 C CA . ILE A 1 353 ? 5.862 -18.989 13.056 1.00 93.81 353 ILE A CA 1
ATOM 2493 C C . ILE A 1 353 ? 5.616 -20.446 13.461 1.00 93.81 353 ILE A C 1
ATOM 2495 O O . ILE A 1 353 ? 4.484 -20.847 13.730 1.00 93.81 353 ILE A O 1
ATOM 2499 N N . ASN A 1 354 ? 6.694 -21.232 13.496 1.00 87.94 354 ASN A N 1
ATOM 2500 C CA . ASN A 1 354 ? 6.667 -22.672 13.782 1.00 87.94 354 ASN A CA 1
ATOM 2501 C C . ASN A 1 354 ? 7.088 -23.042 15.206 1.00 87.94 354 ASN A C 1
ATOM 2503 O O . ASN A 1 354 ? 7.118 -24.223 15.541 1.00 87.94 354 ASN A O 1
ATOM 2507 N N . ASP A 1 355 ? 7.433 -22.062 16.033 1.00 77.31 355 ASP A N 1
ATOM 2508 C CA . ASP A 1 355 ? 7.840 -22.292 17.410 1.00 77.31 355 ASP A CA 1
ATOM 2509 C C . ASP A 1 355 ? 7.315 -21.184 18.325 1.00 77.31 355 ASP A C 1
ATOM 2511 O O . ASP A 1 355 ? 7.022 -20.065 17.900 1.00 77.31 355 ASP A O 1
ATOM 2515 N N . ILE A 1 356 ? 7.151 -21.537 19.597 1.00 78.00 356 ILE A N 1
ATOM 2516 C CA . ILE A 1 356 ? 6.629 -20.645 20.634 1.00 78.00 356 ILE A CA 1
ATOM 2517 C C . ILE A 1 356 ? 7.746 -19.688 21.111 1.00 78.00 356 ILE A C 1
ATOM 2519 O O . ILE A 1 356 ? 7.482 -18.543 21.479 1.00 78.00 356 ILE A O 1
ATOM 2523 N N . ASP A 1 357 ? 9.012 -20.105 21.020 1.00 78.62 357 ASP A N 1
ATOM 2524 C CA . ASP A 1 357 ? 10.173 -19.340 21.492 1.00 78.62 357 ASP A CA 1
ATOM 2525 C C . ASP A 1 357 ? 10.370 -18.018 20.727 1.00 78.62 357 ASP A C 1
ATOM 2527 O O . ASP A 1 357 ? 10.792 -17.009 21.300 1.00 78.62 357 ASP A O 1
ATOM 2531 N N . ASN A 1 358 ? 9.996 -17.970 19.445 1.00 78.81 358 ASN A N 1
ATOM 2532 C CA . ASN A 1 358 ? 10.108 -16.768 18.623 1.00 78.81 358 ASN A CA 1
ATOM 2533 C C . ASN A 1 358 ? 8.937 -15.784 18.767 1.00 78.81 358 ASN A C 1
ATOM 2535 O O . ASN A 1 358 ? 8.973 -14.731 18.118 1.00 78.81 358 ASN A O 1
ATOM 2539 N N . ILE A 1 359 ? 7.935 -16.047 19.620 1.00 82.00 359 ILE A N 1
ATOM 2540 C CA . ILE A 1 359 ? 6.795 -15.134 19.835 1.00 82.00 359 ILE A CA 1
ATOM 2541 C C . ILE A 1 359 ? 7.287 -13.727 20.196 1.00 82.00 359 ILE A C 1
ATOM 2543 O O . ILE A 1 359 ? 6.957 -12.758 19.511 1.00 82.00 359 ILE A O 1
ATOM 2547 N N . SER A 1 360 ? 8.150 -13.609 21.212 1.00 78.81 360 SER A N 1
ATOM 2548 C CA . SER A 1 360 ? 8.641 -12.314 21.715 1.00 78.81 360 SER A CA 1
ATOM 2549 C C . SER A 1 360 ? 9.348 -11.483 20.644 1.00 78.81 360 SER A C 1
ATOM 2551 O O . SER A 1 360 ? 9.191 -10.266 20.597 1.00 78.81 360 SER A O 1
ATOM 2553 N N . LYS A 1 361 ? 10.123 -12.137 19.773 1.00 80.88 361 LYS A N 1
ATOM 2554 C CA . LYS A 1 361 ? 10.877 -11.480 18.698 1.00 80.88 361 LYS A CA 1
ATOM 2555 C C . LYS A 1 361 ? 9.973 -11.059 17.538 1.00 80.88 361 LYS A C 1
ATOM 2557 O O . LYS A 1 361 ? 10.243 -10.060 16.875 1.00 80.88 361 LYS A O 1
ATOM 2562 N N . SER A 1 362 ? 8.922 -11.833 17.291 1.00 84.00 362 SER A N 1
ATOM 2563 C CA . SER A 1 362 ? 8.087 -11.718 16.095 1.00 84.00 362 SER A CA 1
ATOM 2564 C C . SER A 1 362 ? 6.921 -10.749 16.271 1.00 84.00 362 SER A C 1
ATOM 2566 O O . SER A 1 362 ? 6.556 -10.079 15.307 1.00 84.00 362 SER A O 1
ATOM 2568 N N . LEU A 1 363 ? 6.393 -10.611 17.493 1.00 80.69 363 LEU A N 1
ATOM 2569 C CA . LEU A 1 363 ? 5.244 -9.754 17.822 1.00 80.69 363 LEU A CA 1
ATOM 2570 C C . LEU A 1 363 ? 5.381 -8.312 17.312 1.00 80.69 363 LEU A C 1
ATOM 2572 O O . LEU A 1 363 ? 4.434 -7.763 16.762 1.00 80.69 363 LEU A O 1
ATOM 2576 N N . ASN A 1 364 ? 6.568 -7.712 17.421 1.00 78.94 364 ASN A N 1
ATOM 2577 C CA . ASN A 1 364 ? 6.795 -6.320 17.003 1.00 78.94 364 ASN A CA 1
ATOM 2578 C C . ASN A 1 364 ? 6.929 -6.153 15.479 1.00 78.94 364 ASN A C 1
ATOM 2580 O O . ASN A 1 364 ? 7.057 -5.039 14.980 1.00 78.94 364 ASN A O 1
ATOM 2584 N N . SER A 1 365 ? 6.951 -7.251 14.719 1.00 81.81 365 SER A N 1
ATOM 2585 C CA . SER A 1 365 ? 7.191 -7.224 13.274 1.00 81.81 365 SER A CA 1
ATOM 2586 C C . SER A 1 365 ? 5.918 -7.334 12.430 1.00 81.81 365 SER A C 1
ATOM 2588 O O . SER A 1 365 ? 5.999 -7.166 11.209 1.00 81.81 365 SER A O 1
ATOM 2590 N N . CYS A 1 366 ? 4.765 -7.594 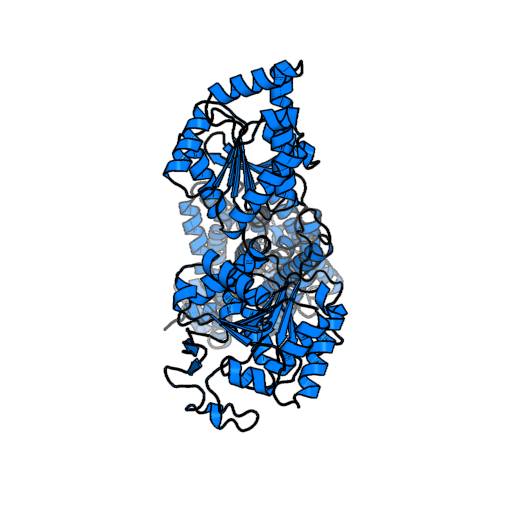13.047 1.00 86.12 366 CYS A N 1
ATOM 2591 C CA . CYS A 1 366 ? 3.491 -7.886 12.389 1.00 86.12 366 CYS A CA 1
ATOM 2592 C C . CYS A 1 366 ? 2.298 -7.350 13.197 1.00 86.12 366 CYS A C 1
ATOM 2594 O O . CYS A 1 366 ? 2.425 -7.094 14.391 1.00 86.12 366 CYS A O 1
ATOM 2596 N N . ASP A 1 367 ? 1.142 -7.211 12.552 1.00 88.75 367 ASP A N 1
ATOM 2597 C CA . ASP A 1 367 ? -0.151 -6.962 13.204 1.00 88.75 367 ASP A CA 1
ATOM 2598 C C . ASP A 1 367 ? -0.771 -8.276 13.701 1.00 88.75 367 ASP A C 1
ATOM 2600 O O . ASP A 1 367 ? -1.370 -8.327 14.775 1.00 88.75 367 ASP A O 1
ATOM 2604 N N . VAL A 1 368 ? -0.586 -9.351 12.922 1.00 93.62 368 VAL A N 1
ATOM 2605 C CA . VAL A 1 368 ? -1.104 -10.695 13.205 1.00 93.62 368 VAL A CA 1
ATOM 2606 C C . VAL A 1 368 ? 0.039 -11.694 13.287 1.00 93.62 368 VAL A C 1
ATOM 2608 O O . VAL A 1 368 ? 0.814 -11.831 12.339 1.00 93.62 368 VAL A O 1
ATOM 2611 N N . LEU A 1 369 ? 0.120 -12.422 14.396 1.00 95.00 369 LEU A N 1
ATOM 2612 C CA . LEU A 1 369 ? 1.070 -13.507 14.600 1.00 95.00 369 LEU A CA 1
ATOM 2613 C C . LEU A 1 369 ? 0.324 -14.838 14.701 1.00 95.00 369 LEU A C 1
ATOM 2615 O O . LEU A 1 369 ? -0.388 -15.087 15.670 1.00 95.00 369 LEU A O 1
ATOM 2619 N N . ALA A 1 370 ? 0.512 -15.708 13.715 1.00 96.38 370 ALA A N 1
ATOM 2620 C CA . ALA A 1 370 ? 0.009 -17.070 13.744 1.00 96.38 370 ALA A CA 1
ATOM 2621 C C . ALA A 1 370 ? 1.088 -18.029 14.254 1.00 96.38 370 ALA A C 1
ATOM 2623 O O . ALA A 1 370 ? 2.171 -18.133 13.683 1.00 96.38 370 ALA A O 1
ATOM 2624 N N . ILE A 1 371 ? 0.783 -18.729 15.337 1.00 95.31 371 ILE A N 1
ATOM 2625 C CA . ILE A 1 371 ? 1.662 -19.662 16.028 1.00 95.31 371 ILE A CA 1
ATOM 2626 C C . ILE A 1 371 ? 1.173 -21.067 15.703 1.00 95.31 371 ILE A C 1
ATOM 2628 O O . ILE A 1 371 ? 0.069 -21.449 16.090 1.00 95.31 371 ILE A O 1
ATOM 2632 N N . ASN A 1 372 ? 1.999 -21.833 15.003 1.00 95.12 372 ASN A N 1
ATOM 2633 C CA . ASN A 1 372 ? 1.774 -23.256 14.804 1.00 95.12 372 ASN A CA 1
ATOM 2634 C C . ASN A 1 372 ? 2.343 -24.035 16.002 1.00 95.12 372 ASN A C 1
ATOM 2636 O O . ASN A 1 372 ? 3.555 -24.064 16.204 1.00 95.12 372 ASN A O 1
ATOM 2640 N N . THR A 1 373 ? 1.479 -24.680 16.787 1.00 93.00 373 THR A N 1
ATOM 2641 C CA . THR A 1 373 ? 1.879 -25.533 17.919 1.00 93.00 373 THR A CA 1
ATOM 2642 C C . THR A 1 373 ? 2.248 -26.954 17.493 1.00 93.00 373 THR A C 1
ATOM 2644 O O . THR A 1 373 ? 2.865 -27.688 18.272 1.00 93.00 373 THR A O 1
ATOM 2647 N N . GLY A 1 374 ? 1.884 -27.362 16.271 1.00 91.81 374 GLY A N 1
ATOM 2648 C CA . GLY A 1 374 ? 2.121 -28.710 15.760 1.00 91.81 374 GLY A CA 1
ATOM 2649 C C . GLY A 1 374 ? 1.556 -29.781 16.693 1.00 91.81 374 GLY A C 1
ATOM 2650 O O . GLY A 1 374 ? 2.284 -30.698 17.063 1.00 91.81 374 GLY A O 1
ATOM 2651 N N . SER A 1 375 ? 0.319 -29.603 17.162 1.00 93.19 375 SER A N 1
ATOM 2652 C CA . SER A 1 375 ? -0.292 -30.392 18.246 1.00 93.19 375 SER A CA 1
ATOM 2653 C C . SER A 1 375 ? -1.462 -31.279 17.814 1.00 93.19 375 SER A C 1
ATOM 2655 O O . SER A 1 375 ? -2.013 -32.007 18.642 1.00 93.19 375 SER A O 1
ATOM 2657 N N . ARG A 1 376 ? -1.816 -31.291 16.520 1.00 92.31 376 ARG A N 1
ATOM 2658 C CA . ARG A 1 376 ? -2.955 -32.076 16.005 1.00 92.31 376 ARG A CA 1
ATOM 2659 C C . ARG A 1 376 ? -2.866 -33.566 16.347 1.00 92.31 376 ARG A C 1
ATOM 2661 O O . ARG A 1 376 ? -3.843 -34.132 16.816 1.00 92.31 376 ARG A O 1
ATOM 2668 N N . ALA A 1 377 ? -1.707 -34.179 16.112 1.00 91.56 377 ALA A N 1
ATOM 2669 C CA . ALA A 1 377 ? -1.472 -35.612 16.319 1.00 91.56 377 ALA A CA 1
ATOM 2670 C C . ALA A 1 377 ? -0.800 -35.938 17.669 1.00 91.56 377 ALA A C 1
ATOM 2672 O O . ALA A 1 377 ? -0.419 -37.083 17.908 1.00 91.56 377 ALA A O 1
ATOM 2673 N N . ASP A 1 378 ? -0.617 -34.939 18.537 1.00 93.88 378 ASP A N 1
ATOM 2674 C CA . ASP A 1 378 ? -0.016 -35.139 19.855 1.00 93.88 378 ASP A CA 1
ATOM 2675 C C . ASP A 1 378 ? -0.980 -35.848 20.816 1.00 93.88 378 ASP A C 1
ATOM 2677 O O . ASP A 1 378 ? -2.184 -35.956 20.577 1.00 93.88 378 ASP A O 1
ATOM 2681 N N . SER A 1 379 ? -0.461 -36.276 21.970 1.00 94.94 379 SER A N 1
ATOM 2682 C CA . SER A 1 379 ? -1.326 -36.644 23.088 1.00 94.94 379 SER A CA 1
ATOM 2683 C C . SER A 1 379 ? -2.060 -35.423 23.647 1.00 94.94 379 SER A C 1
ATOM 2685 O O . SER A 1 379 ? -1.529 -34.308 23.655 1.00 94.94 379 SER A O 1
ATOM 2687 N N . ARG A 1 380 ? -3.248 -35.661 24.213 1.00 94.69 380 ARG A N 1
ATOM 2688 C CA . ARG A 1 380 ? -4.083 -34.655 24.886 1.00 94.69 380 ARG A CA 1
ATOM 2689 C C . ARG A 1 380 ? -3.284 -33.755 25.840 1.00 94.69 380 ARG A C 1
ATOM 2691 O O . ARG A 1 380 ? -3.348 -32.532 25.742 1.00 94.69 380 ARG A O 1
ATOM 2698 N N . ASP A 1 381 ? -2.480 -34.356 26.719 1.00 96.12 381 ASP A N 1
ATOM 2699 C CA . ASP A 1 381 ? -1.689 -33.627 27.723 1.00 96.12 381 ASP A CA 1
ATOM 2700 C C . ASP A 1 381 ? -0.546 -32.813 27.103 1.00 96.12 381 ASP A C 1
ATOM 2702 O O . ASP A 1 381 ? -0.115 -31.793 27.644 1.00 96.12 381 ASP A O 1
ATOM 2706 N N . THR A 1 382 ? -0.014 -33.256 25.964 1.00 96.31 382 THR A N 1
ATOM 2707 C CA . THR A 1 382 ? 1.036 -32.526 25.244 1.00 96.31 382 THR A CA 1
ATOM 2708 C C . THR A 1 382 ? 0.448 -31.333 24.502 1.00 96.31 382 THR A C 1
ATOM 2710 O O . THR A 1 382 ? 0.989 -30.233 24.616 1.00 96.31 382 THR A O 1
ATOM 2713 N N . ALA A 1 383 ? -0.693 -31.515 23.833 1.00 96.25 383 ALA A N 1
ATOM 2714 C CA . ALA A 1 383 ? -1.422 -30.435 23.179 1.00 96.25 383 ALA A CA 1
ATOM 2715 C C . ALA A 1 383 ? -1.850 -29.349 24.184 1.00 96.25 383 ALA A C 1
ATOM 2717 O O . ALA A 1 383 ? -1.556 -28.173 23.965 1.00 96.25 383 ALA A O 1
ATOM 2718 N N . TYR A 1 384 ? -2.416 -29.746 25.334 1.00 97.69 384 TYR A N 1
ATOM 2719 C CA . TYR A 1 384 ? -2.731 -28.837 26.444 1.00 97.69 384 TYR A CA 1
ATOM 2720 C C . TYR A 1 384 ? -1.501 -28.039 26.901 1.00 97.69 384 TYR A C 1
ATOM 2722 O O . TYR A 1 384 ? -1.548 -26.815 26.997 1.00 97.69 384 TYR A O 1
ATOM 2730 N N . ARG A 1 385 ? -0.368 -28.709 27.167 1.00 97.00 385 ARG A N 1
ATOM 2731 C CA . ARG A 1 385 ? 0.850 -28.035 27.655 1.00 97.00 385 ARG A CA 1
ATOM 2732 C C . ARG A 1 385 ? 1.414 -27.044 26.640 1.00 97.00 385 ARG A C 1
ATOM 2734 O O . ARG A 1 385 ? 1.843 -25.961 27.038 1.00 97.00 385 ARG A O 1
ATOM 2741 N N . LYS A 1 386 ? 1.407 -27.390 25.349 1.00 95.19 386 LYS A N 1
ATOM 2742 C CA . LYS A 1 386 ? 1.869 -26.503 24.273 1.00 95.19 386 LYS A CA 1
ATOM 2743 C C . LYS A 1 386 ? 1.022 -25.236 24.195 1.00 95.19 386 LYS A C 1
ATOM 2745 O O . LYS A 1 386 ? 1.578 -24.139 24.176 1.00 95.19 386 LYS A O 1
ATOM 2750 N N . THR A 1 387 ? -0.305 -25.357 24.208 1.00 95.69 387 THR A N 1
ATOM 2751 C CA . THR A 1 387 ? -1.173 -24.175 24.143 1.00 95.69 387 THR A CA 1
ATOM 2752 C C . THR A 1 387 ? -1.176 -23.373 25.442 1.00 95.69 387 THR A C 1
ATOM 2754 O O . THR A 1 387 ? -1.157 -22.147 25.385 1.00 95.69 387 THR A O 1
ATOM 2757 N N . TYR A 1 388 ? -1.081 -24.023 26.605 1.00 96.19 388 TYR A N 1
ATOM 2758 C CA . TYR A 1 388 ? -0.897 -23.351 27.897 1.00 96.19 388 TYR A CA 1
ATOM 2759 C C . TYR A 1 388 ? 0.410 -22.545 27.950 1.00 96.19 388 TYR A C 1
ATOM 2761 O O . TYR A 1 388 ? 0.441 -21.413 28.436 1.00 96.19 388 TYR A O 1
ATOM 2769 N N . SER A 1 389 ? 1.501 -23.102 27.416 1.00 94.00 389 SER A N 1
ATOM 2770 C CA . SER A 1 389 ? 2.784 -22.403 27.293 1.00 94.00 389 SER A CA 1
ATOM 2771 C C . SER A 1 389 ? 2.685 -21.203 26.350 1.00 94.00 389 SER A C 1
ATOM 2773 O O . SER A 1 389 ? 3.108 -20.110 26.732 1.00 94.00 389 SER A O 1
ATOM 2775 N N . ALA A 1 390 ? 2.055 -21.372 25.182 1.00 93.31 390 ALA A N 1
ATOM 2776 C CA . ALA A 1 390 ? 1.805 -20.271 24.256 1.00 93.31 390 ALA A CA 1
ATOM 2777 C C . ALA A 1 390 ? 0.995 -19.150 24.925 1.00 93.31 390 ALA A C 1
ATOM 2779 O O . ALA A 1 390 ? 1.425 -18.001 24.910 1.00 93.31 390 ALA A O 1
ATOM 2780 N N . GLY A 1 391 ? -0.116 -19.474 25.592 1.00 93.50 391 GLY A N 1
ATOM 2781 C CA . GLY A 1 391 ? -0.934 -18.489 26.302 1.00 93.50 391 GLY A CA 1
ATOM 2782 C C . GLY A 1 391 ? -0.186 -17.772 27.432 1.00 93.50 391 GLY A C 1
ATOM 2783 O O . GLY A 1 391 ? -0.302 -16.557 27.567 1.00 93.50 391 GLY A O 1
ATOM 2784 N N . ASN A 1 392 ? 0.668 -18.465 28.194 1.00 92.31 392 ASN A N 1
ATOM 2785 C CA . ASN A 1 392 ? 1.507 -17.813 29.209 1.00 92.31 392 ASN A CA 1
ATOM 2786 C C . ASN A 1 392 ? 2.503 -16.816 28.616 1.00 92.31 392 ASN A C 1
ATOM 2788 O O . ASN A 1 392 ? 2.718 -15.762 29.203 1.00 92.31 392 ASN A O 1
ATOM 2792 N N . MET A 1 393 ? 3.098 -17.122 27.463 1.00 89.19 393 MET A N 1
ATOM 2793 C CA . MET A 1 393 ? 4.031 -16.204 26.804 1.00 89.19 393 MET A CA 1
ATOM 2794 C C . MET A 1 393 ? 3.349 -14.958 26.240 1.00 89.19 393 MET A C 1
ATOM 2796 O O . MET A 1 393 ? 4.027 -13.966 25.969 1.00 89.19 393 MET A O 1
ATOM 2800 N N . LEU A 1 394 ? 2.030 -15.014 26.069 1.00 89.44 394 LEU A N 1
ATOM 2801 C CA . LEU A 1 394 ? 1.185 -13.933 25.579 1.00 89.44 394 LEU A CA 1
ATOM 2802 C C . LEU A 1 394 ? 0.630 -13.048 26.709 1.00 89.44 394 LEU A C 1
ATOM 2804 O O . LEU A 1 394 ? 0.129 -11.964 26.425 1.00 89.44 394 LEU A O 1
ATOM 2808 N N . LYS A 1 395 ? 0.756 -13.453 27.980 1.00 82.62 395 LYS A N 1
ATOM 2809 C CA . LYS A 1 395 ? 0.347 -12.632 29.132 1.00 82.62 395 LYS A CA 1
ATOM 2810 C C . LYS A 1 395 ? 1.077 -11.295 29.177 1.00 82.62 395 LYS A C 1
ATOM 2812 O O . LYS A 1 395 ? 2.239 -11.205 28.791 1.00 82.62 395 LYS A O 1
ATOM 2817 N N . ASP A 1 396 ? 0.381 -10.281 29.689 1.00 69.06 396 ASP A N 1
ATOM 2818 C CA . ASP A 1 396 ? 0.917 -8.937 29.943 1.00 69.06 396 ASP A CA 1
ATOM 2819 C C . ASP A 1 396 ? 1.445 -8.225 28.684 1.00 69.06 396 ASP A C 1
ATOM 2821 O O . ASP A 1 396 ? 2.271 -7.314 28.750 1.00 69.06 396 ASP A O 1
ATOM 2825 N N . ARG A 1 397 ? 0.957 -8.640 27.510 1.00 80.12 397 ARG A N 1
ATOM 2826 C CA . ARG A 1 397 ? 1.241 -8.007 26.220 1.00 80.12 397 ARG A CA 1
ATOM 2827 C C . ARG A 1 397 ? 0.007 -7.296 25.691 1.00 80.12 397 ARG A C 1
ATOM 2829 O O . ARG A 1 397 ? -1.116 -7.657 26.029 1.00 80.12 397 ARG A O 1
ATOM 2836 N N . ASN A 1 398 ? 0.228 -6.329 24.803 1.00 81.25 398 ASN A N 1
ATOM 2837 C CA . ASN A 1 398 ? -0.834 -5.573 24.142 1.00 81.25 398 ASN A CA 1
ATOM 2838 C C . ASN A 1 398 ? -1.553 -6.414 23.066 1.00 81.25 398 ASN A C 1
ATOM 2840 O O . ASN A 1 398 ? -1.396 -6.195 21.864 1.00 81.25 398 ASN A O 1
ATOM 2844 N N . ILE A 1 399 ? -2.271 -7.448 23.500 1.00 87.19 399 ILE A N 1
ATOM 2845 C CA . ILE A 1 399 ? -3.011 -8.369 22.640 1.00 87.19 399 ILE A CA 1
ATOM 2846 C C . ILE A 1 399 ? -4.482 -8.019 22.736 1.00 87.19 399 ILE A C 1
ATOM 2848 O O . ILE A 1 399 ? -5.090 -8.147 23.795 1.00 87.19 399 ILE A O 1
ATOM 2852 N N . LYS A 1 400 ? -5.048 -7.622 21.601 1.00 85.94 400 LYS A N 1
ATOM 2853 C CA . LYS A 1 400 ? -6.473 -7.323 21.489 1.00 85.94 400 LYS A CA 1
ATOM 2854 C C . LYS A 1 400 ? -7.296 -8.581 21.297 1.00 85.94 400 LYS A C 1
ATOM 2856 O O . LYS A 1 400 ? -8.409 -8.667 21.799 1.00 85.94 400 LYS A O 1
ATOM 2861 N N . LEU A 1 401 ? -6.745 -9.555 20.571 1.00 90.44 401 LEU A N 1
ATOM 2862 C CA . LEU A 1 401 ? -7.458 -10.778 20.254 1.00 90.44 401 LEU A CA 1
ATOM 2863 C C . LEU A 1 401 ? -6.553 -12.006 20.180 1.00 90.44 401 LEU A C 1
ATOM 2865 O O . LEU A 1 401 ? -5.491 -11.978 19.557 1.00 90.44 401 LEU A O 1
ATOM 2869 N N . ILE A 1 402 ? -7.049 -13.117 20.728 1.00 94.56 402 ILE A N 1
ATOM 2870 C CA . ILE A 1 402 ? -6.504 -14.458 20.529 1.00 94.56 402 ILE A CA 1
ATOM 2871 C C . ILE A 1 402 ? -7.567 -15.325 19.852 1.00 94.56 402 ILE A C 1
ATOM 2873 O O . ILE A 1 402 ? -8.671 -15.493 20.364 1.00 94.56 402 ILE A O 1
ATOM 2877 N N . TYR A 1 403 ? -7.212 -15.879 18.697 1.00 97.31 403 TYR A N 1
ATOM 2878 C CA . TYR A 1 403 ? -8.047 -16.753 17.889 1.00 97.31 403 TYR A CA 1
ATOM 2879 C C . TYR A 1 403 ? -7.467 -18.168 17.875 1.00 97.31 403 TYR A C 1
ATOM 2881 O O . TYR A 1 403 ? -6.380 -18.406 17.339 1.00 97.31 403 TYR A O 1
ATOM 2889 N N . LYS A 1 404 ? -8.182 -19.143 18.437 1.00 97.81 404 LYS A N 1
ATOM 2890 C CA . LYS A 1 404 ? -7.808 -20.552 18.316 1.00 97.81 404 LYS A CA 1
ATOM 2891 C C . LYS A 1 404 ? -8.294 -21.094 16.976 1.00 97.81 404 LYS A C 1
ATOM 2893 O O . LYS A 1 404 ? -9.471 -21.399 16.796 1.00 97.81 404 LYS A O 1
ATOM 2898 N N . LYS A 1 405 ? -7.367 -21.303 16.047 1.00 97.38 405 LYS A N 1
ATOM 2899 C CA . LYS A 1 405 ? -7.668 -22.036 14.820 1.00 97.38 405 LYS A CA 1
ATOM 2900 C C . LYS A 1 405 ? -7.874 -23.515 15.151 1.00 97.38 405 LYS A C 1
ATOM 2902 O O . LYS A 1 405 ? -6.980 -24.152 15.709 1.00 97.38 405 LYS A O 1
ATOM 2907 N N . ILE A 1 406 ? -9.038 -24.047 14.790 1.00 95.19 406 ILE A N 1
ATOM 2908 C CA . ILE A 1 406 ? -9.385 -25.472 14.857 1.00 95.19 406 ILE A CA 1
ATOM 2909 C C . ILE A 1 406 ? -9.615 -26.034 13.454 1.00 95.19 406 ILE A C 1
ATOM 2911 O O . ILE A 1 406 ? -9.928 -25.304 12.506 1.00 95.19 406 ILE A O 1
ATOM 2915 N N . ASP A 1 407 ? -9.430 -27.334 13.281 1.00 94.19 407 ASP A N 1
ATOM 2916 C CA . ASP A 1 407 ? -9.781 -28.018 12.041 1.00 94.19 407 ASP A CA 1
ATOM 2917 C C . ASP A 1 407 ? -11.301 -27.943 11.800 1.00 94.19 407 ASP A C 1
ATOM 2919 O O . ASP A 1 407 ? -12.092 -28.234 12.693 1.00 94.19 407 ASP A O 1
ATOM 2923 N N . SER A 1 408 ? -11.733 -27.557 10.592 1.00 92.31 408 SER A N 1
ATOM 2924 C CA . SER A 1 408 ? -13.168 -27.413 10.262 1.00 92.31 408 SER A CA 1
ATOM 2925 C C . SER A 1 408 ? -13.933 -28.737 10.293 1.00 92.31 408 SER A C 1
ATOM 2927 O O . SER A 1 408 ? -15.152 -28.741 10.189 1.00 92.31 408 SER A O 1
ATOM 2929 N N . THR A 1 409 ? -13.210 -29.855 10.373 1.00 94.19 409 THR A N 1
ATOM 2930 C CA . THR A 1 409 ? -13.728 -31.221 10.516 1.00 94.19 409 THR A CA 1
ATOM 2931 C C . THR A 1 409 ? -13.441 -31.799 11.902 1.00 94.19 409 THR A C 1
ATOM 2933 O O . THR A 1 409 ? -13.497 -33.005 12.092 1.00 94.19 409 THR A O 1
ATOM 2936 N N . MET A 1 410 ? -13.144 -30.936 12.879 1.00 95.00 410 MET A N 1
ATOM 2937 C CA . MET A 1 410 ? -13.001 -31.259 14.301 1.00 95.00 410 MET A CA 1
ATOM 2938 C C . MET A 1 410 ? -11.921 -32.300 14.648 1.00 95.00 410 MET A C 1
ATOM 2940 O O . MET A 1 410 ? -11.976 -32.917 15.711 1.00 95.00 410 MET A O 1
ATOM 2944 N N . ARG A 1 411 ? -10.915 -32.492 13.787 1.00 93.88 411 ARG A N 1
ATOM 2945 C CA . ARG A 1 411 ? -9.781 -33.386 14.070 1.00 93.88 411 ARG A CA 1
ATOM 2946 C C . ARG A 1 411 ? -8.831 -32.793 15.113 1.00 93.88 411 ARG A C 1
ATOM 2948 O O . ARG A 1 411 ? -8.628 -31.581 15.169 1.00 93.88 411 ARG A O 1
ATOM 2955 N N . GLY A 1 412 ? -8.179 -33.672 15.873 1.00 92.69 412 GLY A N 1
ATOM 2956 C CA . GLY A 1 412 ? -7.120 -33.324 16.822 1.00 92.69 412 GLY A CA 1
ATOM 2957 C C . GLY A 1 412 ? -7.597 -33.076 18.256 1.00 92.69 412 GLY A C 1
ATOM 2958 O O . GLY A 1 412 ? -8.626 -33.586 18.698 1.00 92.69 412 GLY A O 1
ATOM 2959 N N . ASN A 1 413 ? -6.808 -32.306 19.008 1.00 95.69 413 ASN A N 1
ATOM 2960 C CA . ASN A 1 413 ? -6.933 -32.136 20.460 1.00 95.69 413 ASN A CA 1
ATOM 2961 C C . ASN A 1 413 ? -7.696 -30.861 20.867 1.00 95.69 413 ASN A C 1
ATOM 2963 O O . ASN A 1 413 ? -7.282 -30.148 21.781 1.00 95.69 413 ASN A O 1
ATOM 2967 N N . ILE A 1 414 ? -8.799 -30.549 20.187 1.00 95.88 414 ILE A N 1
ATOM 2968 C CA . ILE A 1 414 ? -9.515 -29.270 20.309 1.00 95.88 414 ILE A CA 1
ATOM 2969 C C . ILE A 1 414 ? -9.872 -28.919 21.762 1.00 95.88 414 ILE A C 1
ATOM 2971 O O . ILE A 1 414 ? -9.531 -27.830 22.220 1.00 95.88 414 ILE A O 1
ATOM 2975 N N . GLY A 1 415 ? -10.507 -29.823 22.515 1.00 96.56 415 GLY A N 1
ATOM 2976 C CA . GLY A 1 415 ? -10.930 -29.528 23.891 1.00 96.56 415 GLY A CA 1
ATOM 2977 C C . GLY A 1 415 ? -9.749 -29.295 24.842 1.00 96.56 415 GLY A C 1
ATOM 2978 O O . GLY A 1 415 ? -9.798 -28.413 25.705 1.00 96.56 415 GLY A O 1
ATOM 2979 N N . ALA A 1 416 ? -8.651 -30.026 24.646 1.00 97.56 416 ALA A N 1
ATOM 2980 C CA . ALA A 1 416 ? -7.441 -29.885 25.452 1.00 97.56 416 ALA A CA 1
ATOM 2981 C C . ALA A 1 416 ? -6.681 -28.596 25.125 1.00 97.56 416 ALA A C 1
ATOM 2983 O O . ALA A 1 416 ? -6.228 -27.887 26.022 1.00 97.56 416 ALA A O 1
ATOM 2984 N N . GLU A 1 417 ? -6.582 -28.262 23.840 1.00 97.69 417 GLU A N 1
ATOM 2985 C CA . GLU A 1 417 ? -5.936 -27.044 23.367 1.00 97.69 417 GLU A CA 1
ATOM 2986 C C . GLU A 1 417 ? -6.667 -25.788 23.846 1.00 97.69 417 GLU A C 1
ATOM 2988 O O . GLU A 1 417 ? -6.017 -24.849 24.320 1.00 97.69 417 GLU A O 1
ATOM 2993 N N . LEU A 1 418 ? -8.004 -25.795 23.767 1.00 97.56 418 LEU A N 1
ATOM 2994 C CA . LEU A 1 418 ? -8.856 -24.739 24.312 1.00 97.56 418 LEU A CA 1
ATOM 2995 C C . LEU A 1 418 ? -8.664 -24.608 25.816 1.00 97.56 418 LEU A C 1
ATOM 2997 O O . LEU A 1 418 ? -8.411 -23.507 26.291 1.00 97.56 418 LEU A O 1
ATOM 3001 N N . SER A 1 419 ? -8.695 -25.722 26.551 1.00 97.62 419 SER A N 1
ATOM 3002 C CA . SER A 1 419 ? -8.466 -25.712 28.000 1.00 97.62 419 SER A CA 1
ATOM 3003 C C . SER A 1 419 ? -7.121 -25.072 28.347 1.00 97.62 419 SER A C 1
ATOM 3005 O O . SER A 1 419 ? -7.083 -24.164 29.169 1.00 97.62 419 SER A O 1
ATOM 3007 N N . GLY A 1 420 ? -6.041 -25.445 27.651 1.00 97.12 420 GLY A N 1
ATOM 3008 C CA . GLY A 1 420 ? -4.716 -24.863 27.880 1.00 97.12 420 GLY A CA 1
ATOM 3009 C C . GLY A 1 420 ? -4.670 -23.348 27.653 1.00 97.12 420 GLY A C 1
ATOM 3010 O O . GLY A 1 420 ? -4.106 -22.616 28.472 1.00 97.12 420 GLY A O 1
ATOM 3011 N N . LEU A 1 421 ? -5.298 -22.840 26.585 1.00 97.00 421 LEU A N 1
ATOM 3012 C CA . LEU A 1 421 ? -5.391 -21.392 26.356 1.00 97.00 421 LEU A CA 1
ATOM 3013 C C . LEU A 1 421 ? -6.263 -20.698 27.399 1.00 97.00 421 LEU A C 1
ATOM 3015 O O . LEU A 1 421 ? -5.844 -19.683 27.947 1.00 97.00 421 LEU A O 1
ATOM 3019 N N . MET A 1 422 ? -7.441 -21.239 27.698 1.00 96.75 422 MET A N 1
ATOM 3020 C CA . MET A 1 422 ? -8.359 -20.638 28.662 1.00 96.75 422 MET A CA 1
ATOM 3021 C C . MET A 1 422 ? -7.746 -20.561 30.063 1.00 96.75 422 MET A C 1
ATOM 3023 O O . MET A 1 422 ? -7.838 -19.524 30.718 1.00 96.75 422 MET A O 1
ATOM 3027 N N . ASP A 1 423 ? -7.085 -21.631 30.507 1.00 96.38 423 ASP A N 1
ATOM 3028 C CA . ASP A 1 423 ? -6.497 -21.723 31.846 1.00 96.38 423 ASP A CA 1
ATOM 3029 C C . ASP A 1 423 ? -5.257 -20.830 31.975 1.00 96.38 423 ASP A C 1
ATOM 3031 O O . ASP A 1 423 ? -5.045 -20.189 33.008 1.00 96.38 423 ASP A O 1
ATOM 3035 N N . SER A 1 424 ? -4.448 -20.731 30.913 1.00 95.50 424 SER A N 1
ATOM 3036 C CA . SER A 1 424 ? -3.322 -19.798 30.899 1.00 95.50 424 SER A CA 1
ATOM 3037 C C . SER A 1 424 ? -3.822 -18.354 30.870 1.00 95.50 424 SER A C 1
ATOM 3039 O O . SER A 1 424 ? -3.483 -17.590 31.768 1.00 95.50 424 SER A O 1
ATOM 3041 N N . LEU A 1 425 ? -4.663 -17.972 29.914 1.00 93.12 425 LEU A N 1
ATOM 3042 C CA . LEU A 1 425 ? -5.098 -16.587 29.691 1.00 93.12 425 LEU A CA 1
ATOM 3043 C C . LEU A 1 425 ? -6.179 -16.100 30.670 1.00 93.12 425 LEU A C 1
ATOM 3045 O O . LEU A 1 425 ? -6.450 -14.901 30.720 1.00 93.12 425 LEU A O 1
ATOM 3049 N N . LYS A 1 426 ? -6.763 -17.003 31.469 1.00 92.81 426 LYS A N 1
ATOM 3050 C CA . LYS A 1 426 ? -7.880 -16.733 32.390 1.00 92.81 426 LYS A CA 1
ATOM 3051 C C . LYS A 1 426 ? -9.077 -16.091 31.676 1.00 92.81 426 LYS A C 1
ATOM 3053 O O . LYS A 1 426 ? -9.586 -15.064 32.119 1.00 92.81 426 LYS A O 1
ATOM 3058 N N . THR A 1 427 ? -9.483 -16.671 30.550 1.00 92.75 427 THR A N 1
ATOM 3059 C CA . THR A 1 427 ? -10.652 -16.212 29.782 1.00 92.75 427 THR A CA 1
ATOM 3060 C C . THR A 1 427 ? -11.950 -16.669 30.435 1.00 92.75 427 THR A C 1
ATOM 3062 O O . THR A 1 427 ? -12.021 -17.789 30.950 1.00 92.75 427 THR A O 1
ATOM 3065 N N . ASP A 1 428 ? -12.995 -15.852 30.356 1.00 89.88 428 ASP A N 1
ATOM 3066 C CA . ASP A 1 428 ? -14.300 -16.151 30.950 1.00 89.88 428 ASP A CA 1
ATOM 3067 C C . ASP A 1 428 ? -14.998 -17.274 30.175 1.00 89.88 428 ASP A C 1
ATOM 3069 O O . ASP A 1 428 ? -15.488 -18.235 30.766 1.00 89.88 428 ASP A O 1
ATOM 3073 N N . ILE A 1 429 ? -14.921 -17.235 28.844 1.00 96.19 429 ILE A N 1
ATOM 3074 C CA . ILE A 1 429 ? -15.626 -18.154 27.945 1.00 96.19 429 ILE A CA 1
ATOM 3075 C C . ILE A 1 429 ? -14.791 -18.449 26.694 1.00 96.19 429 ILE A C 1
ATOM 3077 O O . ILE A 1 429 ? -13.963 -17.634 26.283 1.00 96.19 429 ILE A O 1
ATOM 3081 N N . SER A 1 430 ? -15.009 -19.604 26.065 1.00 97.81 430 SER A N 1
ATOM 3082 C CA . SER A 1 430 ? -14.601 -19.845 24.680 1.00 97.81 430 SER A CA 1
ATOM 3083 C C . SER A 1 430 ? -15.807 -20.066 23.776 1.00 97.81 430 SER A C 1
ATOM 3085 O O . SER A 1 430 ? -16.700 -20.842 24.108 1.00 97.81 430 SER A O 1
ATOM 3087 N N . VAL A 1 431 ? -15.816 -19.397 22.625 1.00 98.06 431 VAL A N 1
ATOM 3088 C CA . VAL A 1 431 ? -16.873 -19.511 21.614 1.00 98.06 431 VAL A CA 1
ATOM 3089 C C . VAL A 1 431 ? -16.326 -20.261 20.407 1.00 98.06 431 VAL A C 1
ATOM 3091 O O . VAL A 1 431 ? -15.335 -19.837 19.815 1.00 98.06 431 VAL A O 1
ATOM 3094 N N . ILE A 1 432 ? -16.963 -21.377 20.055 1.00 98.06 432 ILE A N 1
ATOM 3095 C CA . ILE A 1 432 ? -16.537 -22.307 19.010 1.00 98.06 432 ILE A CA 1
ATOM 3096 C C . ILE A 1 432 ? -17.481 -22.232 17.811 1.00 98.06 432 ILE A C 1
ATOM 3098 O O . ILE A 1 432 ? -18.665 -22.550 17.917 1.00 98.06 432 ILE A O 1
ATOM 3102 N N . VAL A 1 433 ? -16.919 -21.888 16.651 1.00 97.94 433 VAL A N 1
ATOM 3103 C CA . VAL A 1 433 ? -17.623 -21.810 15.364 1.00 97.94 433 VAL A CA 1
ATOM 3104 C C . VAL A 1 433 ? -16.763 -22.474 14.277 1.00 97.94 433 VAL A C 1
ATOM 3106 O O . VAL A 1 433 ? -15.948 -21.814 13.622 1.00 97.94 433 VAL A O 1
ATOM 3109 N N . PRO A 1 434 ? -16.868 -23.802 14.077 1.00 96.81 434 PRO A N 1
ATOM 3110 C CA . PRO A 1 434 ? -16.048 -24.511 13.096 1.00 96.81 434 PRO A CA 1
ATOM 3111 C C . PRO A 1 434 ? -16.564 -24.337 11.663 1.00 96.81 434 PRO A C 1
ATOM 3113 O O . PRO A 1 434 ? -15.831 -24.645 10.719 1.00 96.81 434 PRO A O 1
ATOM 3116 N N . SER A 1 435 ? -17.796 -23.842 11.495 1.00 97.62 435 SER A N 1
ATOM 3117 C CA . SER A 1 435 ? -18.468 -23.704 10.205 1.00 97.62 435 SER A CA 1
ATOM 3118 C C . SER A 1 435 ? -17.607 -22.989 9.163 1.00 97.62 435 SER A C 1
ATOM 3120 O O . SER A 1 435 ? -16.924 -22.000 9.433 1.00 97.62 435 SER A O 1
ATOM 3122 N N . LEU A 1 436 ? -17.660 -23.519 7.945 1.00 96.88 436 LEU A N 1
ATOM 3123 C CA . LEU A 1 436 ? -17.085 -22.950 6.733 1.00 96.88 436 LEU A CA 1
ATOM 3124 C C . LEU A 1 436 ? -18.063 -23.228 5.575 1.00 96.88 436 LEU A C 1
ATOM 3126 O O . LEU A 1 436 ? -17.833 -24.159 4.790 1.00 96.88 436 LEU A O 1
ATOM 3130 N N . PRO A 1 437 ? -19.174 -22.467 5.493 1.00 95.50 437 PRO A N 1
ATOM 3131 C CA . PRO A 1 437 ? -20.272 -22.722 4.557 1.00 95.50 437 PRO A CA 1
ATOM 3132 C C . PRO A 1 437 ? -19.836 -22.791 3.092 1.00 95.50 437 PRO A C 1
ATOM 3134 O O . PRO A 1 437 ? -20.250 -23.700 2.378 1.00 95.50 437 PRO A O 1
ATOM 3137 N N . ASP A 1 438 ? -18.901 -21.931 2.674 1.00 93.19 438 ASP A N 1
ATOM 3138 C CA . ASP A 1 438 ? -18.335 -21.914 1.312 1.00 93.19 438 ASP A CA 1
ATOM 3139 C C . ASP A 1 438 ? -17.647 -23.240 0.924 1.00 93.19 438 ASP A C 1
ATOM 3141 O O . ASP A 1 438 ? -17.465 -23.544 -0.253 1.00 93.19 438 ASP A O 1
ATOM 3145 N N . GLN A 1 439 ? -17.256 -24.050 1.911 1.00 93.62 439 GLN A N 1
ATOM 3146 C CA . GLN A 1 439 ? -16.686 -25.386 1.723 1.00 93.62 439 GLN A CA 1
ATOM 3147 C C . GLN A 1 439 ? -17.661 -26.498 2.141 1.00 93.62 439 GLN A C 1
ATOM 3149 O O . GLN A 1 439 ? -17.262 -27.656 2.267 1.00 93.62 439 GLN A O 1
ATOM 3154 N N . GLY A 1 440 ? -18.930 -26.169 2.376 1.00 95.56 440 GLY A N 1
ATOM 3155 C CA . GLY A 1 440 ? -19.975 -27.094 2.797 1.00 95.56 440 GLY A CA 1
ATOM 3156 C C . GLY A 1 440 ? -19.832 -27.594 4.233 1.00 95.56 440 GLY A C 1
ATOM 3157 O O . GLY A 1 440 ? -20.305 -28.687 4.515 1.00 95.56 440 GLY A O 1
ATOM 3158 N N . ARG A 1 441 ? -19.142 -26.876 5.130 1.00 97.88 441 ARG A N 1
ATOM 3159 C CA . ARG A 1 441 ? -19.072 -27.241 6.557 1.00 97.88 441 ARG A CA 1
ATOM 3160 C C . ARG A 1 441 ? -20.058 -26.381 7.332 1.00 97.88 441 ARG A C 1
ATOM 3162 O O . ARG A 1 441 ? -19.877 -25.168 7.386 1.00 97.88 441 ARG A O 1
ATOM 3169 N N . THR A 1 442 ? -21.069 -26.996 7.928 1.00 98.06 442 THR A N 1
ATOM 3170 C CA . THR A 1 442 ? -22.161 -26.290 8.617 1.00 98.06 442 THR A CA 1
ATOM 3171 C C . THR A 1 442 ? -22.471 -26.952 9.947 1.00 98.06 442 THR A C 1
ATOM 3173 O O . THR A 1 442 ? -22.419 -28.177 10.044 1.00 98.06 442 THR A O 1
ATOM 3176 N N . VAL A 1 443 ? -22.841 -26.163 10.951 1.00 98.25 443 VAL A N 1
ATOM 3177 C CA . VAL A 1 443 ? -23.250 -26.670 12.266 1.00 98.25 443 VAL A CA 1
ATOM 3178 C C . VAL A 1 443 ? -24.735 -26.412 12.465 1.00 98.25 443 VAL A C 1
ATOM 3180 O O . VAL A 1 443 ? -25.204 -25.295 12.245 1.00 98.25 443 VAL A O 1
ATOM 3183 N N . VAL A 1 444 ? -25.463 -27.464 12.839 1.00 97.31 444 VAL A N 1
ATOM 3184 C CA . VAL A 1 444 ? -26.906 -27.431 13.090 1.00 97.31 444 VAL A CA 1
ATOM 3185 C C . VAL A 1 444 ? -27.225 -28.231 14.345 1.00 97.31 444 VAL A C 1
ATOM 3187 O O . VAL A 1 444 ? -26.912 -29.422 14.418 1.00 97.31 444 VAL A O 1
ATOM 3190 N N . ASN A 1 445 ? -27.872 -27.590 15.315 1.00 96.88 445 ASN A N 1
ATOM 3191 C CA . ASN A 1 445 ? -28.172 -28.124 16.639 1.00 96.88 445 ASN A CA 1
ATOM 3192 C C . ASN A 1 445 ? -26.924 -28.754 17.284 1.00 96.88 445 ASN A C 1
ATOM 3194 O O . ASN A 1 445 ? -26.958 -29.892 17.758 1.00 96.88 445 ASN A O 1
ATOM 3198 N N . GLY A 1 446 ? -25.782 -28.064 17.184 1.00 97.38 446 GLY A N 1
ATOM 3199 C CA . GLY A 1 446 ? -24.485 -28.516 17.695 1.00 97.38 446 GLY A CA 1
ATOM 3200 C C . GLY A 1 446 ? -23.835 -29.681 16.934 1.00 97.38 446 GLY A C 1
ATOM 3201 O O . GLY A 1 446 ? -22.749 -30.118 17.320 1.00 97.38 446 GLY A O 1
ATOM 3202 N N . ASN A 1 447 ? -24.455 -30.193 15.865 1.00 98.44 447 ASN A N 1
ATOM 3203 C CA . ASN A 1 447 ? -23.896 -31.251 15.022 1.00 98.44 447 ASN A CA 1
ATOM 3204 C C . ASN A 1 447 ? -23.197 -30.663 13.798 1.00 98.44 447 ASN A C 1
ATOM 3206 O O . ASN A 1 447 ? -23.769 -29.827 13.100 1.00 98.44 447 ASN A O 1
ATOM 3210 N N . LEU A 1 448 ? -21.979 -31.126 13.515 1.00 98.31 448 LEU A N 1
ATOM 3211 C CA . LEU A 1 448 ? -21.226 -30.723 12.332 1.00 98.31 448 LEU A CA 1
ATOM 3212 C C . LEU A 1 448 ? -21.569 -31.608 11.127 1.00 98.31 448 LEU A C 1
ATOM 3214 O O . LEU A 1 448 ? -21.507 -32.836 11.196 1.00 98.31 448 LEU A O 1
ATOM 3218 N N . TYR A 1 449 ? -21.852 -30.956 10.004 1.00 98.19 449 TYR A N 1
ATOM 3219 C CA . TYR A 1 449 ? -22.091 -31.573 8.707 1.00 98.19 449 TYR A CA 1
ATOM 3220 C C . TYR A 1 449 ? -20.998 -31.178 7.712 1.00 98.19 449 TYR A C 1
ATOM 3222 O O . TYR A 1 449 ? -20.554 -30.028 7.678 1.00 98.19 449 TYR A O 1
ATOM 3230 N N . VAL A 1 450 ? -20.610 -32.119 6.854 1.00 97.62 450 VAL A N 1
ATOM 3231 C CA . VAL A 1 450 ? -19.744 -31.913 5.694 1.00 97.62 450 VAL A CA 1
ATOM 3232 C C . VAL A 1 450 ? -20.542 -32.237 4.436 1.00 97.62 450 VAL A C 1
ATOM 3234 O O . VAL A 1 450 ? -20.929 -33.377 4.204 1.00 97.62 450 VAL A O 1
ATOM 3237 N N . LYS A 1 451 ? -20.803 -31.218 3.615 1.00 95.94 451 LYS A N 1
ATOM 3238 C CA . LYS A 1 451 ? -21.609 -31.292 2.386 1.00 95.94 451 LYS A CA 1
ATOM 3239 C C . LYS A 1 451 ? -22.971 -31.968 2.614 1.00 95.94 451 LYS A C 1
ATOM 3241 O O . LYS A 1 451 ? -23.420 -32.761 1.794 1.00 95.94 451 LYS A O 1
ATOM 3246 N N . GLY A 1 452 ? -23.608 -31.650 3.744 1.00 94.81 452 GLY A N 1
ATOM 3247 C CA . GLY A 1 452 ? -24.914 -32.189 4.141 1.00 94.81 452 GLY A CA 1
ATOM 3248 C C . GLY A 1 452 ? -24.883 -33.560 4.826 1.00 94.81 452 GLY A C 1
ATOM 3249 O O . GLY A 1 452 ? -25.935 -34.036 5.237 1.00 94.81 452 GLY A O 1
ATOM 3250 N N . VAL A 1 453 ? -23.712 -34.183 4.992 1.00 97.38 453 VAL A N 1
ATOM 3251 C CA . VAL A 1 453 ? -23.546 -35.476 5.681 1.00 97.38 453 VAL A CA 1
ATOM 3252 C C . VAL A 1 453 ? -22.979 -35.248 7.082 1.00 97.38 453 VAL A C 1
ATOM 3254 O O . VAL A 1 453 ? -22.093 -34.412 7.243 1.00 97.38 453 VAL A O 1
ATOM 3257 N N . LEU A 1 454 ? -23.473 -35.967 8.093 1.00 97.94 454 LEU A N 1
ATOM 3258 C CA . LEU A 1 454 ? -22.934 -35.918 9.457 1.00 97.94 454 LEU A CA 1
ATOM 3259 C C . LEU A 1 454 ? -21.439 -36.260 9.465 1.00 97.94 454 LEU A C 1
ATOM 3261 O O . LEU A 1 454 ? -21.016 -37.192 8.788 1.00 97.94 454 LEU A O 1
ATOM 3265 N N . LEU A 1 455 ? -20.635 -35.527 10.239 1.00 97.12 455 LEU A N 1
ATOM 3266 C CA . LEU A 1 455 ? -19.179 -35.705 10.288 1.00 97.12 455 LEU A CA 1
ATOM 3267 C C . LEU A 1 455 ? -18.751 -37.163 10.539 1.00 97.12 455 LEU A C 1
ATOM 3269 O O . LEU A 1 455 ? -17.843 -37.655 9.871 1.00 97.12 455 LEU A O 1
ATOM 3273 N N . SER A 1 456 ? -19.418 -37.857 11.460 1.00 95.12 456 SER A N 1
ATOM 3274 C CA . SER A 1 456 ? -19.162 -39.263 11.800 1.00 95.12 456 SER A CA 1
ATOM 3275 C C . SER A 1 456 ? -19.362 -40.229 10.629 1.00 95.12 456 SER A C 1
ATOM 3277 O O . SER A 1 456 ? -18.775 -41.306 10.635 1.00 95.12 456 SER A O 1
ATOM 3279 N N . ASP A 1 457 ? -20.138 -39.837 9.617 1.00 95.88 457 ASP A N 1
ATOM 3280 C CA . ASP A 1 457 ? -20.481 -40.661 8.451 1.00 95.88 457 ASP A CA 1
ATOM 3281 C C . ASP A 1 457 ? -19.655 -40.281 7.208 1.00 95.88 457 ASP A C 1
ATOM 3283 O O . ASP A 1 457 ? -19.917 -40.739 6.095 1.00 95.88 457 ASP A O 1
ATOM 3287 N N . THR A 1 458 ? -18.650 -39.422 7.382 1.00 95.75 458 THR A N 1
ATOM 3288 C CA . THR A 1 458 ? -17.748 -38.967 6.314 1.00 95.75 458 THR A CA 1
ATOM 3289 C C . THR A 1 458 ? -16.413 -39.707 6.363 1.00 95.75 458 THR A C 1
ATOM 3291 O O . THR A 1 458 ? -16.105 -40.427 7.316 1.00 95.75 458 THR A O 1
ATOM 3294 N N . GLU A 1 459 ? -15.558 -39.471 5.368 1.00 92.62 459 GLU A N 1
ATOM 3295 C CA . GLU A 1 459 ? -14.195 -40.001 5.318 1.00 92.62 459 GLU A CA 1
ATOM 3296 C C . GLU A 1 459 ? -13.338 -39.616 6.542 1.00 92.62 459 GLU A C 1
ATOM 3298 O O . GLU A 1 459 ? -12.431 -40.363 6.920 1.00 92.62 459 GLU A O 1
ATOM 3303 N N . PHE A 1 460 ? -13.655 -38.500 7.215 1.00 92.88 460 PHE A N 1
ATOM 3304 C CA . PHE A 1 460 ? -12.925 -38.004 8.390 1.00 92.88 460 PHE A CA 1
ATOM 3305 C C . PHE A 1 460 ? -13.081 -38.907 9.626 1.00 92.88 460 PHE A C 1
ATOM 3307 O O . PHE A 1 460 ? -12.227 -38.890 10.516 1.00 92.88 460 PHE A O 1
ATOM 3314 N N . SER A 1 461 ? -14.110 -39.757 9.665 1.00 91.75 461 SER A N 1
ATOM 3315 C CA . SER A 1 461 ? -14.280 -40.781 10.707 1.00 91.75 461 SER A CA 1
ATOM 3316 C C . SER A 1 461 ? -13.246 -41.909 10.633 1.00 91.75 461 SER A C 1
ATOM 3318 O O . SER A 1 461 ? -12.979 -42.588 11.628 1.00 91.75 461 SER A O 1
ATOM 3320 N N . THR A 1 462 ? -12.622 -42.070 9.463 1.00 88.75 462 THR A N 1
ATOM 3321 C CA . THR A 1 462 ? -11.599 -43.080 9.159 1.00 88.75 462 THR A CA 1
ATOM 3322 C C . THR A 1 462 ? -10.214 -42.475 8.920 1.00 88.75 462 THR A C 1
ATOM 3324 O O . THR A 1 462 ? -9.334 -43.148 8.384 1.00 88.75 462 THR A O 1
ATOM 3327 N N . ASP A 1 463 ? -10.007 -41.210 9.309 1.00 88.69 463 ASP A N 1
ATOM 3328 C CA . ASP A 1 463 ? -8.717 -40.528 9.172 1.00 88.69 463 ASP A CA 1
ATOM 3329 C C . ASP A 1 463 ? -7.588 -41.348 9.844 1.00 88.69 463 ASP A C 1
ATOM 3331 O O . ASP A 1 463 ? -7.750 -41.780 10.990 1.00 88.69 463 ASP A O 1
ATOM 3335 N N . PRO A 1 464 ? -6.444 -41.581 9.166 1.00 84.12 464 PRO A N 1
ATOM 3336 C CA . PRO A 1 464 ? -5.391 -42.455 9.688 1.00 84.12 464 PRO A CA 1
ATOM 3337 C C . PRO A 1 464 ? -4.710 -41.950 10.963 1.00 84.12 464 PRO A C 1
ATOM 3339 O O . PRO A 1 464 ? -4.133 -42.752 11.695 1.00 84.12 464 PRO A O 1
ATOM 3342 N N . GLY A 1 465 ? -4.710 -40.635 11.202 1.00 85.19 465 GLY A N 1
ATOM 3343 C CA . GLY A 1 465 ? -4.025 -40.029 12.342 1.00 85.19 465 GLY A CA 1
ATOM 3344 C C . GLY A 1 465 ? -4.980 -39.651 13.467 1.00 85.19 465 GLY A C 1
ATOM 3345 O O . GLY A 1 465 ? -4.721 -39.945 14.630 1.00 85.19 465 GLY A O 1
ATOM 3346 N N . THR A 1 466 ? -6.086 -38.993 13.126 1.00 86.81 466 THR A N 1
ATOM 3347 C CA . THR A 1 466 ? -7.008 -38.373 14.088 1.00 86.81 466 THR A CA 1
ATOM 3348 C C . THR A 1 466 ? -8.467 -38.597 13.671 1.00 86.81 466 THR A C 1
ATOM 3350 O O . THR A 1 466 ? -9.124 -37.647 13.244 1.00 86.81 466 THR A O 1
ATOM 3353 N N . PRO A 1 467 ? -8.989 -39.836 13.750 1.00 90.69 467 PRO A N 1
ATOM 3354 C CA . PRO A 1 467 ? -10.356 -40.142 13.331 1.00 90.69 467 PRO A CA 1
ATOM 3355 C C . PRO A 1 467 ? -11.390 -39.457 14.229 1.00 90.69 467 PRO A C 1
ATOM 3357 O O . PRO A 1 467 ? -11.274 -39.494 15.455 1.00 90.69 467 PRO A O 1
ATOM 3360 N N . VAL A 1 468 ? -12.437 -38.887 13.626 1.00 92.38 468 VAL A N 1
ATOM 3361 C CA . VAL A 1 468 ? -13.528 -38.216 14.355 1.00 92.38 468 VAL A CA 1
ATOM 3362 C C . VAL A 1 468 ? -14.819 -39.016 14.222 1.00 92.38 468 VAL A C 1
ATOM 3364 O O . VAL A 1 468 ? -15.449 -39.038 13.171 1.00 92.38 468 VAL A O 1
ATOM 3367 N N . ARG A 1 469 ? -15.202 -39.707 15.299 1.00 92.81 469 ARG A N 1
ATOM 3368 C CA . ARG A 1 469 ? -16.337 -40.654 15.309 1.00 92.81 469 ARG A CA 1
ATOM 3369 C C . ARG A 1 469 ? -17.652 -40.063 15.808 1.00 92.81 469 ARG A C 1
ATOM 3371 O O . ARG A 1 469 ? -18.652 -40.764 15.828 1.00 92.81 469 ARG A O 1
ATOM 3378 N N . GLU A 1 470 ? -17.640 -38.801 16.212 1.00 96.00 470 GLU A N 1
ATOM 3379 C CA . GLU A 1 470 ? -18.804 -38.089 16.728 1.00 96.00 470 GLU A CA 1
ATOM 3380 C C . GLU A 1 470 ? -19.098 -36.878 15.855 1.00 96.00 470 GLU A C 1
ATOM 3382 O O . GLU A 1 470 ? -18.177 -36.221 15.373 1.00 96.00 470 GLU A O 1
ATOM 3387 N N . SER A 1 471 ? -20.379 -36.566 15.675 1.00 97.56 471 SER A N 1
ATOM 3388 C CA . SER A 1 471 ? -20.810 -35.363 14.949 1.00 97.56 471 SER A CA 1
ATOM 3389 C C . SER A 1 471 ? -21.213 -34.225 15.881 1.00 97.56 471 SER A C 1
ATOM 3391 O O . SER A 1 471 ? -21.114 -33.057 15.501 1.00 97.56 471 SER A O 1
ATOM 3393 N N . TYR A 1 472 ? -21.637 -34.551 17.105 1.00 98.31 472 TYR A N 1
ATOM 3394 C CA . TYR A 1 472 ? -22.056 -33.575 18.102 1.00 98.31 472 TYR A CA 1
ATOM 3395 C C . TYR A 1 472 ? -20.834 -32.937 18.771 1.00 98.31 472 TYR A C 1
ATOM 3397 O O . TYR A 1 472 ? -20.115 -33.574 19.545 1.00 98.31 472 TYR A O 1
ATOM 3405 N N . ILE A 1 473 ? -20.590 -31.660 18.476 1.00 97.94 473 ILE A N 1
ATOM 3406 C CA . ILE A 1 473 ? -19.374 -30.943 18.880 1.00 97.94 473 ILE A CA 1
ATOM 3407 C C . ILE A 1 473 ? -19.164 -30.938 20.406 1.00 97.94 473 ILE A C 1
ATOM 3409 O O . ILE A 1 473 ? -18.038 -31.208 20.835 1.00 97.94 473 ILE A O 1
ATOM 3413 N N . PRO A 1 474 ? -20.187 -30.705 21.255 1.00 97.75 474 PRO A N 1
ATOM 3414 C CA . PRO A 1 474 ? -20.003 -30.781 22.704 1.00 97.75 474 PRO A CA 1
ATOM 3415 C C . PRO A 1 474 ? -19.507 -32.147 23.193 1.00 97.75 474 PRO A C 1
ATOM 3417 O O . PRO A 1 474 ? -18.684 -32.197 24.107 1.00 97.75 474 PRO A O 1
ATOM 3420 N N . ALA A 1 475 ? -19.932 -33.250 22.562 1.00 96.81 475 ALA A N 1
ATOM 3421 C CA . ALA A 1 475 ? -19.431 -34.581 22.905 1.00 96.81 475 ALA A CA 1
ATOM 3422 C C . ALA A 1 475 ? -17.939 -34.719 22.561 1.00 96.81 475 ALA A C 1
ATOM 3424 O O . ALA A 1 475 ? -17.169 -35.175 23.407 1.00 96.81 475 ALA A O 1
ATOM 3425 N N . ILE A 1 476 ? -17.511 -34.238 21.385 1.00 96.38 476 ILE A N 1
ATOM 3426 C CA . ILE A 1 476 ? -16.093 -34.218 20.975 1.00 96.38 476 ILE A CA 1
ATOM 3427 C C . ILE A 1 476 ? -15.246 -33.455 22.006 1.00 96.38 476 ILE A C 1
ATOM 3429 O O . ILE A 1 476 ? -14.199 -33.934 22.441 1.00 96.38 476 ILE A O 1
ATOM 3433 N N . ILE A 1 477 ? -15.711 -32.280 22.439 1.00 96.44 477 ILE A N 1
ATOM 3434 C CA . ILE A 1 477 ? -14.991 -31.429 23.398 1.00 96.44 477 ILE A CA 1
ATOM 3435 C C . ILE A 1 477 ? -14.915 -32.088 24.780 1.00 96.44 477 ILE A C 1
ATOM 3437 O O . ILE A 1 477 ? -13.839 -32.114 25.378 1.00 96.44 477 ILE A O 1
ATOM 3441 N N . SER A 1 478 ? -16.019 -32.661 25.271 1.00 94.69 478 SER A N 1
ATOM 3442 C CA . SER A 1 478 ? -16.087 -33.275 26.609 1.00 94.69 478 SER A CA 1
ATOM 3443 C C . SER A 1 478 ? -15.167 -34.487 26.791 1.00 94.69 478 SER A C 1
ATOM 3445 O O . SER A 1 478 ? -14.789 -34.822 27.910 1.00 94.69 478 SER A O 1
ATOM 3447 N N . GLN A 1 479 ? -14.738 -35.130 25.700 1.00 93.81 479 GLN A N 1
ATOM 3448 C CA . GLN A 1 479 ? -13.743 -36.208 25.759 1.00 93.81 479 GLN A CA 1
ATOM 3449 C C . GLN A 1 479 ? -12.340 -35.683 26.126 1.00 93.81 479 GLN A C 1
ATOM 3451 O O . GLN A 1 479 ? -11.471 -36.437 26.578 1.00 93.81 479 GLN A O 1
ATOM 3456 N N . GLN A 1 480 ? -12.097 -34.385 25.925 1.00 94.75 480 GLN A N 1
ATOM 3457 C CA . GLN A 1 480 ? -10.782 -33.755 26.031 1.00 94.75 480 GLN A CA 1
ATOM 3458 C C . GLN A 1 480 ? -10.724 -32.599 27.042 1.00 94.75 480 GLN A C 1
ATOM 3460 O O . GLN A 1 480 ? -9.630 -32.109 27.319 1.00 94.75 480 GLN A O 1
ATOM 3465 N N . SER A 1 481 ? -11.864 -32.171 27.586 1.00 95.31 481 SER A N 1
ATOM 3466 C CA . SER A 1 481 ? -11.991 -31.063 28.533 1.00 95.31 481 SER A CA 1
ATOM 3467 C C . SER A 1 481 ? -13.049 -31.366 29.592 1.00 95.31 481 SER A C 1
ATOM 3469 O O . SER A 1 481 ? -14.067 -31.987 29.302 1.00 95.31 481 SER A O 1
ATOM 3471 N N . ASP A 1 482 ? -12.820 -30.884 30.809 1.00 94.12 482 ASP A N 1
ATOM 3472 C CA . ASP A 1 482 ? -13.756 -30.916 31.937 1.00 94.12 482 ASP A CA 1
ATOM 3473 C C . ASP A 1 482 ? -14.697 -29.696 31.977 1.00 94.12 482 ASP A C 1
ATOM 3475 O O . ASP A 1 482 ? -15.585 -29.603 32.827 1.00 94.12 482 ASP A O 1
ATOM 3479 N N . LYS A 1 483 ? -14.517 -28.744 31.057 1.00 95.25 483 LYS A N 1
ATOM 3480 C CA . LYS A 1 483 ? -15.268 -27.489 31.011 1.00 95.25 483 LYS A CA 1
ATOM 3481 C C . LYS A 1 483 ? -16.696 -27.712 30.503 1.00 95.25 483 LYS A C 1
ATOM 3483 O O . LYS A 1 483 ? -16.922 -28.307 29.447 1.00 95.25 483 LYS A O 1
ATOM 3488 N N . LYS A 1 484 ? -17.677 -27.175 31.241 1.00 97.12 484 LYS A N 1
ATOM 3489 C CA . LYS A 1 484 ? -19.102 -27.237 30.876 1.00 97.12 484 LYS A CA 1
ATOM 3490 C C . LYS A 1 484 ? -19.321 -26.579 29.511 1.00 97.12 484 LYS A C 1
ATOM 3492 O O . LYS A 1 484 ? -18.932 -25.425 29.315 1.00 97.12 484 LYS A O 1
ATOM 3497 N N . THR A 1 485 ? -19.944 -27.322 28.597 1.00 97.69 485 THR A N 1
ATOM 3498 C CA . THR A 1 485 ? -20.188 -26.907 27.209 1.00 97.69 485 THR A CA 1
ATOM 3499 C C . THR A 1 485 ? -21.687 -26.772 26.937 1.00 97.69 485 THR A C 1
ATOM 3501 O O . THR A 1 485 ? -22.457 -27.628 27.372 1.00 97.69 485 THR A O 1
ATOM 3504 N N . ALA A 1 486 ? -22.098 -25.731 26.214 1.00 98.00 486 ALA A N 1
ATOM 3505 C CA . ALA A 1 486 ? -23.474 -25.529 25.753 1.00 98.00 486 ALA A CA 1
ATOM 3506 C C . ALA A 1 486 ? -23.527 -25.223 24.247 1.00 98.00 486 ALA A C 1
ATOM 3508 O O . ALA A 1 486 ? -22.492 -25.009 23.613 1.00 98.00 486 ALA A O 1
ATOM 3509 N N . VAL A 1 487 ? -24.737 -25.216 23.683 1.00 98.50 487 VAL A N 1
ATOM 3510 C CA . VAL A 1 487 ? -24.997 -24.909 22.271 1.00 98.50 487 VAL A CA 1
ATOM 3511 C C . VAL A 1 487 ? -25.969 -23.739 22.181 1.00 98.50 487 VAL A C 1
ATOM 3513 O O . VAL A 1 487 ? -26.995 -23.751 22.857 1.00 98.50 487 VAL A O 1
ATOM 3516 N N . ILE A 1 488 ? -25.662 -22.766 21.323 1.00 98.25 488 ILE A N 1
ATOM 3517 C CA . ILE A 1 488 ? -26.628 -21.775 20.843 1.00 98.25 488 ILE A CA 1
ATOM 3518 C C . ILE A 1 488 ? -27.059 -22.204 19.442 1.00 98.25 488 ILE A C 1
ATOM 3520 O O . ILE A 1 488 ? -26.242 -22.294 18.522 1.00 98.25 488 ILE A O 1
ATOM 3524 N N . ASN A 1 489 ? -28.349 -22.502 19.304 1.00 96.38 489 ASN A N 1
ATOM 3525 C CA . ASN A 1 489 ? -28.921 -22.989 18.056 1.00 96.38 489 ASN A CA 1
ATOM 3526 C C . ASN A 1 489 ? -29.102 -21.857 17.039 1.00 96.38 489 ASN A C 1
ATOM 3528 O O . ASN A 1 489 ? -29.232 -20.686 17.396 1.00 96.38 489 ASN A O 1
ATOM 3532 N N . TYR A 1 490 ? -29.190 -22.245 15.769 1.00 93.69 490 TYR A N 1
ATOM 3533 C CA . TYR A 1 490 ? -29.319 -21.339 14.625 1.00 93.69 490 TYR A CA 1
ATOM 3534 C C . TYR A 1 490 ? -30.421 -20.278 14.776 1.00 93.69 490 TYR A C 1
ATOM 3536 O O . TYR A 1 490 ? -30.194 -19.119 14.438 1.00 93.69 490 TYR A O 1
ATOM 3544 N N . ASP A 1 491 ? -31.582 -20.650 15.322 1.00 93.50 491 ASP A N 1
ATOM 3545 C CA . ASP A 1 491 ? -32.737 -19.749 15.436 1.00 93.50 491 ASP A CA 1
ATOM 3546 C C . ASP A 1 491 ? -32.416 -18.499 16.269 1.00 93.50 491 ASP A C 1
ATOM 3548 O O . ASP A 1 491 ? -32.882 -17.411 15.953 1.00 93.50 491 ASP A O 1
ATOM 3552 N N . ARG A 1 492 ? -31.542 -18.630 17.274 1.00 94.50 492 ARG A N 1
ATOM 3553 C CA . ARG A 1 492 ? -31.090 -17.505 18.103 1.00 94.50 492 ARG A CA 1
ATOM 3554 C C . ARG A 1 492 ? -30.067 -16.624 17.393 1.00 94.50 492 ARG A C 1
ATOM 3556 O O . ARG A 1 492 ? -30.023 -15.423 17.626 1.00 94.50 492 ARG A O 1
ATOM 3563 N N . VAL A 1 493 ? -29.262 -17.199 16.499 1.00 94.25 493 VAL A N 1
ATOM 3564 C CA . VAL A 1 493 ? -28.253 -16.456 15.726 1.00 94.25 493 VAL A CA 1
ATOM 3565 C C . VAL A 1 493 ? -28.927 -15.493 14.751 1.00 94.25 493 VAL A C 1
ATOM 3567 O O . VAL A 1 493 ? -28.535 -14.332 14.663 1.00 94.25 493 VAL A O 1
ATOM 3570 N N . ILE A 1 494 ? -29.970 -15.943 14.052 1.00 93.25 494 ILE A N 1
ATOM 3571 C CA . ILE A 1 494 ? -30.674 -15.119 13.056 1.00 93.25 494 ILE A CA 1
ATOM 3572 C C . ILE A 1 494 ? -31.544 -14.013 13.665 1.00 93.25 494 ILE A C 1
ATOM 3574 O O . ILE A 1 494 ? -31.935 -13.090 12.952 1.00 93.25 494 ILE A O 1
ATOM 3578 N N . GLU A 1 495 ? -31.827 -14.067 14.969 1.00 90.62 495 GLU A N 1
ATOM 3579 C CA . GLU A 1 495 ? -32.482 -12.973 15.696 1.00 90.62 495 GLU A CA 1
ATOM 3580 C C . GLU A 1 495 ? -31.568 -11.738 15.847 1.00 90.62 495 GLU A C 1
ATOM 3582 O O . GLU A 1 495 ? -32.055 -10.630 16.082 1.00 90.62 495 GLU A O 1
ATOM 3587 N N . GLY A 1 496 ? -30.256 -11.897 15.633 1.00 85.06 496 GLY A N 1
ATOM 3588 C CA . GLY A 1 496 ? -29.299 -10.801 15.511 1.00 85.06 496 GLY A CA 1
ATOM 3589 C C . GLY A 1 496 ? -28.302 -10.687 16.665 1.00 85.06 496 GLY A C 1
ATOM 3590 O O . GLY A 1 496 ? -28.342 -11.405 17.662 1.00 85.06 496 GLY A O 1
ATOM 3591 N N . GLU A 1 497 ? -27.370 -9.746 16.513 1.00 87.12 497 GLU A N 1
ATOM 3592 C CA . GLU A 1 497 ? -26.167 -9.630 17.347 1.00 87.12 497 GLU A CA 1
ATOM 3593 C C . GLU A 1 497 ? -26.433 -9.329 18.830 1.00 87.12 497 GLU A C 1
ATOM 3595 O O . GLU A 1 497 ? -25.772 -9.900 19.695 1.00 87.12 497 GLU A O 1
ATOM 3600 N N . ASN A 1 498 ? -27.426 -8.488 19.134 1.00 85.75 498 ASN A N 1
ATOM 3601 C CA . ASN A 1 498 ? -27.763 -8.122 20.515 1.00 85.75 498 ASN A CA 1
ATOM 3602 C C . ASN A 1 498 ? -28.306 -9.319 21.301 1.00 85.75 498 ASN A C 1
ATOM 3604 O O . ASN A 1 498 ? -27.869 -9.579 22.419 1.00 85.75 498 ASN A O 1
ATOM 3608 N N . ILE A 1 499 ? -29.224 -10.064 20.683 1.00 92.25 499 ILE A N 1
ATOM 3609 C CA . ILE A 1 499 ? -29.862 -11.237 21.283 1.00 92.25 499 ILE A CA 1
ATOM 3610 C C . ILE A 1 499 ? -28.828 -12.347 21.481 1.00 92.25 499 ILE A C 1
ATOM 3612 O O . ILE A 1 499 ? -28.757 -12.954 22.547 1.00 92.25 499 ILE A O 1
ATOM 3616 N N . LEU A 1 500 ? -27.953 -12.548 20.493 1.00 95.25 500 LEU A N 1
ATOM 3617 C CA . LEU A 1 500 ? -26.856 -13.499 20.609 1.00 95.25 500 LEU A CA 1
ATOM 3618 C C . LEU A 1 500 ? -25.892 -13.139 21.754 1.00 95.25 500 LEU A C 1
ATOM 3620 O O . LEU A 1 500 ? -25.469 -14.021 22.498 1.00 95.25 500 LEU A O 1
ATOM 3624 N N . ALA A 1 501 ? -25.552 -11.858 21.923 1.00 92.94 501 ALA A N 1
ATOM 3625 C CA . ALA A 1 501 ? -24.700 -11.411 23.024 1.00 92.94 501 ALA A CA 1
ATOM 3626 C C . ALA A 1 501 ? -25.363 -11.625 24.399 1.00 92.94 501 ALA A C 1
ATOM 3628 O O . ALA A 1 501 ? -24.685 -12.022 25.346 1.00 92.94 501 ALA A O 1
ATOM 3629 N N . GLU A 1 502 ? -26.674 -11.395 24.518 1.00 93.00 502 GLU A N 1
ATOM 3630 C CA . GLU A 1 502 ? -27.444 -11.686 25.737 1.00 93.00 502 GLU A CA 1
ATOM 3631 C C . GLU A 1 502 ? -27.439 -13.181 26.078 1.00 93.00 502 GLU A C 1
ATOM 3633 O O . GLU A 1 502 ? -27.124 -13.543 27.213 1.00 93.00 502 GLU A O 1
ATOM 3638 N N . ASP A 1 503 ? -27.689 -14.052 25.097 1.00 96.12 503 ASP A N 1
ATOM 3639 C CA . ASP A 1 503 ? -27.655 -15.506 25.290 1.00 96.12 503 ASP A CA 1
ATOM 3640 C C . ASP A 1 503 ? -26.271 -15.991 25.753 1.00 96.12 503 ASP A C 1
ATOM 3642 O O . ASP A 1 503 ? -26.165 -16.848 26.634 1.00 96.12 503 ASP A O 1
ATOM 3646 N N . ILE A 1 504 ? -25.191 -15.429 25.195 1.00 96.38 504 ILE A N 1
ATOM 3647 C CA . ILE A 1 504 ? -23.824 -15.758 25.621 1.00 96.38 504 ILE A CA 1
ATOM 3648 C C . ILE A 1 504 ? -23.605 -15.349 27.083 1.00 96.38 504 ILE A C 1
ATOM 3650 O O . ILE A 1 504 ? -23.075 -16.152 27.851 1.00 96.38 504 ILE A O 1
ATOM 3654 N N . ARG A 1 505 ? -24.024 -14.142 27.493 1.00 95.19 505 ARG A N 1
ATOM 3655 C CA . ARG A 1 505 ? -23.893 -13.684 28.890 1.00 95.19 505 ARG A CA 1
ATOM 3656 C C . ARG A 1 505 ? -24.674 -14.566 29.857 1.00 95.19 505 ARG A C 1
ATOM 3658 O O . ARG A 1 505 ? -24.122 -14.977 30.872 1.00 95.19 505 ARG A O 1
ATOM 3665 N N . GLN A 1 506 ? -25.902 -14.939 29.503 1.00 95.94 506 GLN A N 1
ATOM 3666 C CA . GLN A 1 506 ? -26.711 -15.841 30.323 1.00 95.94 506 GLN A CA 1
ATOM 3667 C C . GLN A 1 506 ? -26.021 -17.199 30.529 1.00 95.94 506 GLN A C 1
ATOM 3669 O O . GLN A 1 506 ? -26.010 -17.738 31.634 1.00 95.94 506 GLN A O 1
ATOM 3674 N N . LEU A 1 507 ? -25.393 -17.751 29.487 1.00 96.81 507 LEU A N 1
ATOM 3675 C CA . LEU A 1 507 ? -24.655 -19.011 29.603 1.00 96.81 507 LEU A CA 1
ATOM 3676 C C . LEU A 1 507 ? -23.391 -18.874 30.467 1.00 96.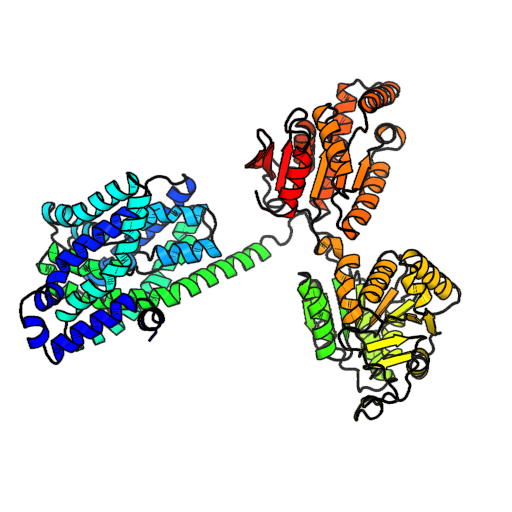81 507 LEU A C 1
ATOM 3678 O O . LEU A 1 507 ? -23.054 -19.810 31.197 1.00 96.81 507 LEU A O 1
ATOM 3682 N N . ILE A 1 508 ? -22.706 -17.727 30.413 1.00 94.81 508 ILE A N 1
ATOM 3683 C CA . ILE A 1 508 ? -21.581 -17.426 31.312 1.00 94.81 508 ILE A CA 1
ATOM 3684 C C . ILE A 1 508 ? -22.057 -17.449 32.772 1.00 94.81 508 ILE A C 1
ATOM 3686 O O . ILE A 1 508 ? -21.430 -18.117 33.599 1.00 94.81 508 ILE A O 1
ATOM 3690 N N . ASP A 1 509 ? -23.190 -16.808 33.070 1.00 94.94 509 ASP A N 1
ATOM 3691 C CA . ASP A 1 509 ? -23.796 -16.793 34.409 1.00 94.94 509 ASP A CA 1
ATOM 3692 C C . ASP A 1 509 ? -24.210 -18.203 34.877 1.00 94.94 509 ASP A C 1
ATOM 3694 O O . ASP A 1 509 ? -24.031 -18.560 36.044 1.00 94.94 509 ASP A O 1
ATOM 3698 N N . ASP A 1 510 ? -24.635 -19.067 33.950 1.00 95.88 510 ASP A N 1
ATOM 3699 C CA . ASP A 1 510 ? -24.934 -20.487 34.191 1.00 95.88 510 ASP A CA 1
ATOM 3700 C C . ASP A 1 510 ? -23.675 -21.380 34.314 1.00 95.88 510 ASP A C 1
ATOM 3702 O O . ASP A 1 510 ? -23.749 -22.623 34.262 1.00 95.88 510 ASP A O 1
ATOM 3706 N N . ASN A 1 511 ? -22.500 -20.762 34.481 1.00 95.44 511 ASN A N 1
ATOM 3707 C CA . ASN A 1 511 ? -21.188 -21.393 34.625 1.00 95.44 511 ASN A CA 1
ATOM 3708 C C . ASN A 1 511 ? -20.801 -22.278 33.422 1.00 95.44 511 ASN A C 1
ATOM 3710 O O . ASN A 1 511 ? -20.078 -23.273 33.559 1.00 95.44 511 ASN A O 1
ATOM 3714 N N . VAL A 1 512 ? -21.304 -21.955 32.228 1.00 97.25 512 VAL A N 1
ATOM 3715 C CA . VAL A 1 512 ? -20.815 -22.532 30.972 1.00 97.25 512 VAL A CA 1
ATOM 3716 C C . VAL A 1 512 ? -19.489 -21.871 30.624 1.00 97.25 512 VAL A C 1
ATOM 3718 O O . VAL A 1 512 ? -19.319 -20.664 30.757 1.00 97.25 512 VAL A O 1
ATOM 3721 N N . ARG A 1 513 ? -18.520 -22.676 30.185 1.00 97.12 513 ARG A N 1
ATOM 3722 C CA . ARG A 1 513 ? -17.168 -22.207 29.851 1.00 97.12 513 ARG A CA 1
ATOM 3723 C C . ARG A 1 513 ? -16.856 -22.332 28.363 1.00 97.12 513 ARG A C 1
ATOM 3725 O O . ARG A 1 513 ? -15.981 -21.628 27.869 1.00 97.12 513 ARG A O 1
ATOM 3732 N N . ILE A 1 514 ? -17.580 -23.183 27.638 1.00 98.31 514 ILE A N 1
ATOM 3733 C CA . ILE A 1 514 ? -17.441 -23.349 26.191 1.00 98.31 514 ILE A CA 1
ATOM 3734 C C . ILE A 1 514 ? -18.825 -23.290 25.536 1.00 98.31 514 ILE A C 1
ATOM 3736 O O . ILE A 1 514 ? -19.737 -23.999 25.951 1.00 98.31 514 ILE A O 1
ATOM 3740 N N . ILE A 1 515 ? -18.989 -22.471 24.502 1.00 98.44 515 ILE A N 1
ATOM 3741 C CA . ILE A 1 515 ? -20.241 -22.349 23.749 1.00 98.44 515 ILE A CA 1
ATOM 3742 C C . ILE A 1 515 ? -19.973 -22.714 22.296 1.00 98.44 515 ILE A C 1
ATOM 3744 O O . ILE A 1 515 ? -19.093 -22.144 21.659 1.00 98.44 515 ILE A O 1
ATOM 3748 N N . VAL A 1 516 ? -20.743 -23.657 21.767 1.00 98.50 516 VAL A N 1
ATOM 3749 C CA . VAL A 1 516 ? -20.790 -23.960 20.335 1.00 98.50 516 VAL A CA 1
ATOM 3750 C C . VAL A 1 516 ? -21.926 -23.150 19.732 1.00 98.50 516 VAL A C 1
ATOM 3752 O O . VAL A 1 516 ? -23.048 -23.230 20.226 1.00 98.50 516 VAL A O 1
ATOM 3755 N N . ILE A 1 517 ? -21.654 -22.383 18.682 1.00 98.50 517 ILE A N 1
ATOM 3756 C CA . ILE A 1 517 ? -22.694 -21.612 17.993 1.00 98.50 517 ILE A CA 1
ATOM 3757 C C . ILE A 1 517 ? -22.920 -22.217 16.611 1.00 98.50 517 ILE A C 1
ATOM 3759 O O . ILE A 1 517 ? -21.974 -22.431 15.847 1.00 98.50 517 ILE A O 1
ATOM 3763 N N . ASP A 1 518 ? -24.180 -22.513 16.310 1.00 98.31 518 ASP A N 1
ATOM 3764 C CA . ASP A 1 518 ? -24.608 -22.960 14.990 1.00 98.31 518 ASP A CA 1
ATOM 3765 C C . ASP A 1 518 ? -24.317 -21.898 13.918 1.00 98.31 518 ASP A C 1
ATOM 3767 O O . ASP A 1 518 ? -24.483 -20.701 14.134 1.00 98.31 518 ASP A O 1
ATOM 3771 N N . ALA A 1 519 ? -23.940 -22.346 12.722 1.00 97.75 519 ALA A N 1
ATOM 3772 C CA . ALA A 1 519 ? -23.818 -21.484 11.550 1.00 97.75 519 ALA A CA 1
ATOM 3773 C C . ALA A 1 519 ? -23.942 -22.330 10.281 1.00 97.75 519 ALA A C 1
ATOM 3775 O O . ALA A 1 519 ? -23.231 -23.334 10.118 1.00 97.75 519 ALA A O 1
ATOM 3776 N N . ARG A 1 520 ? -24.843 -21.919 9.390 1.00 95.75 520 ARG A N 1
ATOM 3777 C CA . ARG A 1 520 ? -25.206 -22.595 8.137 1.00 95.75 520 ARG A CA 1
ATOM 3778 C C . ARG A 1 520 ? -24.750 -21.804 6.921 1.00 95.75 520 ARG A C 1
ATOM 3780 O O . ARG A 1 520 ? -24.349 -22.400 5.927 1.00 95.75 520 ARG A O 1
ATOM 3787 N N . GLU A 1 521 ? -24.769 -20.485 7.025 1.00 95.06 521 GLU A N 1
ATOM 3788 C CA . GLU A 1 521 ? -24.466 -19.554 5.953 1.00 95.06 521 GLU A CA 1
ATOM 3789 C C . GLU A 1 521 ? -23.377 -18.566 6.356 1.00 95.06 521 GLU A C 1
ATOM 3791 O O . GLU A 1 521 ? -22.987 -18.424 7.517 1.00 95.06 521 GLU A O 1
ATOM 3796 N N . LYS A 1 522 ? -22.837 -17.891 5.344 1.00 94.06 522 LYS A N 1
ATOM 3797 C CA . LYS A 1 522 ? -21.776 -16.907 5.517 1.00 94.06 522 LYS A CA 1
ATOM 3798 C C . LYS A 1 522 ? -22.233 -15.700 6.348 1.00 94.06 522 LYS A C 1
ATOM 3800 O O . LYS A 1 522 ? -21.440 -15.160 7.112 1.00 94.06 522 LYS A O 1
ATOM 3805 N N . GLU A 1 523 ? -23.502 -15.320 6.228 1.00 93.38 523 GLU A N 1
ATOM 3806 C CA . GLU A 1 523 ? -24.094 -14.214 6.984 1.00 93.38 523 GLU A CA 1
ATOM 3807 C C . GLU A 1 523 ? -24.168 -14.508 8.491 1.00 93.38 523 GLU A C 1
ATOM 3809 O O . GLU A 1 523 ? -23.888 -13.627 9.301 1.00 93.38 523 GLU A O 1
ATOM 3814 N N . ASP A 1 524 ? -24.415 -15.762 8.879 1.00 96.44 524 ASP A N 1
ATOM 3815 C CA . ASP A 1 524 ? -24.425 -16.179 10.288 1.00 96.44 524 ASP A CA 1
ATOM 3816 C C . ASP A 1 524 ? -23.072 -15.895 10.954 1.00 96.44 524 ASP A C 1
ATOM 3818 O O . ASP A 1 524 ? -22.999 -15.371 12.063 1.00 96.44 524 ASP A O 1
ATOM 3822 N N . LEU A 1 525 ? -21.973 -16.180 10.246 1.00 97.25 525 LEU A N 1
ATOM 3823 C CA . LEU A 1 525 ? -20.615 -15.919 10.731 1.00 97.25 525 LEU A CA 1
ATOM 3824 C C . LEU A 1 525 ? -20.357 -14.422 10.941 1.00 97.25 525 LEU A C 1
ATOM 3826 O O . LEU A 1 525 ? -19.638 -14.053 11.871 1.00 97.25 525 LEU A O 1
ATOM 3830 N N . ARG A 1 526 ? -20.952 -13.566 10.099 1.00 94.56 526 ARG A N 1
ATOM 3831 C CA . ARG A 1 526 ? -20.885 -12.109 10.236 1.00 94.56 526 ARG A CA 1
ATOM 3832 C C . ARG A 1 526 ? -21.641 -11.641 11.480 1.00 94.56 526 ARG A C 1
ATOM 3834 O O . ARG A 1 526 ? -21.093 -10.846 12.240 1.00 94.56 526 ARG A O 1
ATOM 3841 N N . ILE A 1 527 ? -22.856 -12.148 11.706 1.00 93.25 527 ILE A N 1
ATOM 3842 C CA . ILE A 1 527 ? -23.657 -11.834 12.902 1.00 93.25 527 ILE A CA 1
ATOM 3843 C C . ILE A 1 527 ? -22.909 -12.257 14.168 1.00 93.25 527 ILE A C 1
ATOM 3845 O O . ILE A 1 527 ? -22.786 -11.463 15.098 1.00 93.25 527 ILE A O 1
ATOM 3849 N N . ILE A 1 528 ? -22.341 -13.468 14.180 1.00 96.75 528 ILE A N 1
ATOM 3850 C CA . ILE A 1 528 ? -21.564 -13.968 15.319 1.00 96.75 528 ILE A CA 1
ATOM 3851 C C . ILE A 1 528 ? -20.339 -13.081 15.573 1.00 96.75 528 ILE A C 1
ATOM 3853 O O . ILE A 1 528 ? -20.113 -12.666 16.705 1.00 96.75 528 ILE A O 1
ATOM 3857 N N . ALA A 1 529 ? -19.558 -12.746 14.541 1.00 94.56 529 ALA A N 1
ATOM 3858 C CA . ALA A 1 529 ? -18.397 -11.866 14.693 1.00 94.56 529 ALA A CA 1
ATOM 3859 C C . ALA A 1 529 ? -18.775 -10.478 15.242 1.00 94.56 529 ALA A C 1
ATOM 3861 O O . ALA A 1 529 ? -18.059 -9.954 16.094 1.00 94.56 529 ALA A O 1
ATOM 3862 N N . SER A 1 530 ? -19.895 -9.916 14.776 1.00 89.19 530 SER A N 1
ATOM 3863 C CA . SER A 1 530 ? -20.432 -8.632 15.241 1.00 89.19 530 SER A CA 1
ATOM 3864 C C . SER A 1 530 ? -20.842 -8.692 16.715 1.00 89.19 530 SER A C 1
ATOM 3866 O O . SER A 1 530 ? -20.378 -7.885 17.517 1.00 89.19 530 SER A O 1
ATOM 3868 N N . ALA A 1 531 ? -21.617 -9.713 17.102 1.00 91.75 531 ALA A N 1
ATOM 3869 C CA . ALA A 1 531 ? -22.054 -9.916 18.483 1.00 91.75 531 ALA A CA 1
ATOM 3870 C C . ALA A 1 531 ? -20.868 -9.996 19.448 1.00 91.75 531 ALA A C 1
ATOM 3872 O O . ALA A 1 531 ? -20.843 -9.295 20.455 1.00 91.75 531 ALA A O 1
ATOM 3873 N N . LEU A 1 532 ? -19.854 -10.800 19.106 1.00 93.31 532 LEU A N 1
ATOM 3874 C CA . LEU A 1 532 ? -18.661 -10.986 19.934 1.00 93.31 532 LEU A CA 1
ATOM 3875 C C . LEU A 1 532 ? -17.818 -9.710 20.060 1.00 93.31 532 LEU A C 1
ATOM 3877 O O . LEU A 1 532 ? -17.138 -9.540 21.068 1.00 93.31 532 LEU A O 1
ATOM 3881 N N . ALA A 1 533 ? -17.838 -8.822 19.063 1.00 87.50 533 ALA A N 1
ATOM 3882 C CA . ALA A 1 533 ? -17.097 -7.561 19.106 1.00 87.50 533 ALA A CA 1
ATOM 3883 C C . ALA A 1 533 ? -17.720 -6.532 20.059 1.00 87.50 533 ALA A C 1
ATOM 3885 O O . ALA A 1 533 ? -17.007 -5.684 20.587 1.00 87.50 533 ALA A O 1
ATOM 3886 N N . CYS A 1 534 ? -19.028 -6.622 20.307 1.00 81.00 534 CYS A N 1
ATOM 3887 C CA . CYS A 1 534 ? -19.755 -5.752 21.234 1.00 81.00 534 CYS A CA 1
ATOM 3888 C C . CYS A 1 534 ? -19.701 -6.232 22.699 1.00 81.00 534 CYS A C 1
ATOM 3890 O O . CYS A 1 534 ? -20.381 -5.677 23.564 1.00 81.00 534 CYS A O 1
ATOM 3892 N N . MET A 1 535 ? -18.939 -7.289 22.984 1.00 85.38 535 MET A N 1
ATOM 3893 C CA . MET A 1 535 ? -18.823 -7.892 24.311 1.00 85.38 535 MET A CA 1
ATOM 3894 C C . MET A 1 535 ? -17.584 -7.381 25.055 1.00 85.38 535 MET A C 1
ATOM 3896 O O . MET A 1 535 ? -16.533 -7.161 24.460 1.00 85.38 535 MET A O 1
ATOM 3900 N N . ASN A 1 536 ? -17.707 -7.218 26.375 1.00 82.19 536 ASN A N 1
ATOM 3901 C CA . ASN A 1 536 ? -16.621 -6.752 27.253 1.00 82.19 536 ASN A CA 1
ATOM 3902 C C . ASN A 1 536 ? -15.921 -7.910 27.988 1.00 82.19 536 ASN A C 1
ATOM 3904 O O . ASN A 1 536 ? -14.901 -7.720 28.652 1.00 82.19 536 ASN A O 1
ATOM 3908 N N . GLU A 1 537 ? -16.489 -9.108 27.900 1.00 88.12 537 GLU A N 1
ATOM 3909 C CA . GLU A 1 537 ? -16.011 -10.340 28.505 1.00 88.12 537 GLU A CA 1
ATOM 3910 C C . GLU A 1 537 ? -14.712 -10.824 27.832 1.00 88.12 537 GLU A C 1
ATOM 3912 O O . GLU A 1 537 ? -14.458 -10.580 26.649 1.00 88.12 537 GLU A O 1
ATOM 3917 N N . LYS A 1 538 ? -13.865 -11.564 28.560 1.00 89.25 538 LYS A N 1
ATOM 3918 C CA . LYS A 1 538 ? -12.640 -12.143 27.986 1.00 89.25 538 LYS A CA 1
ATOM 3919 C C . LYS A 1 538 ? -12.977 -13.406 27.207 1.00 89.25 538 LYS A C 1
ATOM 3921 O O . LYS A 1 538 ? -12.911 -14.512 27.746 1.00 89.25 538 LYS A O 1
ATOM 3926 N N . ILE A 1 539 ? -13.316 -13.238 25.935 1.00 93.94 539 ILE A N 1
ATOM 3927 C CA . ILE A 1 539 ? -13.727 -14.326 25.045 1.00 93.94 539 ILE A CA 1
ATOM 3928 C C . ILE A 1 539 ? -12.521 -14.915 24.300 1.00 93.94 539 ILE A C 1
ATOM 3930 O O . ILE A 1 539 ? -11.813 -14.215 23.576 1.00 93.94 539 ILE A O 1
ATOM 3934 N N . LEU A 1 540 ? -12.320 -16.233 24.410 1.00 96.62 540 LEU A N 1
ATOM 3935 C CA . LEU A 1 540 ? -11.448 -16.988 23.508 1.00 96.62 540 LEU A CA 1
ATOM 3936 C C . LEU A 1 540 ? -12.244 -17.452 22.285 1.00 96.62 540 LEU A C 1
ATOM 3938 O O . LEU A 1 540 ? -12.972 -18.448 22.346 1.00 96.62 540 LEU A O 1
ATOM 3942 N N . MET A 1 541 ? -12.081 -16.767 21.158 1.00 97.19 541 MET A N 1
ATOM 3943 C CA . MET A 1 541 ? -12.713 -17.183 19.906 1.00 97.19 541 MET A CA 1
ATOM 3944 C C . MET A 1 541 ? -11.985 -18.379 19.300 1.00 97.19 541 MET A C 1
ATOM 3946 O O . MET A 1 541 ? -10.757 -18.385 19.199 1.00 97.19 541 MET A O 1
ATOM 3950 N N . ALA A 1 542 ? -12.742 -19.383 18.871 1.00 97.69 542 ALA A N 1
ATOM 3951 C CA . ALA A 1 542 ? -12.226 -20.604 18.283 1.00 97.69 542 ALA A CA 1
ATOM 3952 C C . ALA A 1 542 ? -13.024 -20.988 17.037 1.00 97.69 542 ALA A C 1
ATOM 3954 O O . ALA A 1 542 ? -14.251 -20.977 17.034 1.00 97.69 542 ALA A O 1
ATOM 3955 N N . GLY A 1 543 ? -12.343 -21.351 15.957 1.00 96.38 543 GLY A N 1
ATOM 3956 C CA . GLY A 1 543 ? -13.037 -21.689 14.720 1.00 96.38 543 GLY A CA 1
ATOM 3957 C C . GLY A 1 543 ? -12.116 -21.993 13.551 1.00 96.38 543 GLY A C 1
ATOM 3958 O O . GLY A 1 543 ? -10.890 -22.076 13.684 1.00 96.38 543 GLY A O 1
ATOM 3959 N N . SER A 1 544 ? -12.731 -22.214 12.395 1.00 95.00 544 SER A N 1
ATOM 3960 C CA . SER A 1 544 ? -12.017 -22.408 11.133 1.00 95.00 544 SER A CA 1
ATOM 3961 C C . SER A 1 544 ? -11.637 -21.059 10.500 1.00 95.00 544 SER A C 1
ATOM 3963 O O . SER A 1 544 ? -11.754 -20.003 11.111 1.00 95.00 544 SER A O 1
ATOM 3965 N N . MET A 1 545 ? -11.194 -21.046 9.240 1.00 94.06 545 MET A N 1
ATOM 3966 C CA . MET A 1 545 ? -11.006 -19.772 8.533 1.00 94.06 545 MET A CA 1
ATOM 3967 C C . MET A 1 545 ? -12.320 -19.003 8.283 1.00 94.06 545 MET A C 1
ATOM 3969 O O . MET A 1 545 ? -12.247 -17.828 7.946 1.00 94.06 545 MET A O 1
ATOM 3973 N N . GLY A 1 546 ? -13.490 -19.639 8.444 1.00 95.56 546 GLY A N 1
ATOM 3974 C CA . GLY A 1 546 ? -14.797 -19.030 8.175 1.00 95.56 546 GLY A CA 1
ATOM 3975 C C . GLY A 1 546 ? -15.080 -17.839 9.087 1.00 95.56 546 GLY A C 1
ATOM 3976 O O . GLY A 1 546 ? -15.190 -16.715 8.611 1.00 95.56 546 GLY A O 1
ATOM 3977 N N . LEU A 1 547 ? -15.131 -18.057 10.406 1.00 96.50 547 LEU A N 1
ATOM 3978 C CA . LEU A 1 547 ? -15.336 -16.961 11.362 1.00 96.50 547 LEU A CA 1
ATOM 3979 C C . LEU A 1 547 ? -14.203 -15.922 11.275 1.00 96.50 547 LEU A C 1
ATOM 3981 O O . LEU A 1 547 ? -14.460 -14.720 11.300 1.00 96.50 547 LEU A O 1
ATOM 3985 N N . ALA A 1 548 ? -12.956 -16.379 11.111 1.00 95.75 548 ALA A N 1
ATOM 3986 C CA . ALA A 1 548 ? -11.783 -15.512 11.001 1.00 95.75 548 ALA A CA 1
ATOM 3987 C C . ALA A 1 548 ? -11.831 -14.520 9.823 1.00 95.75 548 ALA A C 1
ATOM 3989 O O . ALA A 1 548 ? -11.109 -13.527 9.849 1.00 95.75 548 ALA A O 1
ATOM 3990 N N . GLU A 1 549 ? -12.663 -14.760 8.805 1.00 94.81 549 GLU A N 1
ATOM 3991 C CA . GLU A 1 549 ? -12.887 -13.822 7.699 1.00 94.81 549 GLU A CA 1
ATOM 3992 C C . GLU A 1 549 ? -13.502 -12.494 8.162 1.00 94.81 549 GLU A C 1
ATOM 3994 O O . GLU A 1 549 ? -13.129 -11.435 7.652 1.00 94.81 549 GLU A O 1
ATOM 3999 N N . PHE A 1 550 ? -14.402 -12.547 9.145 1.00 93.25 550 PHE A N 1
ATOM 4000 C CA . PHE A 1 550 ? -15.199 -11.401 9.589 1.00 93.25 550 PHE A CA 1
ATOM 4001 C C . PHE A 1 550 ? -14.591 -10.663 10.774 1.00 93.25 550 PHE A C 1
ATOM 4003 O O . PHE A 1 550 ? -14.751 -9.452 10.892 1.00 93.25 550 PHE A O 1
ATOM 4010 N N . ILE A 1 551 ? -13.833 -11.368 11.615 1.00 92.38 551 ILE A N 1
ATOM 4011 C CA . ILE A 1 551 ? -13.178 -10.803 12.800 1.00 92.38 551 ILE A CA 1
ATOM 4012 C C . ILE A 1 551 ? -12.430 -9.481 12.538 1.00 92.38 551 ILE A C 1
ATOM 4014 O O . ILE A 1 551 ? -12.628 -8.550 13.323 1.00 92.38 551 ILE A O 1
ATOM 4018 N N . PRO A 1 552 ? -11.590 -9.340 11.486 1.00 89.00 552 PRO A N 1
ATOM 4019 C CA . PRO A 1 552 ? -10.837 -8.109 11.276 1.00 89.00 552 PRO A CA 1
ATOM 4020 C C . PRO A 1 552 ? -11.751 -6.885 11.170 1.00 89.00 552 PRO A C 1
ATOM 4022 O O . PRO A 1 552 ? -11.423 -5.828 11.696 1.00 89.00 552 PRO A O 1
ATOM 4025 N N . GLU A 1 553 ? -12.907 -7.029 10.521 1.00 83.50 553 GLU A N 1
ATOM 4026 C CA . GLU A 1 553 ? -13.803 -5.911 10.228 1.00 83.50 553 GLU A CA 1
ATOM 4027 C C . GLU A 1 553 ? -14.449 -5.296 11.464 1.00 83.50 553 GLU A C 1
ATOM 4029 O O . GLU A 1 553 ? -14.759 -4.110 11.430 1.00 83.50 553 GLU A O 1
ATOM 4034 N N . TYR A 1 554 ? -14.620 -6.078 12.530 1.00 84.06 554 TYR A N 1
ATOM 4035 C CA . TYR A 1 554 ? -15.273 -5.639 13.761 1.00 84.06 554 TYR A CA 1
ATOM 4036 C C . TYR A 1 554 ? -14.265 -5.323 14.866 1.00 84.06 554 TYR A C 1
ATOM 4038 O O . TYR A 1 554 ? -14.324 -4.260 15.471 1.00 84.06 554 TYR A O 1
ATOM 4046 N N . PHE A 1 555 ? -13.278 -6.195 15.080 1.00 83.62 555 PHE A N 1
ATOM 4047 C CA . PHE A 1 555 ? -12.294 -6.023 16.156 1.00 83.62 555 PHE A CA 1
ATOM 4048 C C . PHE A 1 555 ? -11.152 -5.067 15.787 1.00 83.62 555 PHE A C 1
ATOM 4050 O O . PHE A 1 555 ? -10.453 -4.572 16.666 1.00 83.62 555 PHE A O 1
ATOM 4057 N N . PHE A 1 556 ? -10.938 -4.830 14.488 1.00 78.31 556 PHE A N 1
ATOM 4058 C CA . PHE A 1 556 ? -9.837 -4.018 13.961 1.00 78.31 556 PHE A CA 1
ATOM 4059 C C . PHE A 1 556 ? -10.312 -3.052 12.876 1.00 78.31 556 PHE A C 1
ATOM 4061 O O . PHE A 1 556 ? -9.525 -2.656 12.008 1.00 78.31 556 PHE A O 1
ATOM 4068 N N . ALA A 1 557 ? -11.588 -2.652 12.944 1.00 71.94 557 ALA A N 1
ATOM 4069 C CA . ALA A 1 557 ? -12.186 -1.668 12.051 1.00 71.94 557 ALA A CA 1
ATOM 4070 C C . ALA A 1 557 ? -11.272 -0.444 11.911 1.00 71.94 557 ALA A C 1
ATOM 4072 O O . ALA A 1 557 ? -10.933 -0.069 10.797 1.00 71.94 557 ALA A O 1
ATOM 4073 N N . GLU A 1 558 ? -10.766 0.081 13.029 1.00 66.50 558 GLU A N 1
ATOM 4074 C CA . GLU A 1 558 ? -9.866 1.243 13.121 1.00 66.50 558 GLU A CA 1
ATOM 4075 C C . GLU A 1 558 ? -8.548 1.105 12.352 1.00 66.50 558 GLU A C 1
ATOM 4077 O O . GLU A 1 558 ? -8.000 2.089 11.854 1.00 66.50 558 GLU A O 1
ATOM 4082 N N . LYS A 1 559 ? -8.024 -0.119 12.216 1.00 67.88 559 LYS A N 1
ATOM 4083 C CA . LYS A 1 559 ? -6.801 -0.374 11.444 1.00 67.88 559 LYS A CA 1
ATOM 4084 C C . LYS A 1 559 ? -7.083 -0.544 9.952 1.00 67.88 559 LYS A C 1
ATOM 4086 O O . LYS A 1 559 ? -6.195 -0.264 9.144 1.00 67.88 559 LYS A O 1
ATOM 4091 N N . ILE A 1 560 ? -8.273 -1.020 9.590 1.00 69.25 560 ILE A N 1
ATOM 4092 C CA . ILE A 1 560 ? -8.607 -1.502 8.240 1.00 69.25 560 ILE A CA 1
ATOM 4093 C C . ILE A 1 560 ? -9.420 -0.477 7.453 1.00 69.25 560 ILE A C 1
ATOM 4095 O O . ILE A 1 560 ? -9.202 -0.293 6.255 1.00 69.25 560 ILE A O 1
ATOM 4099 N N . ARG A 1 561 ? -10.376 0.166 8.116 1.00 72.06 561 ARG A N 1
ATOM 4100 C CA . ARG A 1 561 ? -11.278 1.154 7.538 1.00 72.06 561 ARG A CA 1
ATOM 4101 C C . ARG A 1 561 ? -10.663 2.541 7.684 1.00 72.06 561 ARG A C 1
ATOM 4103 O O . ARG A 1 561 ? -9.684 2.747 8.394 1.00 72.06 561 ARG A O 1
ATOM 4110 N N . LYS A 1 562 ? -11.209 3.479 6.925 1.00 75.50 562 LYS A N 1
ATOM 4111 C CA . LYS A 1 562 ? -10.926 4.903 7.043 1.00 75.50 562 LYS A CA 1
ATOM 4112 C C . LYS A 1 562 ? -12.269 5.611 6.999 1.00 75.50 562 LYS A C 1
ATOM 4114 O O . LYS A 1 562 ? -13.019 5.400 6.049 1.00 75.50 562 LYS A O 1
ATOM 4119 N N . ALA A 1 563 ? -12.570 6.409 8.015 1.00 81.44 563 ALA A N 1
ATOM 4120 C CA . ALA A 1 563 ? -13.800 7.194 8.043 1.00 81.44 563 ALA A CA 1
ATOM 4121 C C . ALA A 1 563 ? -13.620 8.528 7.304 1.00 81.44 563 ALA A C 1
ATOM 4123 O O . ALA A 1 563 ? -12.495 9.017 7.138 1.00 81.44 563 ALA A O 1
ATOM 4124 N N . ASN A 1 564 ? -14.733 9.124 6.881 1.00 90.81 564 ASN A N 1
ATOM 4125 C CA . ASN A 1 564 ? -14.780 10.506 6.420 1.00 90.81 564 ASN A CA 1
ATOM 4126 C C . ASN A 1 564 ? -15.518 11.331 7.470 1.00 90.81 564 ASN A C 1
ATOM 4128 O O . ASN A 1 564 ? -16.597 10.945 7.927 1.00 90.81 564 ASN A O 1
ATOM 4132 N N . ILE A 1 565 ? -14.921 12.451 7.870 1.00 93.50 565 ILE A N 1
ATOM 4133 C CA . ILE A 1 565 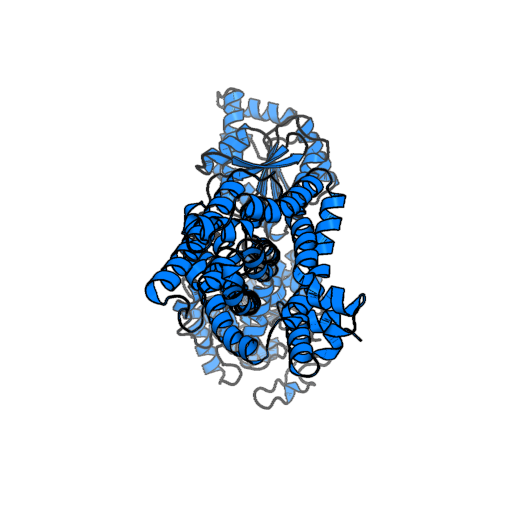? -15.423 13.244 8.991 1.00 93.50 565 ILE A CA 1
ATOM 4134 C C . ILE A 1 565 ? -15.799 14.641 8.513 1.00 93.50 565 ILE A C 1
ATOM 4136 O O . ILE A 1 565 ? -15.038 15.292 7.799 1.00 93.50 565 ILE A O 1
ATOM 4140 N N . VAL A 1 566 ? -16.959 15.130 8.936 1.00 94.50 566 VAL A N 1
ATOM 4141 C CA . VAL A 1 566 ? -17.369 16.524 8.764 1.00 94.50 566 VAL A CA 1
ATOM 4142 C C . VAL A 1 566 ? -17.442 17.174 10.135 1.00 94.50 566 VAL A C 1
ATOM 4144 O O . VAL A 1 566 ? -18.187 16.719 10.994 1.00 94.50 566 VAL A O 1
ATOM 4147 N N . VAL A 1 567 ? -16.701 18.260 10.334 1.00 94.50 567 VAL A N 1
ATOM 4148 C CA . VAL A 1 567 ? -16.740 19.074 11.551 1.00 94.50 567 VAL A CA 1
ATOM 4149 C C . VAL A 1 567 ? -17.320 20.434 11.186 1.00 94.50 567 VAL A C 1
ATOM 4151 O O . VAL A 1 567 ? -16.666 21.280 10.567 1.00 94.50 567 VAL A O 1
ATOM 4154 N N . ALA A 1 568 ? -18.590 20.626 11.530 1.00 91.00 568 ALA A N 1
ATOM 4155 C CA . ALA A 1 568 ? -19.374 21.781 11.139 1.00 91.00 568 ALA A CA 1
ATOM 4156 C C . ALA A 1 568 ? -19.596 22.755 12.305 1.00 91.00 568 ALA A C 1
ATOM 4158 O O . ALA A 1 568 ? -20.519 22.594 13.101 1.00 91.00 568 ALA A O 1
ATOM 4159 N N . GLY A 1 569 ? -18.760 23.797 12.387 1.00 84.00 569 GLY A N 1
ATOM 4160 C CA . GLY A 1 569 ? -18.932 24.878 13.366 1.00 84.00 569 GLY A CA 1
ATOM 4161 C C . GLY A 1 569 ? -19.790 26.052 12.883 1.00 84.00 569 GLY A C 1
ATOM 4162 O O . GLY A 1 569 ? -20.211 26.877 13.690 1.00 84.00 569 GLY A O 1
ATOM 4163 N N . SER A 1 570 ? -20.042 26.160 11.574 1.00 78.12 570 SER A N 1
ATOM 4164 C CA . SER A 1 570 ? -20.780 27.286 10.993 1.00 78.12 570 SER A CA 1
ATOM 4165 C C . SER A 1 570 ? -22.293 27.113 11.131 1.00 78.12 570 SER A C 1
ATOM 4167 O O . SER A 1 570 ? -22.849 26.131 10.653 1.00 78.12 570 SER A O 1
ATOM 4169 N N . VAL A 1 571 ? -22.961 28.135 11.670 1.00 80.38 571 VAL A N 1
ATOM 4170 C CA . VAL A 1 571 ? -24.428 28.198 11.826 1.00 80.38 571 VAL A CA 1
ATOM 4171 C C . VAL A 1 571 ? -25.140 28.930 10.678 1.00 80.38 571 VAL A C 1
ATOM 4173 O O . VAL A 1 571 ? -26.277 29.364 10.821 1.00 80.38 571 VAL A O 1
ATOM 4176 N N . SER A 1 572 ? -24.472 29.123 9.534 1.00 83.50 572 SER A N 1
ATOM 4177 C CA . SER A 1 572 ? -25.084 29.810 8.388 1.00 83.50 572 SER A CA 1
ATOM 4178 C C . SER A 1 572 ? -26.198 28.975 7.747 1.00 83.50 572 SER A C 1
ATOM 4180 O O . SER A 1 572 ? -26.094 27.748 7.700 1.00 83.50 572 SER A O 1
ATOM 4182 N N . ASN A 1 573 ? -27.206 29.637 7.165 1.00 83.75 573 ASN A N 1
ATOM 4183 C CA . ASN A 1 573 ? -28.307 28.960 6.464 1.00 83.75 573 ASN A CA 1
ATOM 4184 C C . ASN A 1 573 ? -27.805 28.003 5.370 1.00 83.75 573 ASN A C 1
ATOM 4186 O O . ASN A 1 573 ? -28.342 26.913 5.224 1.00 83.75 573 ASN A O 1
ATOM 4190 N N . VAL A 1 574 ? -26.732 28.369 4.658 1.00 88.25 574 VAL A N 1
ATOM 4191 C CA . VAL A 1 574 ? -26.123 27.521 3.618 1.00 88.25 574 VAL A CA 1
ATOM 4192 C C . VAL A 1 574 ? -25.593 26.212 4.210 1.00 88.25 574 VAL A C 1
ATOM 4194 O O . VAL A 1 574 ? -25.904 25.140 3.700 1.00 88.25 574 VAL A O 1
ATOM 4197 N N . THR A 1 575 ? -24.825 26.276 5.305 1.00 87.50 575 THR A N 1
ATOM 4198 C CA . THR A 1 575 ? -24.304 25.072 5.977 1.00 87.50 575 THR A CA 1
ATOM 4199 C C . THR A 1 575 ? -25.435 24.205 6.530 1.00 87.50 575 THR A C 1
ATOM 4201 O O . THR A 1 575 ? -25.383 22.988 6.384 1.00 87.50 575 THR A O 1
ATOM 4204 N N . LEU A 1 576 ? -26.465 24.804 7.138 1.00 86.38 576 LEU A N 1
ATOM 4205 C CA . LEU A 1 576 ? -27.603 24.056 7.684 1.00 86.38 576 LEU A CA 1
ATOM 4206 C C . LEU A 1 576 ? -28.367 23.308 6.581 1.00 86.38 576 LEU A C 1
ATOM 4208 O O . LEU A 1 576 ? -28.558 22.100 6.706 1.00 86.38 576 LEU A O 1
ATOM 4212 N N . SER A 1 577 ? -28.690 23.971 5.465 1.00 88.06 577 SER A N 1
ATOM 4213 C CA . SER A 1 577 ? -29.338 23.326 4.313 1.00 88.06 577 SER A CA 1
ATOM 4214 C C . SER A 1 577 ? -28.492 22.195 3.719 1.00 88.06 577 SER A C 1
ATOM 4216 O O . SER A 1 577 ? -29.024 21.133 3.410 1.00 88.06 577 SER A O 1
ATOM 4218 N N . GLN A 1 578 ? -27.167 22.362 3.634 1.00 91.94 578 GLN A N 1
ATOM 4219 C CA . GLN A 1 578 ? -26.262 21.302 3.166 1.00 91.94 578 GLN A CA 1
ATOM 4220 C C . GLN A 1 578 ? -26.260 20.074 4.084 1.00 91.94 578 GLN A C 1
ATOM 4222 O O . GLN A 1 578 ? -26.213 18.931 3.624 1.00 91.94 578 GLN A O 1
ATOM 4227 N N . LEU A 1 579 ? -26.313 20.297 5.399 1.00 88.56 579 LEU A N 1
ATOM 4228 C CA . LEU A 1 579 ? -26.420 19.217 6.373 1.00 88.56 579 LEU A CA 1
ATOM 4229 C C . LEU A 1 579 ? -27.794 18.542 6.309 1.00 88.56 579 LEU A C 1
ATOM 4231 O O . LEU A 1 579 ? -27.872 17.330 6.496 1.00 88.56 579 LEU A O 1
ATOM 4235 N N . ASP A 1 580 ? -28.874 19.262 6.027 1.00 87.69 580 ASP A N 1
ATOM 4236 C CA . ASP A 1 580 ? -30.197 18.658 5.838 1.00 87.69 580 ASP A CA 1
ATOM 4237 C C . ASP A 1 580 ? -30.266 17.827 4.553 1.00 87.69 580 ASP A C 1
ATOM 4239 O O . ASP A 1 580 ? -30.714 16.679 4.600 1.00 87.69 580 ASP A O 1
ATOM 4243 N N . TYR A 1 581 ? -29.704 18.324 3.449 1.00 90.38 581 TYR A N 1
ATOM 4244 C CA . TYR A 1 581 ? -29.568 17.564 2.205 1.00 90.38 581 TYR A CA 1
ATOM 4245 C C . TYR A 1 581 ? -28.798 16.257 2.418 1.00 90.38 581 TYR A C 1
ATOM 4247 O O . TYR A 1 581 ? -29.243 15.182 2.011 1.00 90.38 581 TYR A O 1
ATOM 4255 N N . LEU A 1 582 ? -27.676 16.315 3.140 1.00 88.25 582 LEU A N 1
ATOM 4256 C CA . LEU A 1 582 ? -26.886 15.132 3.472 1.00 88.25 582 LEU A CA 1
ATOM 4257 C C . LEU A 1 582 ? -27.677 14.109 4.308 1.00 88.25 582 LEU A C 1
ATOM 4259 O O . LEU A 1 582 ? -27.375 12.920 4.259 1.00 88.25 582 LEU A O 1
ATOM 4263 N N . LYS A 1 583 ? -28.702 14.544 5.059 1.00 84.31 583 LYS A N 1
ATOM 4264 C CA . LYS A 1 583 ? -29.554 13.662 5.883 1.00 84.31 583 LYS A CA 1
ATOM 4265 C C . LYS A 1 583 ? -30.425 12.779 5.023 1.00 84.31 583 LYS A C 1
ATOM 4267 O O . LYS A 1 583 ? -30.624 11.616 5.336 1.00 84.31 583 LYS A O 1
ATOM 4272 N N . ALA A 1 584 ? -30.990 13.383 3.987 1.00 85.50 584 ALA A N 1
ATOM 4273 C CA . ALA A 1 584 ? -31.920 12.718 3.100 1.00 85.50 584 ALA A CA 1
ATOM 4274 C C . ALA A 1 584 ? -31.206 11.739 2.158 1.00 85.50 584 ALA A C 1
ATOM 4276 O O . ALA A 1 584 ? -31.849 10.842 1.626 1.00 85.50 584 ALA A O 1
ATOM 4277 N N . ASN A 1 585 ? -29.891 11.906 1.965 1.00 87.62 585 ASN A N 1
ATOM 4278 C CA . ASN A 1 585 ? -29.137 11.236 0.906 1.00 87.62 585 ASN A CA 1
ATOM 4279 C C . ASN A 1 585 ? -27.932 10.411 1.402 1.00 87.62 585 ASN A C 1
ATOM 4281 O O . ASN A 1 585 ? -27.154 9.930 0.580 1.00 87.62 585 ASN A O 1
ATOM 4285 N N . SER A 1 586 ? -27.724 10.253 2.716 1.00 84.44 586 SER A N 1
ATOM 4286 C CA . SER A 1 586 ? -26.631 9.426 3.250 1.00 84.44 586 SER A CA 1
ATOM 4287 C C . SER A 1 586 ? -26.930 8.841 4.631 1.00 84.44 586 SER A C 1
ATOM 4289 O O . SER A 1 586 ? -27.618 9.464 5.437 1.00 84.44 586 SER A O 1
ATOM 4291 N N . ASP A 1 587 ? -26.296 7.707 4.934 1.00 83.19 587 ASP A N 1
ATOM 4292 C CA . ASP A 1 587 ? -26.341 7.048 6.249 1.00 83.19 587 ASP A CA 1
ATOM 4293 C C . ASP A 1 587 ? -25.307 7.618 7.244 1.00 83.19 587 ASP A C 1
ATOM 4295 O O . ASP A 1 587 ? -24.885 6.950 8.190 1.00 83.19 587 ASP A O 1
ATOM 4299 N N . ALA A 1 588 ? -24.852 8.857 7.025 1.00 86.38 588 ALA A N 1
ATOM 4300 C CA . ALA A 1 588 ? -23.864 9.493 7.887 1.00 86.38 588 ALA A CA 1
ATOM 4301 C C . ALA A 1 588 ? -24.423 9.723 9.303 1.00 86.38 588 ALA A C 1
ATOM 4303 O O . ALA A 1 588 ? -25.481 10.339 9.490 1.00 86.38 588 ALA A O 1
ATOM 4304 N N . VAL A 1 589 ? -23.680 9.270 10.313 1.00 87.94 589 VAL A N 1
ATOM 4305 C CA . VAL A 1 589 ? -24.051 9.410 11.723 1.00 87.94 589 VAL A CA 1
ATOM 4306 C C . VAL A 1 589 ? -23.812 10.846 12.169 1.00 87.94 589 VAL A C 1
ATOM 4308 O O . VAL A 1 589 ? -22.765 11.440 11.913 1.00 87.94 589 VAL A O 1
ATOM 4311 N N . ARG A 1 590 ? -24.803 11.424 12.851 1.00 87.94 590 ARG A N 1
ATOM 4312 C CA . ARG A 1 590 ? -24.760 12.810 13.324 1.00 87.94 590 ARG A CA 1
ATOM 4313 C C . ARG A 1 590 ? -24.532 12.867 14.813 1.00 87.94 590 ARG A C 1
ATOM 4315 O O . ARG A 1 590 ? -25.245 12.225 15.580 1.00 87.94 590 ARG A O 1
ATOM 4322 N N . ILE A 1 591 ? -23.602 13.723 15.195 1.00 88.88 591 ILE A N 1
ATOM 4323 C CA . ILE A 1 591 ? -23.272 14.031 16.570 1.00 88.88 591 ILE A CA 1
ATOM 4324 C C . ILE A 1 591 ? -23.459 15.534 16.752 1.00 88.88 591 ILE A C 1
ATOM 4326 O O . ILE A 1 591 ? -22.687 16.353 16.252 1.00 88.88 591 ILE A O 1
ATOM 4330 N N . ASP A 1 592 ? -24.528 15.897 17.449 1.00 87.62 592 ASP A N 1
ATOM 4331 C CA . ASP A 1 592 ? -24.748 17.273 17.882 1.00 87.62 592 ASP A CA 1
ATOM 4332 C C . ASP A 1 592 ? -24.025 17.482 19.211 1.00 87.62 592 ASP A C 1
ATOM 4334 O O . ASP A 1 592 ? -24.186 16.660 20.119 1.00 87.62 592 ASP A O 1
ATOM 4338 N N . ILE A 1 593 ? -23.240 18.553 19.320 1.00 86.44 593 ILE A N 1
ATOM 4339 C CA . ILE A 1 593 ? -22.569 18.906 20.575 1.00 86.44 593 ILE A CA 1
ATOM 4340 C C . ILE A 1 593 ? -23.584 19.507 21.541 1.00 86.44 593 ILE A C 1
ATOM 4342 O O . ILE A 1 593 ? -24.358 20.392 21.170 1.00 86.44 593 ILE A O 1
ATOM 4346 N N . ASN A 1 594 ? -23.539 19.074 22.796 1.00 80.94 594 ASN A N 1
ATOM 4347 C CA . ASN A 1 594 ? -24.278 19.710 23.871 1.00 80.94 594 ASN A CA 1
ATOM 4348 C C . ASN A 1 594 ? -23.502 20.926 24.396 1.00 80.94 594 ASN A C 1
ATOM 4350 O O . ASN A 1 594 ? -22.637 20.818 25.262 1.00 80.94 594 ASN A O 1
ATOM 4354 N N . ILE A 1 595 ? -23.778 22.102 23.830 1.00 78.06 595 ILE A N 1
ATOM 4355 C CA . ILE A 1 595 ? -23.052 23.334 24.167 1.00 78.06 595 ILE A CA 1
ATOM 4356 C C . ILE A 1 595 ? -23.168 23.719 25.656 1.00 78.06 595 ILE A C 1
ATOM 4358 O O . ILE A 1 595 ? -22.135 24.052 26.237 1.00 78.06 595 ILE A O 1
ATOM 4362 N N . PRO A 1 596 ? -24.346 23.648 26.310 1.00 75.88 596 PRO A N 1
ATOM 4363 C CA . PRO A 1 596 ? -24.456 23.849 27.758 1.00 75.88 596 PRO A CA 1
ATOM 4364 C C . PRO A 1 596 ? -23.470 23.016 28.594 1.00 75.88 596 PRO A C 1
ATOM 4366 O O . PRO A 1 596 ? -22.868 23.544 29.531 1.00 75.88 596 PRO A O 1
ATOM 4369 N N . ASP A 1 597 ? -23.234 21.754 28.220 1.00 77.12 597 ASP A N 1
ATOM 4370 C CA . ASP A 1 597 ? -22.346 20.836 28.954 1.00 77.12 597 ASP A CA 1
ATOM 4371 C C . ASP A 1 597 ? -20.871 21.261 28.900 1.00 77.12 597 ASP A C 1
ATOM 4373 O O . ASP A 1 597 ? -20.085 20.924 29.793 1.00 77.12 597 ASP A O 1
ATOM 4377 N N . LEU A 1 598 ? -20.493 22.071 27.902 1.00 79.56 598 LEU A N 1
ATOM 4378 C CA . LEU A 1 598 ? -19.154 22.657 27.812 1.00 79.56 598 LEU A CA 1
ATOM 4379 C C . LEU A 1 598 ? -18.869 23.635 28.961 1.00 79.56 598 LEU A C 1
ATOM 4381 O O . LEU A 1 598 ? -17.698 23.835 29.298 1.00 79.56 598 LEU A O 1
ATOM 4385 N N . PHE A 1 599 ? -19.914 24.226 29.551 1.00 75.25 599 PHE A N 1
ATOM 4386 C CA . PHE A 1 599 ? -19.820 25.213 30.631 1.00 75.25 599 PHE A CA 1
ATOM 4387 C C . PHE A 1 599 ? -20.149 24.629 32.013 1.00 75.25 599 PHE A C 1
ATOM 4389 O O . PHE A 1 599 ? -19.583 25.078 33.008 1.00 75.25 599 PHE A O 1
ATOM 4396 N N . THR A 1 600 ? -21.038 23.632 32.091 1.00 67.94 600 THR A N 1
ATOM 4397 C CA . THR A 1 600 ? -21.555 23.081 33.358 1.00 67.94 600 THR A CA 1
ATOM 4398 C C . THR A 1 600 ? -20.713 21.916 33.889 1.00 67.94 600 THR A C 1
ATOM 4400 O O . THR A 1 600 ? -20.136 22.002 34.970 1.00 67.94 600 THR A O 1
ATOM 4403 N N . THR A 1 601 ? -20.643 20.819 33.134 1.00 61.56 601 THR A N 1
ATOM 4404 C CA . THR A 1 601 ? -20.025 19.542 33.527 1.00 61.56 601 THR A CA 1
ATOM 4405 C C . THR A 1 601 ? -18.581 19.398 33.051 1.00 61.56 601 THR A C 1
ATOM 4407 O O . THR A 1 601 ? -17.868 18.488 33.473 1.00 61.56 601 THR A O 1
ATOM 4410 N N . GLY A 1 602 ? -18.135 20.324 32.201 1.00 65.38 602 GLY A N 1
ATOM 4411 C CA . GLY A 1 602 ? -16.784 20.386 31.667 1.00 65.38 602 GLY A CA 1
ATOM 4412 C C . GLY A 1 602 ? -16.620 19.600 30.366 1.00 65.38 602 GLY A C 1
ATOM 4413 O O . GLY A 1 602 ? -17.297 18.608 30.103 1.00 65.38 602 GLY A O 1
ATOM 4414 N N . LYS A 1 603 ? -15.663 20.050 29.548 1.00 78.25 603 LYS A N 1
ATOM 4415 C CA . LYS A 1 603 ? -15.399 19.542 28.190 1.00 78.25 603 LYS A CA 1
ATOM 4416 C C . LYS A 1 603 ? -15.171 18.023 28.128 1.00 78.25 603 LYS A C 1
ATOM 4418 O O . LYS A 1 603 ? -15.495 17.418 27.116 1.00 78.25 603 LYS A O 1
ATOM 4423 N N . THR A 1 604 ? -14.619 17.411 29.177 1.00 78.50 604 THR A N 1
ATOM 4424 C CA . THR A 1 604 ? -14.180 16.004 29.183 1.00 78.50 604 THR A CA 1
ATOM 4425 C C . THR A 1 604 ? -15.314 15.006 28.956 1.00 78.50 604 THR A C 1
ATOM 4427 O O . THR A 1 604 ? -15.172 14.135 28.105 1.00 78.50 604 THR A O 1
ATOM 4430 N N . MET A 1 605 ? -16.449 15.145 29.649 1.00 79.69 605 MET A N 1
ATOM 4431 C CA . MET A 1 605 ? -17.560 14.190 29.501 1.00 79.69 605 MET A CA 1
ATOM 4432 C C . MET A 1 605 ? -18.155 14.227 28.093 1.00 79.69 605 MET A C 1
ATOM 4434 O O . MET A 1 605 ? -18.467 13.194 27.506 1.00 79.69 605 MET A O 1
ATOM 4438 N N . GLU A 1 606 ? -18.291 15.431 27.534 1.00 85.38 606 GLU A N 1
ATOM 4439 C CA . GLU A 1 606 ? -18.822 15.590 26.186 1.00 85.38 606 GLU A CA 1
ATOM 4440 C C . GLU A 1 606 ? -17.845 15.046 25.138 1.00 85.38 606 GLU A C 1
ATOM 4442 O O . GLU A 1 606 ? -18.278 14.412 24.176 1.00 85.38 606 GLU A O 1
ATOM 4447 N N . LYS A 1 607 ? -16.526 15.194 25.352 1.00 84.44 607 LYS A N 1
ATOM 4448 C CA . LYS A 1 607 ? -15.529 14.494 24.531 1.00 84.44 607 LYS A CA 1
ATOM 4449 C C . LYS A 1 607 ? -15.741 12.980 24.580 1.00 84.44 607 LYS A C 1
ATOM 4451 O O . LYS A 1 607 ? -15.879 12.373 23.525 1.00 84.44 607 LYS A O 1
ATOM 4456 N N . GLU A 1 608 ? -15.818 12.376 25.767 1.00 81.69 608 GLU A N 1
ATOM 4457 C CA . GLU A 1 608 ? -16.011 10.922 25.916 1.00 81.69 608 GLU A CA 1
ATOM 4458 C C . GLU A 1 608 ? -17.277 10.427 25.201 1.00 81.69 608 GLU A C 1
ATOM 4460 O O . GLU A 1 608 ? -17.234 9.433 24.475 1.00 81.69 608 GLU A O 1
ATOM 4465 N N . ARG A 1 609 ? -18.395 11.156 25.321 1.00 86.50 609 ARG A N 1
ATOM 4466 C CA . ARG A 1 609 ? -19.637 10.834 24.603 1.00 86.50 609 ARG A CA 1
ATOM 4467 C C . ARG A 1 609 ? -19.438 10.838 23.086 1.00 86.50 609 ARG A C 1
ATOM 4469 O O . ARG A 1 609 ? -19.908 9.926 22.405 1.00 86.50 609 ARG A O 1
ATOM 4476 N N . ILE A 1 610 ? -18.761 11.859 22.558 1.00 87.12 610 ILE A N 1
ATOM 4477 C CA . ILE A 1 610 ? -18.465 11.980 21.126 1.00 87.12 610 ILE A CA 1
ATOM 4478 C C . ILE A 1 610 ? -17.552 10.831 20.671 1.00 87.12 610 ILE A C 1
ATOM 4480 O O . ILE A 1 610 ? -17.858 10.198 19.662 1.00 87.12 610 ILE A O 1
ATOM 4484 N N . HIS A 1 611 ? -16.493 10.514 21.425 1.00 84.12 611 HIS A N 1
ATOM 4485 C CA . HIS A 1 611 ? -15.575 9.409 21.123 1.00 84.12 611 HIS A CA 1
ATOM 4486 C C . HIS A 1 611 ? -16.281 8.046 21.095 1.00 84.12 611 HIS A C 1
ATOM 4488 O O . HIS A 1 611 ? -16.052 7.271 20.170 1.00 84.12 611 HIS A O 1
ATOM 4494 N N . ASN A 1 612 ? -17.199 7.774 22.027 1.00 79.62 612 ASN A N 1
ATOM 4495 C CA . ASN A 1 612 ? -17.958 6.519 22.036 1.00 79.62 612 ASN A CA 1
ATOM 4496 C C . ASN A 1 612 ? -18.842 6.371 20.785 1.00 79.62 612 ASN A C 1
ATOM 4498 O O . ASN A 1 612 ? -18.819 5.338 20.120 1.00 79.62 612 ASN A O 1
ATOM 4502 N N . ILE A 1 613 ? -19.574 7.427 20.405 1.00 82.75 613 ILE A N 1
ATOM 4503 C CA . ILE A 1 613 ? -20.426 7.397 19.201 1.00 82.75 613 ILE A CA 1
ATOM 4504 C C . ILE A 1 613 ? -19.574 7.307 17.926 1.00 82.75 613 ILE A C 1
ATOM 4506 O O . ILE A 1 613 ? -19.956 6.630 16.965 1.00 82.75 613 ILE A O 1
ATOM 4510 N N . LEU A 1 614 ? -18.421 7.984 17.899 1.00 81.62 614 LEU A N 1
ATOM 4511 C CA . LEU A 1 614 ? -17.450 7.883 16.810 1.00 81.62 614 LEU A CA 1
ATOM 4512 C C . LEU A 1 614 ? -16.958 6.446 16.649 1.00 81.62 614 LEU A C 1
ATOM 4514 O O . LEU A 1 614 ? -16.984 5.942 15.530 1.00 81.62 614 LEU A O 1
ATOM 4518 N N . HIS A 1 615 ? -16.571 5.786 17.741 1.00 77.94 615 HIS A N 1
ATOM 4519 C CA . HIS A 1 615 ? -16.095 4.405 17.736 1.00 77.94 615 HIS A CA 1
ATOM 4520 C C . HIS A 1 615 ? -17.144 3.444 17.151 1.00 77.94 615 HIS A C 1
ATOM 4522 O O . HIS A 1 615 ? -16.856 2.727 16.190 1.00 77.94 615 HIS A O 1
ATOM 4528 N N . ASP A 1 616 ? -18.393 3.520 17.618 1.00 76.38 616 ASP A N 1
ATOM 4529 C CA . ASP A 1 616 ? -19.501 2.712 17.087 1.00 76.38 616 ASP A CA 1
ATOM 4530 C C . ASP A 1 616 ? -19.743 2.959 15.590 1.00 76.38 616 ASP A C 1
ATOM 4532 O O . ASP A 1 616 ? -19.969 2.031 14.805 1.00 76.38 616 ASP A O 1
ATOM 4536 N N . SER A 1 617 ? -19.688 4.226 15.172 1.00 78.50 617 SER A N 1
ATOM 4537 C CA . SER A 1 617 ? -19.866 4.616 13.768 1.00 78.50 617 SER A CA 1
ATOM 4538 C C . SER A 1 617 ? -18.734 4.083 12.894 1.00 78.50 617 SER A C 1
ATOM 4540 O O . SER A 1 617 ? -18.967 3.627 11.773 1.00 78.50 617 SER A O 1
ATOM 4542 N N . TYR A 1 618 ? -17.515 4.088 13.429 1.00 73.81 618 TYR A N 1
ATOM 4543 C CA . TYR A 1 618 ? -16.319 3.592 12.770 1.00 73.81 618 TYR A CA 1
ATOM 4544 C C . TYR A 1 618 ? -16.380 2.074 12.552 1.00 73.81 618 TYR A C 1
ATOM 4546 O O . TYR A 1 618 ? -16.102 1.595 11.446 1.00 73.81 618 TYR A O 1
ATOM 4554 N N . ILE A 1 619 ? -16.822 1.318 13.567 1.00 69.38 619 ILE A N 1
ATOM 4555 C CA . ILE A 1 619 ? -17.078 -0.130 13.469 1.00 69.38 619 ILE A CA 1
ATOM 4556 C C . ILE A 1 619 ? -18.113 -0.420 12.381 1.00 69.38 619 ILE A C 1
ATOM 4558 O O . ILE A 1 619 ? -17.949 -1.352 11.595 1.00 69.38 619 ILE A O 1
ATOM 4562 N N . LYS A 1 620 ? -19.155 0.408 12.272 1.00 71.62 620 LYS A N 1
ATOM 4563 C CA . LYS A 1 620 ? -20.199 0.258 11.245 1.00 71.62 620 LYS A CA 1
ATOM 4564 C C . LYS A 1 620 ? -19.761 0.733 9.857 1.00 71.62 620 LYS A C 1
ATOM 4566 O O . LYS A 1 620 ? -20.344 0.305 8.869 1.00 71.62 620 LYS A O 1
ATOM 4571 N N . GLY A 1 621 ? -18.681 1.512 9.765 1.00 73.25 621 GLY A N 1
ATOM 4572 C CA . GLY A 1 621 ? -18.159 2.049 8.505 1.00 73.25 621 GLY A CA 1
ATOM 4573 C C . GLY A 1 621 ? -18.939 3.259 7.987 1.00 73.25 621 GLY A C 1
ATOM 4574 O O . GLY A 1 621 ? -18.903 3.532 6.790 1.00 73.25 621 GLY A O 1
ATOM 4575 N N . ASN A 1 622 ? -19.640 3.967 8.873 1.00 83.06 622 ASN A N 1
ATOM 4576 C CA . ASN A 1 622 ? -20.416 5.149 8.520 1.00 83.06 622 ASN A CA 1
ATOM 4577 C C . ASN A 1 622 ? -19.539 6.407 8.540 1.00 83.06 622 ASN A C 1
ATOM 4579 O O . ASN A 1 622 ? -18.632 6.540 9.364 1.00 83.06 622 ASN A O 1
ATOM 4583 N N . ASP A 1 623 ? -19.861 7.368 7.676 1.00 88.75 623 ASP A N 1
ATOM 4584 C CA . ASP A 1 623 ? -19.311 8.720 7.791 1.00 88.75 623 ASP A CA 1
ATOM 4585 C C . ASP A 1 623 ? -19.880 9.418 9.024 1.00 88.75 623 ASP A C 1
ATOM 4587 O O . ASP A 1 623 ? -21.013 9.145 9.428 1.00 88.75 623 ASP A O 1
ATOM 4591 N N . VAL A 1 624 ? -19.114 10.341 9.606 1.00 90.81 624 VAL A N 1
ATOM 4592 C CA . VAL A 1 624 ? -19.525 11.026 10.837 1.00 90.81 624 VAL A CA 1
ATOM 4593 C C . VAL A 1 624 ? -19.544 12.532 10.654 1.00 90.81 624 VAL A C 1
ATOM 4595 O O . VAL A 1 624 ? -18.621 13.135 10.109 1.00 90.81 624 VAL A O 1
ATOM 4598 N N . ILE A 1 625 ? -20.615 13.148 11.143 1.00 91.94 625 ILE A N 1
ATOM 4599 C CA . ILE A 1 625 ? -20.840 14.588 11.110 1.00 91.94 625 ILE A CA 1
ATOM 4600 C C . ILE A 1 625 ? -20.942 15.085 12.547 1.00 91.94 625 ILE A C 1
ATOM 4602 O O . ILE A 1 625 ? -21.881 14.736 13.258 1.00 91.94 625 ILE A O 1
ATOM 4606 N N . ILE A 1 626 ? -20.019 15.949 12.949 1.00 91.94 626 ILE A N 1
ATOM 4607 C CA . ILE A 1 626 ? -20.007 16.617 14.250 1.00 91.94 626 ILE A CA 1
ATOM 4608 C C . ILE A 1 626 ? -20.393 18.074 14.026 1.00 91.94 626 ILE A C 1
ATOM 4610 O O . ILE A 1 626 ? -19.752 18.754 13.224 1.00 91.94 626 ILE A O 1
ATOM 4614 N N . ARG A 1 627 ? -21.430 18.575 14.704 1.00 89.25 627 ARG A N 1
ATOM 4615 C CA . ARG A 1 627 ? -21.889 19.961 14.513 1.00 89.25 627 ARG A CA 1
ATOM 4616 C C . ARG A 1 627 ? -22.248 20.679 15.807 1.00 89.25 627 ARG A C 1
ATOM 4618 O O . ARG A 1 627 ? -22.708 20.060 16.764 1.00 89.25 627 ARG A O 1
ATOM 4625 N N . SER A 1 628 ? -22.058 21.999 15.803 1.00 82.81 628 SER A N 1
ATOM 4626 C CA . SER A 1 628 ? -22.361 22.879 16.940 1.00 82.81 628 SER A CA 1
ATOM 4627 C C . SER A 1 628 ? -23.847 23.220 17.091 1.00 82.81 628 SER A C 1
ATOM 4629 O O . SER A 1 628 ? -24.284 23.474 18.204 1.00 82.81 628 SER A O 1
ATOM 4631 N N . ALA A 1 629 ? -24.638 23.235 16.015 1.00 72.00 629 ALA A N 1
ATOM 4632 C CA . ALA A 1 629 ? -26.049 23.630 16.070 1.00 72.00 629 ALA A CA 1
ATOM 4633 C C . ALA A 1 629 ? -26.920 22.788 15.130 1.00 72.00 629 ALA A C 1
ATOM 4635 O O . ALA A 1 629 ? -26.470 22.389 14.050 1.00 72.00 629 ALA A O 1
ATOM 4636 N N . ARG A 1 630 ? -28.182 22.545 15.516 1.00 62.28 630 ARG A N 1
ATOM 4637 C CA . ARG A 1 630 ? -29.177 21.877 14.657 1.00 62.28 630 ARG A CA 1
ATOM 4638 C C . ARG A 1 630 ? -29.967 22.883 13.839 1.00 62.28 630 ARG A C 1
ATOM 4640 O O . ARG A 1 630 ? -30.257 22.618 12.678 1.00 62.28 630 ARG A O 1
ATOM 4647 N N . VAL A 1 631 ? -30.312 24.003 14.464 1.00 62.03 631 VAL A N 1
ATOM 4648 C CA . VAL A 1 631 ? -31.088 25.109 13.896 1.00 62.03 631 VAL A CA 1
ATOM 4649 C C . VAL A 1 631 ? -30.507 26.447 14.353 1.00 62.03 631 VAL A C 1
ATOM 4651 O O . VAL A 1 631 ? -29.710 26.496 15.289 1.00 62.03 631 VAL A O 1
ATOM 4654 N N . HIS A 1 632 ? -30.913 27.544 13.712 1.00 61.22 632 HIS A N 1
ATOM 4655 C CA . HIS A 1 632 ? -30.421 28.883 14.047 1.00 61.22 632 HIS A CA 1
ATOM 4656 C C . HIS A 1 632 ? -30.666 29.253 15.526 1.00 61.22 632 HIS A C 1
ATOM 4658 O O . HIS A 1 632 ? -29.784 29.836 16.162 1.00 61.22 632 HIS A O 1
ATOM 4664 N N . ASP A 1 633 ? -31.806 28.855 16.093 1.00 65.44 633 ASP A N 1
ATOM 4665 C CA . ASP A 1 633 ? -32.173 29.124 17.492 1.00 65.44 633 ASP A CA 1
ATOM 4666 C C . ASP A 1 633 ? -31.229 28.454 18.508 1.00 65.44 633 ASP A C 1
ATOM 4668 O O . ASP A 1 633 ? -31.099 28.919 19.640 1.00 65.44 633 ASP A O 1
ATOM 4672 N N . ASP A 1 634 ? -30.521 27.384 18.128 1.00 68.44 634 ASP A N 1
ATOM 4673 C CA . ASP A 1 634 ? -29.558 26.732 19.024 1.00 68.44 634 ASP A CA 1
ATOM 4674 C C . ASP A 1 634 ? -28.316 27.602 19.253 1.00 68.44 634 ASP A C 1
ATOM 4676 O O . ASP A 1 634 ? -27.700 27.535 20.319 1.00 68.44 634 ASP A O 1
ATOM 4680 N N . ALA A 1 635 ? -27.968 28.469 18.295 1.00 69.69 635 ALA A N 1
ATOM 4681 C CA . ALA A 1 635 ? -26.906 29.452 18.481 1.00 69.69 635 ALA A CA 1
ATOM 4682 C C . ALA A 1 635 ? -27.297 30.492 19.544 1.00 69.69 635 ALA A C 1
ATOM 4684 O O . ALA A 1 635 ? -26.465 30.868 20.366 1.00 69.69 635 ALA A O 1
ATOM 4685 N N . GLU A 1 636 ? -28.564 30.919 19.580 1.00 72.88 636 GLU A N 1
ATOM 4686 C CA . GLU A 1 636 ? -29.045 31.855 20.603 1.00 72.88 636 GLU A CA 1
ATOM 4687 C C . GLU A 1 636 ? -29.048 31.221 21.993 1.00 72.88 636 GLU A C 1
ATOM 4689 O O . GLU A 1 636 ? -28.480 31.801 22.918 1.00 72.88 636 GLU A O 1
ATOM 4694 N N . LYS A 1 637 ? -29.549 29.986 22.120 1.00 75.44 637 LYS A N 1
ATOM 4695 C CA . LYS A 1 637 ? -29.499 29.218 23.379 1.00 75.44 637 LYS A CA 1
ATOM 4696 C C . LYS A 1 637 ? -28.073 29.008 23.885 1.00 75.44 637 LYS A C 1
ATOM 4698 O O . LYS A 1 637 ? -27.820 29.053 25.085 1.00 75.44 637 LYS A O 1
ATOM 4703 N N . SER A 1 638 ? -27.126 28.806 22.972 1.00 74.25 638 SER A N 1
ATOM 4704 C CA . SER A 1 638 ? -25.702 28.678 23.299 1.00 74.25 638 SER A CA 1
ATOM 4705 C C . SER A 1 638 ? -25.133 29.962 23.903 1.00 74.25 638 SER A C 1
ATOM 4707 O O . SER A 1 638 ? -24.347 29.915 24.849 1.00 74.25 638 SER A O 1
ATOM 4709 N N . PHE A 1 639 ? -25.548 31.121 23.384 1.00 78.81 639 PHE A N 1
ATOM 4710 C CA . PHE A 1 639 ? -25.162 32.417 23.939 1.00 78.81 639 PHE A CA 1
ATOM 4711 C C . PHE A 1 639 ? -25.849 32.714 25.271 1.00 78.81 639 PHE A C 1
ATOM 4713 O O . PHE A 1 639 ? -25.216 33.297 26.150 1.00 78.81 639 PHE A O 1
ATOM 4720 N N . GLU A 1 640 ? -27.111 32.317 25.436 1.00 80.50 640 GLU A N 1
ATOM 4721 C CA . GLU A 1 640 ? -27.818 32.420 26.715 1.00 80.50 640 GLU A CA 1
ATOM 4722 C C . GLU A 1 640 ? -27.128 31.584 27.794 1.00 80.50 640 GLU A C 1
ATOM 4724 O O . GLU A 1 640 ? -26.804 32.121 28.850 1.00 80.50 640 GLU A O 1
ATOM 4729 N N . ALA A 1 641 ? -26.781 30.329 27.490 1.00 78.19 641 ALA A N 1
ATOM 4730 C CA . ALA A 1 641 ? -26.046 29.464 28.409 1.00 78.19 641 ALA A CA 1
ATOM 4731 C C . ALA A 1 641 ? -24.691 30.065 28.820 1.00 78.19 641 ALA A C 1
ATOM 4733 O O . ALA A 1 641 ? -24.332 30.025 29.990 1.00 78.19 641 ALA A O 1
ATOM 4734 N N . GLY A 1 642 ? -23.945 30.677 27.892 1.00 80.88 642 GLY A N 1
ATOM 4735 C CA . GLY A 1 642 ? -22.680 31.350 28.220 1.00 80.88 642 GLY A CA 1
ATOM 4736 C C . GLY A 1 642 ? -22.846 32.624 29.059 1.00 80.88 642 GLY A C 1
ATOM 4737 O O . GLY A 1 642 ? -21.958 32.973 29.842 1.00 80.88 642 GLY A O 1
ATOM 4738 N N . LYS A 1 643 ? -23.989 33.311 28.941 1.00 81.62 643 LYS A N 1
ATOM 4739 C CA . LYS A 1 643 ? -24.290 34.532 29.701 1.00 81.62 643 LYS A CA 1
ATOM 4740 C C . LYS A 1 643 ? -24.423 34.255 31.198 1.00 81.62 643 LYS A C 1
ATOM 4742 O O . LYS A 1 643 ? -23.975 35.081 31.993 1.00 81.62 643 LYS A O 1
ATOM 4747 N N . ASP A 1 644 ? -24.952 33.091 31.572 1.00 81.50 644 ASP A N 1
ATOM 4748 C CA . ASP A 1 644 ? -25.031 32.644 32.972 1.00 81.50 644 ASP A CA 1
ATOM 4749 C C . ASP A 1 644 ? -23.640 32.496 33.622 1.00 81.50 644 ASP A C 1
ATOM 4751 O O . ASP A 1 644 ? -23.509 32.548 34.844 1.00 81.50 644 ASP A O 1
ATOM 4755 N N . TYR A 1 645 ? -22.586 32.413 32.803 1.00 80.88 645 TYR A N 1
ATOM 4756 C CA . TYR A 1 645 ? -21.179 32.360 33.211 1.00 80.88 645 TYR A CA 1
ATOM 4757 C C . TYR A 1 645 ? -20.417 33.672 32.954 1.00 80.88 645 TYR A C 1
ATOM 4759 O O . TYR A 1 645 ? -19.194 33.714 33.077 1.00 80.88 645 TYR A O 1
ATOM 4767 N N . GLY A 1 646 ? -21.118 34.757 32.607 1.00 83.25 646 GLY A N 1
ATOM 4768 C CA . GLY A 1 646 ? -20.526 36.079 32.379 1.00 83.25 646 GLY A CA 1
ATOM 4769 C C . GLY A 1 646 ? -19.779 36.234 31.050 1.00 83.25 646 GLY A C 1
ATOM 4770 O O . GLY A 1 646 ? -19.053 37.213 30.886 1.00 83.25 646 GLY A O 1
ATOM 4771 N N . LEU A 1 647 ? -19.952 35.302 30.109 1.00 85.69 647 LEU A N 1
ATOM 4772 C CA . LEU A 1 647 ? -19.273 35.319 28.815 1.00 85.69 647 LEU A CA 1
ATOM 4773 C C . LEU A 1 647 ? -20.044 36.143 27.780 1.00 85.69 647 LEU A C 1
ATOM 4775 O O . LEU A 1 647 ? -21.276 36.142 27.728 1.00 85.69 647 LEU A O 1
ATOM 4779 N N . ASN A 1 648 ? -19.311 36.814 26.898 1.00 87.06 648 ASN A N 1
ATOM 4780 C CA . ASN A 1 648 ? -19.875 37.486 25.735 1.00 87.06 648 ASN A CA 1
ATOM 4781 C C . ASN A 1 648 ? -19.978 36.536 24.521 1.00 87.06 648 ASN A C 1
ATOM 4783 O O . ASN A 1 648 ? -19.404 35.448 24.488 1.00 87.06 648 ASN A O 1
ATOM 4787 N N . ARG A 1 649 ? -20.701 36.958 23.473 1.00 83.88 649 ARG A N 1
ATOM 4788 C CA . ARG A 1 649 ? -20.930 36.134 22.267 1.00 83.88 649 ARG A CA 1
ATOM 4789 C C . ARG A 1 649 ? -19.640 35.692 21.563 1.00 83.88 649 ARG A C 1
ATOM 4791 O O . ARG A 1 649 ? -19.597 34.594 21.007 1.00 83.88 649 ARG A O 1
ATOM 4798 N N . SER A 1 650 ? -18.602 36.529 21.572 1.00 83.38 650 SER A N 1
ATOM 4799 C CA . SER A 1 650 ? -17.312 36.202 20.957 1.00 83.38 650 SER A CA 1
ATOM 4800 C C . SER A 1 650 ? -16.579 35.125 21.751 1.00 83.38 650 SER A C 1
ATOM 4802 O O . SER A 1 650 ? -16.025 34.209 21.154 1.00 83.38 650 SER A O 1
ATOM 4804 N N . GLU A 1 651 ? -16.610 35.204 23.082 1.00 84.44 651 GLU A N 1
ATOM 4805 C CA . GLU A 1 651 ? -15.994 34.209 23.970 1.00 84.44 651 GLU A CA 1
ATOM 4806 C C . GLU A 1 651 ? -16.683 32.849 23.846 1.00 84.44 651 GLU A C 1
ATOM 4808 O O . GLU A 1 651 ? -16.014 31.830 23.703 1.00 84.44 651 GLU A O 1
ATOM 4813 N N . VAL A 1 652 ? -18.020 32.828 23.807 1.00 84.81 652 VAL A N 1
ATOM 4814 C CA . VAL A 1 652 ? -18.792 31.596 23.567 1.00 84.81 652 VAL A CA 1
ATOM 4815 C C . VAL A 1 652 ? -18.422 30.968 22.220 1.00 84.81 652 VAL A C 1
ATOM 4817 O O . VAL A 1 652 ? -18.165 29.766 22.148 1.00 84.81 652 VAL A O 1
ATOM 4820 N N . SER A 1 653 ? -18.335 31.778 21.161 1.00 84.06 653 SER A N 1
ATOM 4821 C CA . SER A 1 653 ? -17.959 31.299 19.823 1.00 84.06 653 SER A CA 1
ATOM 4822 C C . SER A 1 653 ? -16.535 30.730 19.795 1.00 84.06 653 SER A C 1
ATOM 4824 O O . SER A 1 653 ? -16.315 29.671 19.210 1.00 84.06 653 SER A O 1
ATOM 4826 N N . ASP A 1 654 ? -15.580 31.384 20.467 1.00 86.44 654 ASP A N 1
ATOM 4827 C CA . ASP A 1 654 ? -14.194 30.912 20.557 1.00 86.44 654 ASP A CA 1
ATOM 4828 C C . ASP A 1 654 ? -14.071 29.605 21.354 1.00 86.44 654 ASP A C 1
ATOM 4830 O O . ASP A 1 654 ? -13.308 28.715 20.970 1.00 86.44 654 ASP A O 1
ATOM 4834 N N . ILE A 1 655 ? -14.861 29.440 22.422 1.00 87.69 655 ILE A N 1
ATOM 4835 C CA . ILE A 1 655 ? -14.914 28.201 23.211 1.00 87.69 655 ILE A CA 1
ATOM 4836 C C . ILE A 1 655 ? -15.446 27.041 22.366 1.00 87.69 655 ILE A C 1
ATOM 4838 O O . ILE A 1 655 ? -14.831 25.972 22.364 1.00 87.69 655 ILE A O 1
ATOM 4842 N N . ILE A 1 656 ? -16.538 27.252 21.623 1.00 87.56 656 ILE A N 1
ATOM 4843 C CA . ILE A 1 656 ? -17.116 26.241 20.724 1.00 87.56 656 ILE A CA 1
ATOM 4844 C C . ILE A 1 656 ? -16.118 25.884 19.618 1.00 87.56 656 ILE A C 1
ATOM 4846 O O . ILE A 1 656 ? -15.881 24.704 19.359 1.00 87.56 656 ILE A O 1
ATOM 4850 N N . ALA A 1 657 ? -15.496 26.887 18.991 1.00 89.44 657 ALA A N 1
ATOM 4851 C CA . ALA A 1 657 ? -14.516 26.670 17.934 1.00 89.44 657 ALA A CA 1
ATOM 4852 C C . ALA A 1 657 ? -13.276 25.921 18.434 1.00 89.44 657 ALA A C 1
ATOM 4854 O O . ALA A 1 657 ? -12.791 25.015 17.759 1.00 89.44 657 ALA A O 1
ATOM 4855 N N . SER A 1 658 ? -12.793 26.264 19.631 1.00 90.00 658 SER A N 1
ATOM 4856 C CA . SER A 1 658 ? -11.672 25.572 20.270 1.00 90.00 658 SER A CA 1
ATOM 4857 C C . SER A 1 658 ? -12.035 24.128 20.606 1.00 90.00 658 SER A C 1
ATOM 4859 O O . SER A 1 658 ? -11.260 23.233 20.308 1.00 90.00 658 SER A O 1
ATOM 4861 N N . PHE A 1 659 ? -13.233 23.877 21.147 1.00 91.12 659 PHE A N 1
ATOM 4862 C CA . PHE A 1 659 ? -13.694 22.521 21.449 1.00 91.12 659 PHE A CA 1
ATOM 4863 C C . PHE A 1 659 ? -13.824 21.653 20.189 1.00 91.12 659 PHE A C 1
ATOM 4865 O O . PHE A 1 659 ? -13.309 20.541 20.156 1.00 91.12 659 PHE A O 1
ATOM 4872 N N . LEU A 1 660 ? -14.456 22.172 19.132 1.00 92.31 660 LEU A N 1
ATOM 4873 C CA . LEU A 1 660 ? -14.551 21.489 17.838 1.00 92.31 660 LEU A CA 1
ATOM 4874 C C . LEU A 1 660 ? -13.175 21.250 17.207 1.00 92.31 660 LEU A C 1
ATOM 4876 O O . LEU A 1 660 ? -12.945 20.186 16.640 1.00 92.31 660 LEU A O 1
ATOM 4880 N N . GLY A 1 661 ? -12.271 22.227 17.305 1.00 93.19 661 GLY A N 1
ATOM 4881 C CA . GLY A 1 661 ? -10.896 22.097 16.832 1.00 93.19 661 GLY A CA 1
ATOM 4882 C C . GLY A 1 661 ? -10.104 21.042 17.602 1.00 93.19 661 GLY A C 1
ATOM 4883 O O . GLY A 1 661 ? -9.365 20.276 16.991 1.00 93.19 661 GLY A O 1
ATOM 4884 N N . ASP A 1 662 ? -10.300 20.955 18.918 1.00 92.00 662 ASP A N 1
ATOM 4885 C CA . ASP A 1 662 ? -9.698 19.917 19.753 1.00 92.00 662 ASP A CA 1
ATOM 4886 C C . ASP A 1 662 ? -10.243 18.534 19.397 1.00 92.00 662 ASP A C 1
ATOM 4888 O O . ASP A 1 662 ? -9.456 17.625 19.181 1.00 92.00 662 ASP A O 1
ATOM 4892 N N . ILE A 1 663 ? -11.563 18.379 19.247 1.00 92.56 663 ILE A N 1
ATOM 4893 C CA . ILE A 1 663 ? -12.176 17.121 18.790 1.00 92.56 663 ILE A CA 1
ATOM 4894 C C . ILE A 1 663 ? -11.637 16.716 17.413 1.00 92.56 663 ILE A C 1
ATOM 4896 O O . ILE A 1 663 ? -11.265 15.566 17.204 1.00 92.56 663 ILE A O 1
ATOM 4900 N N . ALA A 1 664 ? -11.564 17.653 16.466 1.00 93.94 664 ALA A N 1
ATOM 4901 C CA . ALA A 1 664 ? -11.015 17.396 15.138 1.00 93.94 664 ALA A CA 1
ATOM 4902 C C . ALA A 1 664 ? -9.552 16.927 15.205 1.00 93.94 664 ALA A C 1
ATOM 4904 O O . ALA A 1 664 ? -9.165 15.989 14.506 1.00 93.94 664 ALA A O 1
ATOM 4905 N N . ALA A 1 665 ? -8.747 17.556 16.062 1.00 92.75 665 ALA A N 1
ATOM 4906 C CA . ALA A 1 665 ? -7.360 17.177 16.283 1.00 92.75 665 ALA A CA 1
ATOM 4907 C C . ALA A 1 665 ? -7.232 15.807 16.962 1.00 92.75 665 ALA A C 1
ATOM 4909 O O . ALA A 1 665 ? -6.421 14.996 16.522 1.00 92.75 665 ALA A O 1
ATOM 4910 N N . ASP A 1 666 ? -8.042 15.529 17.983 1.00 89.75 666 ASP A N 1
ATOM 4911 C CA . ASP A 1 666 ? -8.083 14.242 18.682 1.00 89.75 666 ASP A CA 1
ATOM 4912 C C . ASP A 1 666 ? -8.442 13.124 17.688 1.00 89.75 666 ASP A C 1
ATOM 4914 O O . ASP A 1 666 ? -7.706 12.148 17.568 1.00 89.75 666 ASP A O 1
ATOM 4918 N N . ILE A 1 667 ? -9.455 13.334 16.837 1.00 89.38 667 ILE A N 1
ATOM 4919 C CA . ILE A 1 667 ? -9.822 12.386 15.773 1.00 89.38 667 ILE A CA 1
ATOM 4920 C C . ILE A 1 667 ? -8.666 12.136 14.801 1.00 89.38 667 ILE A C 1
ATOM 4922 O O . ILE A 1 667 ? -8.416 10.991 14.433 1.00 89.38 667 ILE A O 1
ATOM 4926 N N . ILE A 1 668 ? -7.955 13.186 14.380 1.00 89.81 668 ILE A N 1
ATOM 4927 C CA . ILE A 1 668 ? -6.797 13.064 13.481 1.00 89.81 668 ILE A CA 1
ATOM 4928 C C . ILE A 1 668 ? -5.649 12.284 14.139 1.00 89.81 668 ILE A C 1
ATOM 4930 O O . ILE A 1 668 ? -4.949 11.541 13.452 1.00 89.81 668 ILE A O 1
ATOM 4934 N N . ARG A 1 669 ? -5.436 12.446 15.452 1.00 83.94 669 ARG A N 1
ATOM 4935 C CA . ARG A 1 669 ? -4.375 11.743 16.191 1.00 83.94 669 ARG A CA 1
ATOM 4936 C C . ARG A 1 669 ? -4.733 10.292 16.513 1.00 83.94 669 ARG A C 1
ATOM 4938 O O . ARG A 1 669 ? -3.827 9.467 16.607 1.00 83.94 669 ARG A O 1
ATOM 4945 N N . GLU A 1 670 ? -6.010 9.992 16.715 1.00 79.25 670 GLU A N 1
ATOM 4946 C CA . GLU A 1 670 ? -6.450 8.716 17.289 1.00 79.25 670 GLU A CA 1
ATOM 4947 C C . GLU A 1 670 ? -7.080 7.774 16.265 1.00 79.25 670 GLU A C 1
ATOM 4949 O O . GLU A 1 670 ? -7.022 6.562 16.447 1.00 79.25 670 GLU A O 1
ATOM 4954 N N . HIS A 1 671 ? -7.631 8.284 15.162 1.00 78.06 671 HIS A N 1
ATOM 4955 C CA . HIS A 1 671 ? -8.354 7.469 14.189 1.00 78.06 671 HIS A CA 1
ATOM 4956 C C . HIS A 1 671 ? -7.769 7.584 12.782 1.00 78.06 671 HIS A C 1
ATOM 4958 O O . HIS A 1 671 ? -7.348 8.646 12.322 1.00 78.06 671 HIS A O 1
ATOM 4964 N N . ARG A 1 672 ? -7.809 6.480 12.025 1.00 78.81 672 ARG A N 1
ATOM 4965 C CA . ARG A 1 672 ? -7.452 6.518 10.601 1.00 78.81 672 ARG A CA 1
ATOM 4966 C C . ARG A 1 672 ? -8.607 7.132 9.814 1.00 78.81 672 ARG A C 1
ATOM 4968 O O . ARG A 1 672 ? -9.708 6.596 9.799 1.00 78.81 672 ARG A O 1
ATOM 4975 N N . ILE A 1 673 ? -8.390 8.226 9.106 1.00 87.31 673 ILE A N 1
ATOM 4976 C CA . ILE A 1 673 ? -9.438 8.845 8.280 1.00 87.31 673 ILE A CA 1
ATOM 4977 C C . ILE A 1 673 ? -8.936 9.051 6.851 1.00 87.31 673 ILE A C 1
ATOM 4979 O O . ILE A 1 673 ? -7.731 9.158 6.619 1.00 87.31 673 ILE A O 1
ATOM 4983 N N . ASN A 1 674 ? -9.837 9.049 5.864 1.00 87.44 674 ASN A N 1
ATOM 4984 C CA . ASN A 1 674 ? -9.461 9.440 4.495 1.00 87.44 674 ASN A CA 1
ATOM 4985 C C . ASN A 1 674 ? -9.270 10.950 4.435 1.00 87.44 674 ASN A C 1
ATOM 4987 O O . ASN A 1 674 ? -8.354 11.460 3.788 1.00 87.44 674 ASN A O 1
ATOM 4991 N N . GLY A 1 675 ? -10.142 11.660 5.141 1.00 91.88 675 GLY A N 1
ATOM 4992 C CA . GLY A 1 675 ? -10.072 13.091 5.250 1.00 91.88 675 GLY A CA 1
ATOM 4993 C C . GLY A 1 675 ? -11.161 13.678 6.123 1.00 91.88 675 GLY A C 1
ATOM 4994 O O . GLY A 1 675 ? -12.068 12.989 6.598 1.00 91.88 675 GLY A O 1
ATOM 4995 N N . MET A 1 676 ? -11.028 14.979 6.327 1.00 95.50 676 MET A N 1
ATOM 4996 C CA . MET A 1 676 ? -11.887 15.766 7.183 1.00 95.50 676 MET A CA 1
ATOM 4997 C C . MET A 1 676 ? -12.298 17.048 6.468 1.00 95.50 676 MET A C 1
ATOM 4999 O O . MET A 1 676 ? -11.453 17.789 5.964 1.00 95.50 676 MET A O 1
ATOM 5003 N N . LEU A 1 677 ? -13.600 17.317 6.447 1.00 96.12 677 LEU A N 1
ATOM 5004 C CA . LEU A 1 677 ? -14.151 18.605 6.059 1.00 96.12 677 LEU A CA 1
ATOM 5005 C C . LEU A 1 677 ? -14.324 19.476 7.303 1.00 96.12 677 LEU A C 1
ATOM 5007 O O . LEU A 1 677 ? -15.094 19.140 8.198 1.00 96.12 677 LEU A O 1
ATOM 5011 N N . LEU A 1 678 ? -13.663 20.626 7.319 1.00 95.06 678 LEU A N 1
ATOM 5012 C CA . LEU A 1 678 ? -13.784 21.642 8.359 1.00 95.06 678 LEU A CA 1
ATOM 5013 C C . LEU A 1 678 ? -14.605 22.811 7.811 1.00 95.06 678 LEU A C 1
ATOM 5015 O O . LEU A 1 678 ? -14.172 23.508 6.886 1.00 95.06 678 LEU A O 1
ATOM 5019 N N . THR A 1 679 ? -15.803 23.036 8.360 1.00 91.38 679 THR A N 1
ATOM 5020 C CA . THR A 1 679 ? -16.638 24.179 7.959 1.00 91.38 679 THR A CA 1
ATOM 5021 C C . THR A 1 679 ? -16.477 25.330 8.952 1.00 91.38 679 THR A C 1
ATOM 5023 O O . THR A 1 679 ? -16.829 25.188 10.126 1.00 91.38 679 THR A O 1
ATOM 5026 N N . GLY A 1 680 ? -16.008 26.477 8.462 1.00 82.50 680 GLY A N 1
ATOM 5027 C CA . GLY A 1 680 ? -15.641 27.648 9.262 1.00 82.50 680 GLY A CA 1
ATOM 5028 C C . GLY A 1 680 ? -14.123 27.811 9.373 1.00 82.50 680 GLY A C 1
ATOM 5029 O O . GLY A 1 680 ? -13.414 26.869 9.724 1.00 82.50 680 GLY A O 1
ATOM 5030 N N . GLY A 1 681 ? -13.624 29.016 9.073 1.00 82.62 681 GLY A N 1
ATOM 5031 C CA . GLY A 1 681 ? -12.188 29.319 9.123 1.00 82.62 681 GLY A CA 1
ATOM 5032 C C . GLY A 1 681 ? -11.595 29.129 10.521 1.00 82.62 681 GLY A C 1
ATOM 5033 O O . GLY A 1 681 ? -10.511 28.563 10.654 1.00 82.62 681 GLY A O 1
ATOM 5034 N N . ASP A 1 682 ? -12.352 29.499 11.555 1.00 87.44 682 ASP A N 1
ATOM 5035 C CA . ASP A 1 682 ? -11.922 29.383 12.950 1.00 87.44 682 ASP A CA 1
ATOM 5036 C C . ASP A 1 682 ? -11.727 27.924 13.368 1.00 87.44 682 ASP A C 1
ATOM 5038 O O . ASP A 1 682 ? -10.744 27.603 14.027 1.00 87.44 682 ASP A O 1
ATOM 5042 N N . ILE A 1 683 ? -12.597 27.009 12.921 1.00 91.50 683 ILE A N 1
ATOM 5043 C CA . ILE A 1 683 ? -12.473 25.575 13.229 1.00 91.50 683 ILE A CA 1
ATOM 5044 C C . ILE A 1 683 ? -11.198 25.009 12.608 1.00 91.50 683 ILE A C 1
ATOM 5046 O O . ILE A 1 683 ? -10.437 24.309 13.277 1.00 91.50 683 ILE A O 1
ATOM 5050 N N . ALA A 1 684 ? -10.929 25.347 11.343 1.00 91.44 684 ALA A N 1
ATOM 5051 C CA . ALA A 1 684 ? -9.712 24.923 10.660 1.00 91.44 684 ALA A CA 1
ATOM 5052 C C . ALA A 1 684 ? -8.450 25.450 11.360 1.00 91.44 684 ALA A C 1
ATOM 5054 O O . ALA A 1 684 ? -7.496 24.696 11.556 1.00 91.44 684 ALA A O 1
ATOM 5055 N N . MET A 1 685 ? -8.468 26.712 11.797 1.00 91.81 685 MET A N 1
ATOM 5056 C CA . MET A 1 685 ? -7.367 27.311 12.548 1.00 91.81 685 MET A CA 1
ATOM 5057 C C . MET A 1 685 ? -7.175 26.648 13.917 1.00 91.81 685 MET A C 1
ATOM 5059 O O . MET A 1 685 ? -6.055 26.268 14.245 1.00 91.81 685 MET A O 1
ATOM 5063 N N . LYS A 1 686 ? -8.244 26.454 14.700 1.00 94.44 686 LYS A N 1
ATOM 5064 C CA . LYS A 1 686 ? -8.173 25.816 16.025 1.00 94.44 686 LYS A CA 1
ATOM 5065 C C . LYS A 1 686 ? -7.707 24.364 15.934 1.00 94.44 686 LYS A C 1
ATOM 5067 O O . LYS A 1 686 ? -6.876 23.952 16.736 1.00 94.44 686 LYS A O 1
ATOM 5072 N N . THR A 1 687 ? -8.150 23.632 14.910 1.00 95.12 687 THR A N 1
ATOM 5073 C CA . THR A 1 687 ? -7.654 22.277 14.610 1.00 95.12 687 THR A CA 1
ATOM 5074 C C . THR A 1 687 ? -6.150 22.303 14.333 1.00 95.12 687 THR A C 1
ATOM 5076 O O . THR A 1 687 ? -5.398 21.536 14.929 1.00 95.12 687 THR A O 1
ATOM 5079 N N . ALA A 1 688 ? -5.687 23.230 13.485 1.00 92.94 688 ALA A N 1
ATOM 5080 C CA . ALA A 1 688 ? -4.265 23.382 13.181 1.00 92.94 688 ALA A CA 1
ATOM 5081 C C . ALA A 1 688 ? -3.435 23.742 14.428 1.00 92.94 688 ALA A C 1
ATOM 5083 O O . ALA A 1 688 ? -2.371 23.168 14.656 1.00 92.94 688 ALA A O 1
ATOM 5084 N N . THR A 1 689 ? -3.938 24.651 15.270 1.00 92.94 689 THR A N 1
ATOM 5085 C CA . THR A 1 689 ? -3.297 25.017 16.541 1.00 92.94 689 THR A CA 1
ATOM 5086 C C . THR A 1 689 ? -3.214 23.825 17.491 1.00 92.94 689 THR A C 1
ATOM 5088 O O . THR A 1 689 ? -2.146 23.567 18.038 1.00 92.94 689 THR A O 1
ATOM 5091 N N . SER A 1 690 ? -4.300 23.062 17.650 1.00 93.00 690 SER A N 1
ATOM 5092 C CA . SER A 1 690 ? -4.337 21.887 18.529 1.00 93.00 690 SER A CA 1
ATOM 5093 C C . SER A 1 690 ? -3.404 20.771 18.030 1.00 93.00 690 SER A C 1
ATOM 5095 O O . SER A 1 690 ? -2.736 20.105 18.821 1.00 93.00 690 SER A O 1
ATOM 5097 N N . LEU A 1 691 ? -3.251 20.605 16.711 1.00 92.12 691 LEU A N 1
ATOM 5098 C CA . LEU A 1 691 ? -2.267 19.690 16.110 1.00 92.12 691 LEU A CA 1
ATOM 5099 C C . LEU A 1 691 ? -0.823 20.222 16.107 1.00 92.12 691 LEU A C 1
ATOM 5101 O O . LEU A 1 691 ? 0.079 19.488 15.707 1.00 92.12 691 LEU A O 1
ATOM 5105 N N . ASN A 1 692 ? -0.598 21.466 16.544 1.00 91.50 692 ASN A N 1
ATOM 5106 C CA . ASN A 1 692 ? 0.691 22.160 16.496 1.00 91.50 692 ASN A CA 1
ATOM 5107 C C . ASN A 1 692 ? 1.307 22.218 15.081 1.00 91.50 692 ASN A C 1
ATOM 5109 O O . ASN A 1 692 ? 2.515 22.062 14.901 1.00 91.50 692 ASN A O 1
ATOM 5113 N N . VAL A 1 693 ? 0.472 22.442 14.061 1.00 91.19 693 VAL A N 1
ATOM 5114 C CA . VAL A 1 693 ? 0.910 22.561 12.661 1.00 91.19 693 VAL A CA 1
ATOM 5115 C C . VAL A 1 693 ? 0.881 24.012 12.193 1.00 91.19 693 VAL A C 1
ATOM 5117 O O . VAL A 1 693 ? 0.017 24.798 12.575 1.00 91.19 693 VAL A O 1
ATOM 5120 N N . SER A 1 694 ? 1.831 24.380 11.333 1.00 85.38 694 SER A N 1
ATOM 5121 C CA . SER A 1 694 ? 2.002 25.769 10.884 1.00 85.38 694 SER A CA 1
ATOM 5122 C C . SER A 1 694 ? 1.015 26.205 9.799 1.00 85.38 694 SER A C 1
ATOM 5124 O O . SER A 1 694 ? 0.900 27.399 9.533 1.00 85.38 694 SER A O 1
ATOM 5126 N N . GLY A 1 695 ? 0.312 25.273 9.152 1.00 86.31 695 GLY A N 1
ATOM 5127 C CA . GLY A 1 695 ? -0.700 25.619 8.159 1.00 86.31 695 GLY A CA 1
ATOM 5128 C C . GLY A 1 695 ? -1.207 24.443 7.333 1.00 86.31 695 GLY A C 1
ATOM 5129 O O . GLY A 1 695 ? -1.008 23.278 7.675 1.00 86.31 695 GLY A O 1
ATOM 5130 N N . LEU A 1 696 ? -1.869 24.782 6.226 1.00 89.44 696 LEU A N 1
ATOM 5131 C CA . LEU A 1 696 ? -2.453 23.854 5.262 1.00 89.44 696 LEU A CA 1
ATOM 5132 C C . LEU A 1 696 ? -1.718 23.974 3.918 1.00 89.44 696 LEU A C 1
ATOM 5134 O O . LEU A 1 696 ? -1.667 25.051 3.326 1.00 89.44 696 LEU A O 1
ATOM 5138 N N . ILE A 1 697 ? -1.176 22.867 3.418 1.00 92.69 697 ILE A N 1
ATOM 5139 C CA . ILE A 1 697 ? -0.675 22.743 2.048 1.00 92.69 697 ILE A CA 1
ATOM 5140 C C . ILE A 1 697 ? -1.884 22.521 1.145 1.00 92.69 697 ILE A C 1
ATOM 5142 O O . ILE A 1 697 ? -2.476 21.445 1.163 1.00 92.69 697 ILE A O 1
ATOM 5146 N N . VAL A 1 698 ? -2.260 23.535 0.368 1.00 92.94 698 VAL A N 1
ATOM 5147 C CA . VAL A 1 698 ? -3.384 23.458 -0.574 1.00 92.94 698 VAL A CA 1
ATOM 5148 C C . VAL A 1 698 ? -2.952 22.715 -1.837 1.00 92.94 698 VAL A C 1
ATOM 5150 O O . VAL A 1 698 ? -1.947 23.062 -2.451 1.00 92.94 698 VAL A O 1
ATOM 5153 N N . GLU A 1 699 ? -3.720 21.701 -2.226 1.00 92.19 699 GLU A N 1
ATOM 5154 C CA . GLU A 1 699 ? -3.456 20.868 -3.401 1.00 92.19 699 GLU A CA 1
ATOM 5155 C C . GLU A 1 699 ? -4.329 21.287 -4.587 1.00 92.19 699 GLU A C 1
ATOM 5157 O O . GLU A 1 699 ? -3.823 21.609 -5.661 1.00 92.19 699 GLU A O 1
ATOM 5162 N N . ARG A 1 700 ? -5.651 21.270 -4.401 1.00 91.62 700 ARG A N 1
ATOM 5163 C CA . ARG A 1 700 ? -6.624 21.527 -5.468 1.00 91.62 700 ARG A CA 1
ATOM 5164 C C . ARG A 1 700 ? -7.926 22.076 -4.913 1.00 91.62 700 ARG A C 1
ATOM 5166 O O . ARG A 1 700 ? -8.247 21.879 -3.742 1.00 91.62 700 ARG A O 1
ATOM 5173 N N . GLU A 1 701 ? -8.706 22.683 -5.787 1.00 93.00 701 GLU A N 1
ATOM 5174 C CA . GLU A 1 701 ? -10.085 23.064 -5.514 1.00 93.00 701 GLU A CA 1
ATOM 5175 C C . GLU A 1 701 ? -11.032 21.886 -5.802 1.00 93.00 701 GLU A C 1
ATOM 5177 O O . GLU A 1 701 ? -10.952 21.270 -6.864 1.00 93.00 701 GLU A O 1
ATOM 5182 N N . ILE A 1 702 ? -11.896 21.543 -4.839 1.00 92.31 702 ILE A N 1
ATOM 5183 C CA . ILE A 1 702 ? -12.895 20.466 -4.973 1.00 92.31 702 ILE A CA 1
ATOM 5184 C C . ILE A 1 702 ? -14.170 21.029 -5.585 1.00 92.31 702 ILE A C 1
ATOM 5186 O O . ILE A 1 702 ? -14.731 20.456 -6.509 1.00 92.31 702 ILE A O 1
ATOM 5190 N N . LEU A 1 703 ? -14.628 22.160 -5.074 1.00 92.69 703 LEU A N 1
ATOM 5191 C CA . LEU A 1 703 ? -15.762 22.931 -5.573 1.00 92.69 703 LEU A CA 1
ATOM 5192 C C . LEU A 1 703 ? -15.376 24.410 -5.517 1.00 92.69 703 LEU A C 1
ATOM 5194 O O . LEU A 1 703 ? -14.483 24.736 -4.735 1.00 92.69 703 LEU A O 1
ATOM 5198 N N . PRO A 1 704 ? -16.031 25.306 -6.275 1.00 91.06 704 PRO A N 1
ATOM 5199 C CA . PRO A 1 704 ? -15.719 26.734 -6.241 1.00 91.06 704 PRO A CA 1
ATOM 5200 C C . PRO A 1 704 ? -15.652 27.294 -4.805 1.00 91.06 704 PRO A C 1
ATOM 5202 O O . PRO A 1 704 ? -16.646 27.306 -4.077 1.00 91.06 704 PRO A O 1
ATOM 5205 N N . GLY A 1 705 ? -14.463 27.736 -4.391 1.00 89.00 705 GLY A N 1
ATOM 5206 C CA . GLY A 1 705 ? -14.139 28.250 -3.059 1.00 89.00 705 GLY A CA 1
ATOM 5207 C C . GLY A 1 705 ? -14.011 27.204 -1.942 1.00 89.00 705 GLY A C 1
ATOM 5208 O O . GLY A 1 705 ? -14.009 27.574 -0.768 1.00 89.00 705 GLY A O 1
ATOM 5209 N N . ILE A 1 706 ? -13.899 25.916 -2.280 1.00 94.56 706 ILE A N 1
ATOM 5210 C CA . ILE A 1 706 ? -13.734 24.789 -1.348 1.00 94.56 706 ILE A CA 1
ATOM 5211 C C . ILE A 1 706 ? -12.411 24.067 -1.667 1.00 94.56 706 ILE A C 1
ATOM 5213 O O . ILE A 1 706 ? -12.388 23.115 -2.461 1.00 94.56 706 ILE A O 1
ATOM 5217 N N . PRO A 1 707 ? -11.279 24.527 -1.103 1.00 94.06 707 PRO A N 1
ATOM 5218 C CA . PRO A 1 707 ? -9.977 23.913 -1.320 1.00 94.06 707 PRO A CA 1
ATOM 5219 C C . PRO A 1 707 ? -9.800 22.617 -0.519 1.00 94.06 707 PRO A C 1
ATOM 5221 O O . PRO A 1 707 ? -10.320 22.453 0.585 1.00 94.06 707 PRO A O 1
ATOM 5224 N N . SER A 1 708 ? -8.986 21.719 -1.067 1.00 94.69 708 SER A N 1
ATOM 5225 C CA . SER A 1 708 ? -8.467 20.529 -0.397 1.00 94.69 708 SER A CA 1
ATOM 5226 C C . SER A 1 708 ? -6.948 20.568 -0.311 1.00 94.69 708 SER A C 1
ATOM 5228 O O . SER A 1 708 ? -6.273 21.169 -1.151 1.00 94.69 708 SER A O 1
ATOM 5230 N N . GLY A 1 709 ? -6.411 19.901 0.699 1.00 93.06 709 GLY A N 1
ATOM 5231 C CA . GLY A 1 709 ? -4.994 19.902 0.997 1.00 93.06 709 GLY A CA 1
ATOM 5232 C C . GLY A 1 709 ? -4.636 18.938 2.117 1.00 93.06 709 GLY A C 1
ATOM 5233 O O . GLY A 1 709 ? -5.359 17.977 2.374 1.00 93.06 709 GLY A O 1
ATOM 5234 N N . TYR A 1 710 ? -3.529 19.227 2.789 1.00 93.88 710 TYR A N 1
ATOM 5235 C CA . TYR A 1 710 ? -3.008 18.475 3.930 1.00 93.88 710 TYR A CA 1
ATOM 5236 C C . TYR A 1 710 ? -2.466 19.444 4.969 1.00 93.88 710 TYR A C 1
ATOM 5238 O O . TYR A 1 710 ? -1.960 20.509 4.607 1.00 93.88 710 TYR A O 1
ATOM 5246 N N . PHE A 1 711 ? -2.522 19.095 6.251 1.00 92.69 711 PHE A N 1
ATOM 5247 C CA . PHE A 1 711 ? -1.774 19.867 7.240 1.00 92.69 711 PHE A CA 1
ATOM 5248 C C . PHE A 1 711 ? -0.266 19.784 6.955 1.00 92.69 711 PHE A C 1
ATOM 5250 O O . PHE A 1 711 ? 0.226 18.795 6.420 1.00 92.69 711 PHE A O 1
ATOM 5257 N N . SER A 1 712 ? 0.465 20.858 7.259 1.00 87.50 712 SER A N 1
ATOM 5258 C CA . SER A 1 712 ? 1.859 21.041 6.830 1.00 87.50 712 SER A CA 1
ATOM 5259 C C . SER A 1 712 ? 2.858 20.060 7.448 1.00 87.50 712 SER A C 1
ATOM 5261 O O . SER A 1 712 ? 3.983 19.955 6.963 1.00 87.50 712 SER A O 1
ATOM 5263 N N . ASP A 1 713 ? 2.480 19.383 8.531 1.00 85.81 713 ASP A N 1
ATOM 5264 C CA . ASP A 1 713 ? 3.315 18.366 9.161 1.00 85.81 713 ASP A CA 1
ATOM 5265 C C . ASP A 1 713 ? 3.263 17.056 8.349 1.00 85.81 713 ASP A C 1
ATOM 5267 O O . ASP A 1 713 ? 2.170 16.532 8.103 1.00 85.81 713 ASP A O 1
ATOM 5271 N N . PRO A 1 714 ? 4.419 16.493 7.945 1.00 79.50 714 PRO A N 1
ATOM 5272 C CA . PRO A 1 714 ? 4.485 15.209 7.252 1.00 79.50 714 PRO A CA 1
ATOM 5273 C C . PRO A 1 714 ? 3.740 14.061 7.948 1.00 79.50 714 PRO A C 1
ATOM 5275 O O . PRO A 1 714 ? 3.316 13.131 7.257 1.00 79.50 714 PRO A O 1
ATOM 5278 N N . ALA A 1 715 ? 3.561 14.119 9.272 1.00 79.62 715 ALA A N 1
ATOM 5279 C CA . ALA A 1 715 ? 2.793 13.145 10.042 1.00 79.62 715 ALA A CA 1
ATOM 5280 C C . ALA A 1 715 ? 1.334 13.010 9.579 1.00 79.62 715 ALA A C 1
ATOM 5282 O O . ALA A 1 715 ? 0.781 11.921 9.669 1.00 79.62 715 ALA A O 1
ATOM 5283 N N . TYR A 1 716 ? 0.740 14.077 9.033 1.00 85.69 716 TYR A N 1
ATOM 5284 C CA . TYR A 1 716 ? -0.667 14.116 8.607 1.00 85.69 716 TYR A CA 1
ATOM 5285 C C . TYR A 1 716 ? -0.827 14.171 7.078 1.00 85.69 716 TYR A C 1
ATOM 5287 O O . TYR A 1 716 ? -1.882 14.534 6.557 1.00 85.69 716 TYR A O 1
ATOM 5295 N N . SER A 1 717 ? 0.231 13.832 6.335 1.00 82.56 717 SER A N 1
ATOM 5296 C CA . SER A 1 717 ? 0.273 13.939 4.868 1.00 82.56 717 SER A CA 1
ATOM 5297 C C . SER A 1 717 ? -0.604 12.927 4.120 1.00 82.56 717 SER A C 1
ATOM 5299 O O . SER A 1 717 ? -0.776 13.046 2.908 1.00 82.56 717 SER A O 1
ATOM 5301 N N . ASP A 1 718 ? -1.172 11.936 4.809 1.00 81.88 718 ASP A N 1
ATOM 5302 C CA . ASP A 1 718 ? -2.096 10.949 4.244 1.00 81.88 718 ASP A CA 1
ATOM 5303 C C . ASP A 1 718 ? -3.575 11.234 4.563 1.00 81.88 718 ASP A C 1
ATOM 5305 O O . ASP A 1 718 ? -4.443 10.476 4.118 1.00 81.88 718 ASP A O 1
ATOM 5309 N N . ILE A 1 719 ? -3.863 12.332 5.274 1.00 91.00 719 ILE A N 1
ATOM 5310 C CA . ILE A 1 719 ? -5.210 12.769 5.658 1.00 91.00 719 ILE A CA 1
ATOM 5311 C C . ILE A 1 719 ? -5.598 14.001 4.843 1.00 91.00 719 ILE A C 1
ATOM 5313 O O . ILE A 1 719 ? -5.033 15.082 5.012 1.00 91.00 719 ILE A O 1
ATOM 5317 N N . LYS A 1 720 ? -6.602 13.868 3.970 1.00 94.38 720 LYS A N 1
ATOM 5318 C CA . LYS A 1 720 ? -7.071 15.002 3.170 1.00 94.38 720 LYS A CA 1
ATOM 5319 C C . LYS A 1 720 ? -7.859 15.978 4.046 1.00 94.38 720 LYS A C 1
ATOM 5321 O O . LYS A 1 720 ? -8.868 15.613 4.636 1.00 94.38 720 LYS A O 1
ATOM 5326 N N . ILE A 1 721 ? -7.446 17.235 4.095 1.00 95.81 721 ILE A N 1
ATOM 5327 C CA . ILE A 1 721 ? -8.166 18.297 4.799 1.00 95.81 721 ILE A CA 1
ATOM 5328 C C . ILE A 1 721 ? -8.863 19.174 3.768 1.00 95.81 721 ILE A C 1
ATOM 5330 O O . ILE A 1 721 ? -8.222 19.716 2.867 1.00 95.81 721 ILE A O 1
ATOM 5334 N N . ILE A 1 722 ? -10.179 19.304 3.895 1.00 96.12 722 ILE A N 1
ATOM 5335 C CA . ILE A 1 722 ? -11.008 20.185 3.078 1.00 96.12 722 ILE A CA 1
ATOM 5336 C C . ILE A 1 722 ? -11.513 21.301 3.978 1.00 96.12 722 ILE A C 1
ATOM 5338 O O . ILE A 1 722 ? -11.993 21.041 5.080 1.00 96.12 722 ILE A O 1
ATOM 5342 N N . THR A 1 723 ? -11.424 22.545 3.521 1.00 95.00 723 THR A N 1
ATOM 5343 C CA . THR A 1 723 ? -11.976 23.684 4.258 1.00 95.00 723 THR A CA 1
ATOM 5344 C C . THR A 1 723 ? -13.095 24.330 3.459 1.00 95.00 723 THR A C 1
ATOM 5346 O O . THR A 1 723 ? -13.019 24.473 2.241 1.00 95.00 723 THR A O 1
ATOM 5349 N N . LYS A 1 724 ? -14.174 24.703 4.149 1.00 93.38 724 LYS A N 1
ATOM 5350 C CA . LYS A 1 724 ? -15.323 25.388 3.548 1.00 93.38 724 LYS A CA 1
ATOM 5351 C C . LYS A 1 724 ? -15.688 26.603 4.385 1.00 93.38 724 LYS A C 1
ATOM 5353 O O . LYS A 1 724 ? -15.968 26.482 5.579 1.00 93.38 724 LYS A O 1
ATOM 5358 N N . ALA A 1 725 ? -15.744 27.774 3.763 1.00 89.50 725 ALA A N 1
ATOM 5359 C CA . ALA A 1 725 ? -16.360 28.937 4.392 1.00 89.50 725 ALA A CA 1
ATOM 5360 C C . ALA A 1 725 ? -17.881 28.722 4.530 1.00 89.50 725 ALA A C 1
ATOM 5362 O O . ALA A 1 725 ? -18.505 28.092 3.678 1.00 89.50 725 ALA A O 1
ATOM 5363 N N . GLY A 1 726 ? -18.494 29.245 5.597 1.00 82.75 726 GLY A N 1
ATOM 5364 C CA . GLY A 1 726 ? -19.901 28.963 5.925 1.00 82.75 726 GLY A CA 1
ATOM 5365 C C . GLY A 1 726 ? -20.863 29.166 4.749 1.00 82.75 726 GLY A C 1
ATOM 5366 O O . GLY A 1 726 ? -21.609 28.256 4.401 1.00 82.75 726 GLY A O 1
ATOM 5367 N N . GLY A 1 727 ? -20.755 30.304 4.058 1.00 83.94 727 GLY A N 1
ATOM 5368 C CA . GLY A 1 727 ? -21.640 30.673 2.946 1.00 83.94 727 GLY A CA 1
ATOM 5369 C C . GLY A 1 727 ? -21.311 30.077 1.571 1.00 83.94 727 GLY A C 1
ATOM 5370 O O . GLY A 1 727 ? -21.906 30.512 0.594 1.00 83.94 727 GLY A O 1
ATOM 5371 N N . PHE A 1 728 ? -20.357 29.149 1.458 1.00 88.06 728 PHE A N 1
ATOM 5372 C CA . PHE A 1 728 ? -19.895 28.629 0.163 1.00 88.06 728 PHE A CA 1
ATOM 5373 C C . PHE A 1 728 ? -20.495 27.258 -0.182 1.00 88.06 728 PHE A C 1
ATOM 5375 O O . PHE A 1 728 ? -20.781 26.451 0.711 1.00 88.06 728 PHE A O 1
ATOM 5382 N N . GLY A 1 729 ? -20.597 26.982 -1.486 1.00 90.31 729 GLY A N 1
ATOM 5383 C CA . GLY A 1 729 ? -21.088 25.723 -2.057 1.00 90.31 729 GLY A CA 1
ATOM 5384 C C . GLY A 1 729 ? -22.605 25.680 -2.279 1.00 90.31 729 GLY A C 1
ATOM 5385 O O . GLY A 1 729 ? -23.354 26.398 -1.619 1.00 90.31 729 GLY A O 1
ATOM 5386 N N . GLY A 1 730 ? -23.042 24.824 -3.209 1.00 91.50 730 GLY A N 1
ATOM 5387 C CA . GLY A 1 730 ? -24.455 24.487 -3.422 1.00 91.50 730 GLY A CA 1
ATOM 5388 C C . GLY A 1 730 ? -25.038 23.634 -2.290 1.00 91.50 730 GLY A C 1
ATOM 5389 O O . GLY A 1 730 ? -24.339 23.304 -1.332 1.00 91.50 730 GLY A O 1
ATOM 5390 N N . GLU A 1 731 ? -26.319 23.282 -2.387 1.00 93.00 731 GLU A N 1
ATOM 5391 C CA . GLU A 1 731 ? -27.041 22.485 -1.378 1.00 93.00 731 GLU A CA 1
ATOM 5392 C C . GLU A 1 731 ? -26.439 21.078 -1.178 1.00 93.00 731 GLU A C 1
ATOM 5394 O O . GLU A 1 731 ? -26.429 20.549 -0.072 1.00 93.00 731 GLU A O 1
ATOM 5399 N N . ASP A 1 732 ? -25.824 20.512 -2.211 1.00 92.75 732 ASP A N 1
ATOM 5400 C CA . ASP A 1 732 ? -25.175 19.199 -2.235 1.00 92.75 732 ASP A CA 1
ATOM 5401 C C . ASP A 1 732 ? -23.665 19.232 -1.928 1.00 92.75 732 ASP A C 1
ATOM 5403 O O . ASP A 1 732 ? -23.011 18.190 -1.894 1.00 92.75 732 ASP A O 1
ATOM 5407 N N . ALA A 1 733 ? -23.082 20.401 -1.643 1.00 93.88 733 ALA A N 1
ATOM 5408 C CA . ALA A 1 733 ? -21.625 20.553 -1.578 1.00 93.88 733 ALA A CA 1
ATOM 5409 C C . ALA A 1 733 ? -20.936 19.651 -0.536 1.00 93.88 733 ALA A C 1
ATOM 5411 O O . ALA A 1 733 ? -19.863 19.109 -0.801 1.00 93.88 733 ALA A O 1
ATOM 5412 N N . ILE A 1 734 ? -21.525 19.476 0.655 1.00 93.81 734 ILE A N 1
ATOM 5413 C CA . ILE A 1 734 ? -20.958 18.586 1.687 1.00 93.81 734 ILE A CA 1
ATOM 5414 C C . ILE A 1 734 ? -21.056 17.119 1.242 1.00 93.81 734 ILE A C 1
ATOM 5416 O O . ILE A 1 734 ? -20.122 16.350 1.469 1.00 93.81 734 ILE A O 1
ATOM 5420 N N . TYR A 1 735 ? -22.153 16.744 0.577 1.00 92.88 735 TYR A N 1
ATOM 5421 C CA . TYR A 1 735 ? -22.337 15.404 0.023 1.00 92.88 735 TYR A CA 1
ATOM 5422 C C . TYR A 1 735 ? -21.280 15.097 -1.045 1.00 92.88 735 TYR A C 1
ATOM 5424 O O . TYR A 1 735 ? -20.607 14.073 -0.959 1.00 92.88 735 TYR A O 1
ATOM 5432 N N . GLU A 1 736 ? -21.033 16.022 -1.976 1.00 93.06 736 GLU A N 1
ATOM 5433 C CA . GLU A 1 736 ? -19.963 15.865 -2.967 1.00 93.06 736 GLU A CA 1
ATOM 5434 C C . GLU A 1 736 ? -18.568 15.736 -2.344 1.00 93.06 736 GLU A C 1
ATOM 5436 O O . GLU A 1 736 ? -17.727 14.986 -2.841 1.00 93.06 736 GLU A O 1
ATOM 5441 N N . VAL A 1 737 ? -18.285 16.489 -1.276 1.00 93.81 737 VAL A N 1
ATOM 5442 C CA . VAL A 1 737 ? -16.996 16.393 -0.577 1.00 93.81 737 VAL A CA 1
ATOM 5443 C C . VAL A 1 737 ? -16.831 15.015 0.061 1.00 93.81 737 VAL A C 1
ATOM 5445 O O . VAL A 1 737 ? -15.742 14.445 -0.014 1.00 93.81 737 VAL A O 1
ATOM 5448 N N . LEU A 1 738 ? -17.890 14.454 0.648 1.00 91.31 738 LEU A N 1
ATOM 5449 C CA . LEU A 1 738 ? -17.859 13.094 1.185 1.00 91.31 738 LEU A CA 1
ATOM 5450 C C . LEU A 1 738 ? -17.671 12.049 0.080 1.00 91.31 738 LEU A C 1
ATOM 5452 O O . LEU A 1 738 ? -16.817 11.179 0.220 1.00 91.31 738 LEU A O 1
ATOM 5456 N N . GLU A 1 739 ? -18.365 12.172 -1.052 1.00 89.56 739 GLU A N 1
ATOM 5457 C CA . GLU A 1 739 ? -18.157 11.292 -2.214 1.00 89.56 739 GLU A CA 1
ATOM 5458 C C . GLU A 1 739 ? -16.721 11.364 -2.757 1.00 89.56 739 GLU A C 1
ATOM 5460 O O . GLU A 1 739 ? -16.104 10.338 -3.070 1.00 89.56 739 GLU A O 1
ATOM 5465 N N . PHE A 1 740 ? -16.139 12.563 -2.798 1.00 90.31 740 PHE A N 1
ATOM 5466 C CA . PHE A 1 740 ? -14.733 12.746 -3.144 1.00 90.31 740 PHE A CA 1
ATOM 5467 C C . PHE A 1 740 ? -13.804 12.030 -2.153 1.00 90.31 740 PHE A C 1
ATOM 5469 O O . PHE A 1 740 ? -12.877 11.336 -2.574 1.00 90.31 740 PHE A O 1
ATOM 5476 N N . LEU A 1 741 ? -14.055 12.156 -0.847 1.00 89.44 741 LEU A N 1
ATOM 5477 C CA . LEU A 1 741 ? -13.263 11.482 0.184 1.00 89.44 741 LEU A CA 1
ATOM 5478 C C . LEU A 1 741 ? -13.387 9.949 0.120 1.00 89.44 741 LEU A C 1
ATOM 5480 O O . LEU A 1 741 ? -12.395 9.254 0.341 1.00 89.44 741 LEU A O 1
ATOM 5484 N N . ARG A 1 742 ? -14.565 9.422 -0.238 1.00 84.00 742 ARG A N 1
ATOM 5485 C CA . ARG A 1 742 ? -14.822 7.981 -0.410 1.00 84.00 742 ARG A CA 1
ATOM 5486 C C . ARG A 1 742 ? -14.107 7.394 -1.626 1.00 84.00 742 ARG A C 1
ATOM 5488 O O . ARG A 1 742 ? -13.566 6.294 -1.555 1.00 84.00 742 ARG A O 1
ATOM 5495 N N . THR A 1 743 ? -14.132 8.099 -2.756 1.00 80.38 743 THR A N 1
ATOM 5496 C CA . THR A 1 743 ? -13.711 7.541 -4.055 1.00 80.38 743 THR A CA 1
ATOM 5497 C C . THR A 1 743 ? -12.318 7.981 -4.499 1.00 80.38 743 THR A C 1
ATOM 5499 O O . THR A 1 743 ? -11.725 7.351 -5.378 1.00 80.38 743 THR A O 1
ATOM 5502 N N . GLY A 1 744 ? -11.795 9.074 -3.934 1.00 67.75 744 GLY A N 1
ATOM 5503 C CA . GLY A 1 744 ? -10.559 9.719 -4.377 1.00 67.75 744 GLY A CA 1
ATOM 5504 C C . GLY A 1 744 ? -10.636 10.301 -5.793 1.00 67.75 744 GLY A C 1
ATOM 5505 O O . GLY A 1 744 ? -9.604 10.664 -6.359 1.00 67.75 744 GLY A O 1
ATOM 5506 N N . ARG A 1 745 ? -11.831 10.366 -6.393 1.00 53.69 745 ARG A N 1
ATOM 5507 C CA . ARG A 1 745 ? -12.062 10.866 -7.751 1.00 53.69 745 ARG A CA 1
ATOM 5508 C C . ARG A 1 745 ? -12.881 12.152 -7.693 1.00 53.69 745 ARG A C 1
ATOM 5510 O O . ARG A 1 745 ? -13.883 12.221 -6.990 1.00 53.69 745 ARG A O 1
ATOM 5517 N N . LYS A 1 746 ? -12.450 13.146 -8.465 1.00 46.97 746 LYS A N 1
ATOM 5518 C CA . LYS A 1 746 ? -13.342 14.122 -9.088 1.00 46.97 746 LYS A CA 1
ATOM 5519 C C . LYS A 1 746 ? -13.212 13.957 -10.591 1.00 46.97 746 LYS A C 1
ATOM 5521 O O . LYS A 1 746 ? -12.048 13.861 -11.048 1.00 46.97 746 LYS A O 1
#

Radius of gyration: 35.47 Å; chains: 1; bounding box: 76×81×92 Å

pLDDT: mean 86.16, std 10.78, range [32.16, 98.5]

Sequence (746 aa):
MNLKKKIERIPGGMMIIPLILGTLINTFSPGVLQIGGFTTAIATGSSALIGVFLVCMGAGISFKAAPLALKKGTAITFSKFIVGVAIGLLIAKLCGESGWLGLSSLAVIAAMTNSNGGLYVALVGEMGDETDVGAIAVLSINDGPLLTMIALGTTGLATIPLGSLIGVLIPIVIGMILGNLDKDMRKFLLSGGPVLIPFFAFALGAGLDLKMLIIAGFSGILLGILTTFLGGFFNILADKASGGSGIAGAAASSTAGNAVATPAAVALADPAMSSIAQIATPQVAASTITTAILTPLLTTYVFRRRKKSQIMINGNGPGQVPDEKIIIVADDFTGASDTAVQFAKKGLKSLVINDIDNISKSLNSCDVLAINTGSRADSRDTAYRKTYSAGNMLKDRNIKLIYKKIDSTMRGNIGAELSGLMDSLKTDISVIVPSLPDQGRTVVNGNLYVKGVLLSDTEFSTDPGTPVRESYIPAIISQQSDKKTAVINYDRVIEGENILAEDIRQLIDDNVRIIVIDAREKEDLRIIASALACMNEKILMAGSMGLAEFIPEYFFAEKIRKANIVVAGSVSNVTLSQLDYLKANSDAVRIDINIPDLFTTGKTMEKERIHNILHDSYIKGNDVIIRSARVHDDAEKSFEAGKDYGLNRSEVSDIIASFLGDIAADIIREHRINGMLLTGGDIAMKTATSLNVSGLIVEREILPGIPSGYFSDPAYSDIKIITKAGGFGGEDAIYEVLEFLRTGRK

Foldseek 3Di:
DPVVVVQVVFQLSLQVVLLQVLQVCLAPPLVQCVVDDPSVCLQQVLVVLLLLLLLLLLLLADDDFDPLLQLLLVLLLVLQQVVLLVVLVVQCVPPNCCGDLLDHSLLSNLFSNAFALVLLLVQCVVQNDPSLNRSSNSNSVSHAQLSSLVSCCVVVVFVFPPVLSVVSCVSSVNSNVQSHVDVVSSVVSNVVNSVSNSRSSNSLSNVAHPVLLVSLLVLLLVSLVCLQPVSLVSLLVSSVVSVTQSLSSLSRSAGHSNSLCNLVSRCSRGVVSVVVSNNSNSSSSNSRSNNSVRSSVRSVVSSVVSVVVCVVVVPDQQADAPLAAEEEEELAQVQLVLLQVLLVVLVWFEDEDADLVCCVVCRVVTRYYYYHLVFQLPDLVSLLVSLLSSLLVCPPDRYLAYEYAAALLRGGNVLSSVNSNCVNNVFLAEEEEADDQVQQWWAAPQFTDGVNHTSLPDCQCVDPRTHDNGRRNVVSNVVRHPAAEEEDGPVQLVVAQVSVLVVVVVVSVVRHHYYYYTDNDLVSLLRPLQNVLPDPGRYHYYYGSSNSNNNCLQSVLQVRAAAEEELAEDQDPLQLLLVVVCVVPFPEAEDEQPLLCCPPVHLVVSLVVVVVVVSVCSSVRHHYYYYHDNHNVSLVVSQVSVVVVVDHSVRSSLSSLLSSLLSLLCCLSNGHHLEYEYEAPSNQVSVCVNNVFPAWDWDDAQDVQWTWTFGPDPSTRNYIYIYHYNPDDDSNRVVSVNVCSVPVDD

Secondary structure (DSSP, 8-state):
--HHHHHTTSTTHHHHHHHHHHHHHHHH-GGGGGS-HHHHHHHH-HHHHHHHHHHHHHTT------HHHHHHHHHHHHHHHHHHHHHHHHHHHHHGGG-BTTB-HHHHHHHHH---HHHHHHHHHHHS-HHHHHTHHHHGGGSSHHHHHHHHHHHTSS---HHHHHHHHHHHHHHHHHHHH-HHHHHHHHHHHHHHHHHHHHHHHTT--HHHHHHHHHHHHHHHHIIIIIIHHHHHHHHHHTT--SHHHHHT-S--GGGGGHHHHHHHH-GGGHHHHHHHHHHHHHHHHHHHHHHHHHHHHHHHHHHHHHHHH-TT-TT-----EEEEEESSHHHHHHHHHHHHTTT--EEEES-STTHHHHGGG-SEEEEE---TTS-HHHHHHHHHHHHHHHTTS-EEEEEEE--TT--SSHHHHHHHHHHHHT-SEEEEE--BGGGTEEEETTEEEETTEEGGGSGGGG-SSS-----BHHHHHHTT--S-EEEE-HHHHHT-HHHHHHHHHHHHHTT--EEEE-B-SHHHHHHHHHHHHT--S-EEEEE-HHHHTTHHHHHSHHHH--EEEEEE----HHHHHHHHHHHHH---EEEE--TTHHHHT-HHHHHHHHHHHHHHHHHHT--EEEES-SSHHHHHHHHHHHHTTT--HHHHHHHHHHHHHHHHHHHHHHS-EEEEEEESHHHHHHHHHHTT---EEEEEEEETTEEEEEESSGGGTTSEEEEE-TT-S-TTHHHHHHHHHHHS--